Protein AF-0000000079759749 (afdb_homodimer)

pLDDT: mean 92.77, std 8.94, range [32.41, 98.81]

Structure (mmCIF, N/CA/C/O backbone):
data_AF-0000000079759749-model_v1
#
loop_
_entity.id
_entity.type
_entity.pdbx_description
1 polymer 'Ribose import permease protein RbsC'
#
loop_
_atom_site.group_PDB
_atom_site.id
_atom_site.type_symbol
_atom_site.label_atom_id
_atom_site.label_alt_id
_atom_site.label_comp_id
_atom_site.label_asym_id
_atom_site.label_entity_id
_atom_site.label_seq_id
_atom_site.pdbx_PDB_ins_code
_atom_site.Cartn_x
_atom_site.Cartn_y
_atom_site.Cartn_z
_atom_site.occupancy
_atom_site.B_iso_or_equiv
_atom_site.auth_seq_id
_atom_site.auth_comp_id
_atom_site.auth_asym_id
_atom_site.auth_atom_id
_atom_site.pdbx_PDB_model_num
ATOM 1 N N . MET A 1 1 ? 32.656 10.172 19.875 1 32.41 1 MET A N 1
ATOM 2 C CA . MET A 1 1 ? 33 8.805 20.281 1 32.41 1 MET A CA 1
ATOM 3 C C . MET A 1 1 ? 31.75 8.078 20.797 1 32.41 1 MET A C 1
ATOM 5 O O . MET A 1 1 ? 31.656 6.852 20.672 1 32.41 1 MET A O 1
ATOM 9 N N . LYS A 1 2 ? 30.844 8.742 21.578 1 38.88 2 LYS A N 1
ATOM 10 C CA . LYS A 1 2 ? 29.656 8.148 22.188 1 38.88 2 LYS A CA 1
ATOM 11 C C . LYS A 1 2 ? 28.609 7.789 21.141 1 38.88 2 LYS A C 1
ATOM 13 O O . LYS A 1 2 ? 27.906 6.793 21.281 1 38.88 2 LYS A O 1
ATOM 18 N N . LYS A 1 3 ? 28.5 8.656 20.172 1 46.47 3 LYS A N 1
ATOM 19 C CA . LYS A 1 3 ? 27.547 8.406 19.094 1 46.47 3 LYS A CA 1
ATOM 20 C C . LYS A 1 3 ? 27.891 7.125 18.344 1 46.47 3 LYS A C 1
ATOM 22 O O . LYS A 1 3 ? 27 6.371 17.938 1 46.47 3 LYS A O 1
ATOM 27 N N . ASN A 1 4 ? 29.172 6.867 18.156 1 45.31 4 ASN A N 1
ATOM 28 C CA . ASN A 1 4 ? 29.656 5.684 17.453 1 45.31 4 ASN A CA 1
ATOM 29 C C . ASN A 1 4 ? 29.359 4.406 18.25 1 45.31 4 ASN A C 1
ATOM 31 O O . ASN A 1 4 ? 29.141 3.348 17.656 1 45.31 4 ASN A O 1
ATOM 35 N N . LEU A 1 5 ? 29.328 4.598 19.562 1 43.47 5 LEU A N 1
ATOM 36 C CA . LEU A 1 5 ? 29.094 3.436 20.422 1 43.47 5 LEU A CA 1
ATOM 37 C C . LEU A 1 5 ? 27.641 2.988 20.359 1 43.47 5 LEU A C 1
ATOM 39 O O . LEU A 1 5 ? 27.359 1.792 20.422 1 43.47 5 LEU A O 1
ATOM 43 N N . LYS A 1 6 ? 26.828 3.973 20.266 1 51.19 6 LYS A N 1
ATOM 44 C CA . LYS A 1 6 ? 25.406 3.633 20.25 1 51.19 6 LYS A CA 1
ATOM 45 C C . LYS A 1 6 ? 25.016 2.949 18.938 1 51.19 6 LYS A C 1
ATOM 47 O O . LYS A 1 6 ? 24.219 2.012 18.938 1 51.19 6 LYS A O 1
ATOM 52 N N . ASN A 1 7 ? 25.609 3.361 17.812 1 57.69 7 ASN A N 1
ATOM 53 C CA . ASN A 1 7 ? 25.391 2.691 16.547 1 57.69 7 ASN A CA 1
ATOM 54 C C . ASN A 1 7 ? 25.938 1.265 16.562 1 57.69 7 ASN A C 1
ATOM 56 O O . ASN A 1 7 ? 25.328 0.354 16 1 57.69 7 ASN A O 1
ATOM 60 N N . TYR A 1 8 ? 27.016 1.096 17.312 1 60.88 8 TYR A N 1
ATOM 61 C CA . TYR A 1 8 ? 27.625 -0.227 17.453 1 60.88 8 TYR A CA 1
ATOM 62 C C . TYR A 1 8 ? 26.734 -1.152 18.266 1 60.88 8 TYR A C 1
ATOM 64 O O . TYR A 1 8 ? 26.609 -2.34 17.969 1 60.88 8 TYR A O 1
ATOM 72 N N . SER A 1 9 ? 25.984 -0.441 18.984 1 81.31 9 SER A N 1
ATOM 73 C CA . SER A 1 9 ? 25.125 -1.236 19.859 1 81.31 9 SER A CA 1
ATOM 74 C C . SER A 1 9 ? 23.922 -1.799 19.109 1 81.31 9 SER A C 1
ATOM 76 O O . SER A 1 9 ? 23.562 -2.965 19.281 1 81.31 9 SER A O 1
ATOM 78 N N . TYR A 1 10 ? 23.531 -1.11 18.094 1 86.56 10 TYR A N 1
ATOM 79 C CA . TYR A 1 10 ? 22.375 -1.576 17.359 1 86.56 10 TYR A CA 1
ATOM 80 C C . TYR A 1 10 ? 22.734 -2.713 16.406 1 86.56 10 TYR A C 1
ATOM 82 O O . TYR A 1 10 ? 22.016 -3.705 16.312 1 86.56 10 TYR A O 1
ATOM 90 N N . THR A 1 11 ? 23.844 -2.584 15.789 1 90 11 THR A N 1
ATOM 91 C CA . THR A 1 11 ? 24.312 -3.619 14.875 1 90 11 THR A CA 1
ATOM 92 C C . THR A 1 11 ? 24.594 -4.922 15.617 1 90 11 THR A C 1
ATOM 94 O O . THR A 1 11 ? 24.281 -6.004 15.117 1 90 11 THR A O 1
ATOM 97 N N . VAL A 1 12 ? 25.094 -4.77 16.812 1 92.31 12 VAL A N 1
ATOM 98 C CA . VAL A 1 12 ? 25.375 -5.945 17.625 1 92.31 12 VAL A CA 1
ATOM 99 C C . VAL A 1 12 ? 24.062 -6.633 18 1 92.31 12 VAL A C 1
ATOM 101 O O . VAL A 1 12 ? 23.969 -7.863 17.969 1 92.31 12 VAL A O 1
ATOM 104 N N . ILE A 1 13 ? 23.109 -5.832 18.266 1 92.31 13 ILE A N 1
ATOM 105 C CA . ILE A 1 13 ? 21.797 -6.379 18.609 1 92.31 13 ILE A CA 1
ATOM 106 C C . ILE A 1 13 ? 21.219 -7.137 17.422 1 92.31 13 ILE A C 1
ATOM 108 O O . ILE A 1 13 ? 20.688 -8.234 17.578 1 92.31 13 ILE A O 1
ATOM 112 N N . LEU A 1 14 ? 21.328 -6.582 16.25 1 94.5 14 LEU A N 1
ATOM 113 C CA . LEU A 1 14 ? 20.828 -7.234 15.047 1 94.5 14 LEU A CA 1
ATOM 114 C C . LEU A 1 14 ? 21.547 -8.562 14.812 1 94.5 14 LEU A C 1
ATOM 116 O O . LEU A 1 14 ? 20.906 -9.547 14.438 1 94.5 14 LEU A O 1
ATOM 120 N N . VAL A 1 15 ? 22.844 -8.523 15.078 1 95.19 15 VAL A N 1
ATOM 121 C CA . VAL A 1 15 ? 23.625 -9.742 14.883 1 95.19 15 VAL A CA 1
ATOM 122 C C . VAL A 1 15 ? 23.203 -10.805 15.891 1 95.19 15 VAL A C 1
ATOM 124 O O . VAL A 1 15 ? 23.125 -11.984 15.562 1 95.19 15 VAL A O 1
ATOM 127 N N . ILE A 1 16 ? 22.906 -10.406 17.062 1 95.31 16 ILE A N 1
ATOM 128 C CA . ILE A 1 16 ? 22.469 -11.328 18.109 1 95.31 16 ILE A CA 1
ATOM 129 C C . ILE A 1 16 ? 21.094 -11.906 17.734 1 95.31 16 ILE A C 1
ATOM 131 O O . ILE A 1 16 ? 20.875 -13.117 17.859 1 95.31 16 ILE A O 1
ATOM 135 N N . VAL A 1 17 ? 20.203 -11.008 17.266 1 94.25 17 VAL A N 1
ATOM 136 C CA . VAL A 1 17 ? 18.891 -11.461 16.844 1 94.25 17 VAL A CA 1
ATOM 137 C C . VAL A 1 17 ? 19.031 -12.477 15.711 1 94.25 17 VAL A C 1
ATOM 139 O O . VAL A 1 17 ? 18.344 -13.5 15.695 1 94.25 17 VAL A O 1
ATOM 142 N N . LEU A 1 18 ? 19.906 -12.148 14.797 1 95.75 18 LEU A N 1
ATOM 143 C CA . LEU A 1 18 ? 20.172 -13.047 13.68 1 95.75 18 LEU A CA 1
ATOM 144 C C . LEU A 1 18 ? 20.703 -14.383 14.172 1 95.75 18 LEU A C 1
ATOM 146 O O . LEU A 1 18 ? 20.234 -15.445 13.75 1 95.75 18 LEU A O 1
ATOM 150 N N . ALA A 1 19 ? 21.641 -14.336 15.086 1 95.88 19 ALA A N 1
ATOM 151 C CA . ALA A 1 19 ? 22.25 -15.547 15.633 1 95.88 19 ALA A CA 1
ATOM 152 C C . ALA A 1 19 ? 21.234 -16.391 16.375 1 95.88 19 ALA A C 1
ATOM 154 O O . ALA A 1 19 ? 21.219 -17.609 16.25 1 95.88 19 ALA A O 1
ATOM 155 N N . VAL A 1 20 ? 20.438 -15.75 17.156 1 95.75 20 VAL A N 1
ATOM 156 C CA . VAL A 1 20 ? 19.406 -16.453 17.906 1 95.75 20 VAL A CA 1
ATOM 157 C C . VAL A 1 20 ? 18.422 -17.109 16.938 1 95.75 20 VAL A C 1
ATOM 159 O O . VAL A 1 20 ? 18.031 -18.266 17.141 1 95.75 20 VAL A O 1
ATOM 162 N N . LEU A 1 21 ? 18.047 -16.359 15.898 1 94.88 21 LEU A N 1
ATOM 163 C CA . LEU A 1 21 ? 17.125 -16.891 14.906 1 94.88 21 LEU A CA 1
ATOM 164 C C . LEU A 1 21 ? 17.703 -18.125 14.219 1 94.88 21 LEU A C 1
ATOM 166 O O . LEU A 1 21 ? 17.031 -19.141 14.07 1 94.88 21 LEU A O 1
ATOM 170 N N . VAL A 1 22 ? 18.953 -18.016 13.859 1 95 22 VAL A N 1
ATOM 171 C CA . VAL A 1 22 ? 19.656 -19.125 13.219 1 95 22 VAL A CA 1
ATOM 172 C C . VAL A 1 22 ? 19.719 -20.312 14.18 1 95 22 VAL A C 1
ATOM 174 O O . VAL A 1 22 ? 19.469 -21.453 13.789 1 95 22 VAL A O 1
ATOM 177 N N . GLY A 1 23 ? 20.016 -20.047 15.414 1 94.75 23 GLY A N 1
ATOM 178 C CA . GLY A 1 23 ? 20.078 -21.094 16.422 1 94.75 23 GLY A CA 1
ATOM 179 C C . GLY A 1 23 ? 18.75 -21.812 16.625 1 94.75 23 GLY A C 1
ATOM 180 O O . GLY A 1 23 ? 18.703 -23.031 16.656 1 94.75 23 GLY A O 1
ATOM 181 N N . VAL A 1 24 ? 17.734 -21.078 16.719 1 94.38 24 VAL A N 1
ATOM 182 C CA . VAL A 1 24 ? 16.406 -21.625 16.938 1 94.38 24 VAL A CA 1
ATOM 183 C C . VAL A 1 24 ? 16 -22.5 15.75 1 94.38 24 VAL A C 1
ATOM 185 O O . VAL A 1 24 ? 15.492 -23.609 15.93 1 94.38 24 VAL A O 1
ATOM 188 N N . LEU A 1 25 ? 16.25 -22 14.523 1 93.88 25 LEU A N 1
ATOM 189 C CA . LEU A 1 25 ? 15.828 -22.734 13.336 1 93.88 25 LEU A CA 1
ATOM 190 C C . LEU A 1 25 ? 16.719 -23.953 13.102 1 93.88 25 LEU A C 1
ATOM 192 O O . LEU A 1 25 ? 16.266 -24.984 12.609 1 93.88 25 LEU A O 1
ATOM 196 N N . ALA A 1 26 ? 17.953 -23.797 13.469 1 93.44 26 ALA A N 1
ATOM 197 C CA . ALA A 1 26 ? 18.859 -24.938 13.391 1 93.44 26 ALA A CA 1
ATOM 198 C C . ALA A 1 26 ? 18.422 -26.047 14.328 1 93.44 26 ALA A C 1
ATOM 200 O O . ALA A 1 26 ? 18.562 -27.234 14.008 1 93.44 26 ALA A O 1
ATOM 201 N N . ALA A 1 27 ? 17.938 -25.688 15.461 1 94.06 27 ALA A N 1
ATOM 202 C CA . ALA A 1 27 ? 17.453 -26.656 16.438 1 94.06 27 ALA A CA 1
ATOM 203 C C . ALA A 1 27 ? 16.109 -27.25 16.016 1 94.06 27 ALA A C 1
ATOM 205 O O . ALA A 1 27 ? 15.812 -28.406 16.312 1 94.06 27 ALA A O 1
ATOM 206 N N . ALA A 1 28 ? 15.375 -26.531 15.32 1 92.69 28 ALA A N 1
ATOM 207 C CA . ALA A 1 28 ? 14.008 -26.938 14.977 1 92.69 28 ALA A CA 1
ATOM 208 C C . ALA A 1 28 ? 13.992 -27.828 13.742 1 92.69 28 ALA A C 1
ATOM 210 O O . ALA A 1 28 ? 13.07 -28.625 13.555 1 92.69 28 ALA A O 1
ATOM 211 N N . SER A 1 29 ? 15.008 -27.672 12.859 1 90.69 29 SER A N 1
ATOM 212 C CA . SER A 1 29 ? 15.031 -28.453 11.633 1 90.69 29 SER A CA 1
ATOM 213 C C . SER A 1 29 ? 16.438 -28.969 11.336 1 90.69 29 SER A C 1
ATOM 215 O O . SER A 1 29 ? 17.391 -28.203 11.273 1 90.69 29 SER A O 1
ATOM 217 N N . PRO A 1 30 ? 16.547 -30.203 11.047 1 89.12 30 PRO A N 1
ATOM 218 C CA . PRO A 1 30 ? 17.859 -30.766 10.703 1 89.12 30 PRO A CA 1
ATOM 219 C C . PRO A 1 30 ? 18.328 -30.359 9.305 1 89.12 30 PRO A C 1
ATOM 221 O O . PRO A 1 30 ? 19.5 -30.531 8.977 1 89.12 30 PRO A O 1
ATOM 224 N N . TYR A 1 31 ? 17.469 -29.812 8.539 1 89.5 31 TYR A N 1
ATOM 225 C CA . TYR A 1 31 ? 17.812 -29.484 7.16 1 89.5 31 TYR A CA 1
ATOM 226 C C . TYR A 1 31 ? 18.234 -28.031 7.035 1 89.5 31 TYR A C 1
ATOM 228 O O . TYR A 1 31 ? 18.609 -27.578 5.957 1 89.5 31 TYR A O 1
ATOM 236 N N . PHE A 1 32 ? 18.203 -27.344 8.109 1 93.06 32 PHE A N 1
ATOM 237 C CA . PHE A 1 32 ? 18.469 -25.906 8.062 1 93.06 32 PHE A CA 1
ATOM 238 C C . PHE A 1 32 ? 19.891 -25.641 7.578 1 93.06 32 PHE A C 1
ATOM 240 O O . PHE A 1 32 ? 20.109 -24.781 6.719 1 93.06 32 PHE A O 1
ATOM 247 N N . PHE A 1 33 ? 20.922 -26.406 8.016 1 90.25 33 PHE A N 1
ATOM 248 C CA . PHE A 1 33 ? 22.312 -26.125 7.68 1 90.25 33 PHE A CA 1
ATOM 249 C C . PHE A 1 33 ? 22.75 -26.953 6.48 1 90.25 33 PHE A C 1
ATOM 251 O O . PHE A 1 33 ? 23.953 -27.109 6.238 1 90.25 33 PHE A O 1
ATOM 258 N N . SER A 1 34 ? 21.875 -27.391 5.691 1 90.88 34 SER A N 1
ATOM 259 C CA . SER A 1 34 ? 22.25 -28.062 4.453 1 90.88 34 SER A CA 1
ATOM 260 C C . SER A 1 34 ? 22.734 -27.078 3.408 1 90.88 34 SER A C 1
ATOM 262 O O . SER A 1 34 ? 22.328 -25.922 3.402 1 90.88 34 SER A O 1
ATOM 264 N N . TRP A 1 35 ? 23.625 -27.5 2.568 1 89.31 35 TRP A N 1
ATOM 265 C CA . TRP A 1 35 ? 24.172 -26.656 1.514 1 89.31 35 TRP A CA 1
ATOM 266 C C . TRP A 1 35 ? 23.062 -26.141 0.598 1 89.31 35 TRP A C 1
ATOM 268 O O . TRP A 1 35 ? 23.078 -24.984 0.175 1 89.31 35 TRP A O 1
ATOM 278 N N . LYS A 1 36 ? 22.219 -27.016 0.325 1 88.19 36 LYS A N 1
ATOM 279 C CA . LYS A 1 36 ? 21.094 -26.656 -0.523 1 88.19 36 LYS A CA 1
ATOM 280 C C . LYS A 1 36 ? 20.281 -25.516 0.105 1 88.19 36 LYS A C 1
ATOM 282 O O . LYS A 1 36 ? 19.922 -24.547 -0.569 1 88.19 36 LYS A O 1
ATOM 287 N N . ASN A 1 37 ? 20 -25.625 1.414 1 92.44 37 ASN A N 1
ATOM 288 C CA . ASN A 1 37 ? 19.219 -24.609 2.102 1 92.44 37 ASN A CA 1
ATOM 289 C C . ASN A 1 37 ? 19.984 -23.297 2.238 1 92.44 37 ASN A C 1
ATOM 291 O O . ASN A 1 37 ? 19.422 -22.219 2.074 1 92.44 37 ASN A O 1
ATOM 295 N N . CYS A 1 38 ? 21.203 -23.359 2.51 1 91.31 38 CYS A N 1
ATOM 296 C CA . CYS A 1 38 ? 22.031 -22.172 2.615 1 91.31 38 CYS A CA 1
ATOM 297 C C . CYS A 1 38 ? 22.047 -21.406 1.295 1 91.31 38 CYS A C 1
ATOM 299 O O . CYS A 1 38 ? 21.953 -20.172 1.28 1 91.31 38 CYS A O 1
ATOM 301 N N . ARG A 1 39 ? 22.172 -22.172 0.26 1 88.44 39 ARG A N 1
ATOM 302 C CA . ARG A 1 39 ? 22.172 -21.531 -1.058 1 88.44 39 ARG A CA 1
ATOM 303 C C . ARG A 1 39 ? 20.812 -20.891 -1.342 1 88.44 39 ARG A C 1
ATOM 305 O O . ARG A 1 39 ? 20.75 -19.797 -1.915 1 88.44 39 ARG A O 1
ATOM 312 N N . ASN A 1 40 ? 19.828 -21.547 -0.924 1 89.25 40 ASN A N 1
ATOM 313 C CA . ASN A 1 40 ? 18.484 -21 -1.118 1 89.25 40 ASN A CA 1
ATOM 314 C C . ASN A 1 40 ? 18.281 -19.703 -0.347 1 89.25 40 ASN A C 1
ATOM 316 O O . ASN A 1 40 ? 17.719 -18.734 -0.877 1 89.25 40 ASN A O 1
ATOM 320 N N . ILE A 1 41 ? 18.703 -19.703 0.818 1 92.69 41 ILE A N 1
ATOM 321 C CA . ILE A 1 41 ? 18.609 -18.516 1.657 1 92.69 41 ILE A CA 1
ATOM 322 C C . ILE A 1 41 ? 19.375 -17.359 1.018 1 92.69 41 ILE A C 1
ATOM 324 O O . ILE A 1 41 ? 18.859 -16.25 0.895 1 92.69 41 ILE A O 1
ATOM 328 N N . LEU A 1 42 ? 20.516 -17.672 0.547 1 92.31 42 LEU A N 1
ATOM 329 C CA . LEU A 1 42 ? 21.375 -16.625 -0.019 1 92.31 42 LEU A CA 1
ATOM 330 C C . LEU A 1 42 ? 20.797 -16.109 -1.329 1 92.31 42 LEU A C 1
ATOM 332 O O . LEU A 1 42 ? 20.797 -14.898 -1.573 1 92.31 42 LEU A O 1
ATOM 336 N N . ASN A 1 43 ? 20.297 -17.031 -2.121 1 90.88 43 ASN A N 1
ATOM 337 C CA . ASN A 1 43 ? 19.719 -16.625 -3.398 1 90.88 43 ASN A CA 1
ATOM 338 C C . ASN A 1 43 ? 18.484 -15.758 -3.203 1 90.88 43 ASN A C 1
ATOM 340 O O . ASN A 1 43 ? 18.312 -14.75 -3.896 1 90.88 43 ASN A O 1
ATOM 344 N N . GLN A 1 44 ? 17.672 -16.094 -2.271 1 90.75 44 GLN A N 1
ATOM 345 C CA . GLN A 1 44 ? 16.469 -15.328 -2.004 1 90.75 44 GLN A CA 1
ATOM 346 C C . GLN A 1 44 ? 16.797 -13.992 -1.347 1 90.75 44 GLN A C 1
ATOM 348 O O . GLN A 1 44 ? 16.172 -12.977 -1.649 1 90.75 44 GLN A O 1
ATOM 353 N N . SER A 1 45 ? 17.734 -14.047 -0.488 1 94.75 45 SER A N 1
ATOM 354 C CA . SER A 1 45 ? 18.141 -12.82 0.191 1 94.75 45 SER A CA 1
ATOM 355 C C . SER A 1 45 ? 18.719 -11.805 -0.793 1 94.75 45 SER A C 1
ATOM 357 O O . SER A 1 45 ? 18.594 -10.594 -0.584 1 94.75 45 SER A O 1
ATOM 359 N N . ALA A 1 46 ? 19.328 -12.359 -1.85 1 96 46 ALA A N 1
ATOM 360 C CA . ALA A 1 46 ? 19.938 -11.492 -2.85 1 96 46 ALA A CA 1
ATOM 361 C C . ALA A 1 46 ? 18.906 -10.523 -3.438 1 96 46 ALA A C 1
ATOM 363 O O . ALA A 1 46 ? 19.188 -9.336 -3.619 1 96 46 ALA A O 1
ATOM 364 N N . ILE A 1 47 ? 17.734 -11 -3.688 1 95.38 47 ILE A N 1
ATOM 365 C CA . ILE A 1 47 ? 16.656 -10.195 -4.254 1 95.38 47 ILE A CA 1
ATOM 366 C C . ILE A 1 47 ? 16.281 -9.086 -3.279 1 95.38 47 ILE A C 1
ATOM 368 O O . ILE A 1 47 ? 16.234 -7.91 -3.65 1 95.38 47 ILE A O 1
ATOM 372 N N . TYR A 1 48 ? 16.109 -9.383 -2.055 1 96.06 48 TYR A N 1
ATOM 373 C CA . TYR A 1 48 ? 15.688 -8.43 -1.034 1 96.06 48 TYR A CA 1
ATOM 374 C C . TYR A 1 48 ? 16.797 -7.426 -0.734 1 96.06 48 TYR A C 1
ATOM 376 O O . TYR A 1 48 ? 16.531 -6.254 -0.453 1 96.06 48 TYR A O 1
ATOM 384 N N . LEU A 1 49 ? 17.969 -7.992 -0.774 1 97.62 49 LEU A N 1
ATOM 385 C CA . LEU A 1 49 ? 19.109 -7.129 -0.502 1 97.62 49 LEU A CA 1
ATOM 386 C C . LEU A 1 49 ? 19.203 -6.012 -1.538 1 97.62 49 LEU A C 1
ATOM 388 O O . LEU A 1 49 ? 19.375 -4.844 -1.186 1 97.62 49 LEU A O 1
ATOM 392 N N . VAL A 1 50 ? 19.094 -6.379 -2.775 1 98.25 50 VAL A N 1
ATOM 393 C CA . VAL A 1 50 ? 19.172 -5.398 -3.854 1 98.25 50 VAL A CA 1
ATOM 394 C C . VAL A 1 50 ? 18.078 -4.352 -3.688 1 98.25 50 VAL A C 1
ATOM 396 O O . VAL A 1 50 ? 18.344 -3.148 -3.76 1 98.25 50 VAL A O 1
ATOM 399 N N . LEU A 1 51 ? 16.953 -4.812 -3.41 1 98.12 51 LEU A N 1
ATOM 400 C CA . LEU A 1 51 ? 15.797 -3.928 -3.26 1 98.12 51 LEU A CA 1
ATOM 401 C C . LEU A 1 51 ? 15.953 -3.035 -2.033 1 98.12 51 LEU A C 1
ATOM 403 O O . LEU A 1 51 ? 15.648 -1.841 -2.088 1 98.12 51 LEU A O 1
ATOM 407 N N . SER A 1 52 ? 16.406 -3.607 -0.949 1 98.31 52 SER A N 1
ATOM 408 C CA . SER A 1 52 ? 16.5 -2.889 0.317 1 98.31 52 SER A CA 1
ATOM 409 C C . SER A 1 52 ? 17.609 -1.831 0.271 1 98.31 52 SER A C 1
ATOM 411 O O . SER A 1 52 ? 17.516 -0.806 0.95 1 98.31 52 SER A O 1
ATOM 413 N N . VAL A 1 53 ? 18.609 -2.107 -0.516 1 98.25 53 VAL A N 1
ATOM 414 C CA . VAL A 1 53 ? 19.656 -1.101 -0.689 1 98.25 53 VAL A CA 1
ATOM 415 C C . VAL A 1 53 ? 19.062 0.157 -1.317 1 98.25 53 VAL A C 1
ATOM 417 O O . VAL A 1 53 ? 19.297 1.27 -0.842 1 98.25 53 VAL A O 1
ATOM 420 N N . GLY A 1 54 ? 18.312 -0.025 -2.395 1 98.31 54 GLY A N 1
ATOM 421 C CA . GLY A 1 54 ? 17.625 1.109 -2.984 1 98.31 54 GLY A CA 1
ATOM 422 C C . GLY A 1 54 ? 16.672 1.803 -2.018 1 98.31 54 GLY A C 1
ATOM 423 O O . GLY A 1 54 ? 16.672 3.031 -1.929 1 98.31 54 GLY A O 1
ATOM 424 N N . MET A 1 55 ? 15.984 1.051 -1.271 1 98.06 55 MET A N 1
ATOM 425 C CA . MET A 1 55 ? 15.016 1.583 -0.321 1 98.06 55 MET A CA 1
ATOM 426 C C . MET A 1 55 ? 15.711 2.35 0.798 1 98.06 55 MET A C 1
ATOM 428 O O . MET A 1 55 ? 15.18 3.338 1.306 1 98.06 55 MET A O 1
ATOM 432 N N . THR A 1 56 ? 16.875 1.884 1.199 1 98.12 56 THR A N 1
ATOM 433 C CA . THR A 1 56 ? 17.625 2.564 2.244 1 98.12 56 THR A CA 1
ATOM 434 C C . THR A 1 56 ? 17.938 4 1.839 1 98.12 56 THR A C 1
ATOM 436 O O . THR A 1 56 ? 17.766 4.926 2.635 1 98.12 56 THR A O 1
ATOM 439 N N . LEU A 1 57 ? 18.312 4.172 0.637 1 98.06 57 LEU A N 1
ATOM 440 C CA . LEU A 1 57 ? 18.656 5.516 0.173 1 98.06 57 LEU A CA 1
ATOM 441 C C . LEU A 1 57 ? 17.406 6.395 0.124 1 98.06 57 LEU A C 1
ATOM 443 O O . LEU A 1 57 ? 17.453 7.574 0.479 1 98.06 57 LEU A O 1
ATOM 447 N N . VAL A 1 58 ? 16.328 5.82 -0.284 1 98.06 58 VAL A N 1
ATOM 448 C CA . VAL A 1 58 ? 15.086 6.578 -0.384 1 98.06 58 VAL A CA 1
ATOM 449 C C . VAL A 1 58 ? 14.617 6.977 1.012 1 98.06 58 VAL A C 1
ATOM 451 O O . VAL A 1 58 ? 14.234 8.125 1.238 1 98.06 58 VAL A O 1
ATOM 454 N N . ILE A 1 59 ? 14.695 6.047 1.939 1 96.81 59 ILE A N 1
ATOM 455 C CA . ILE A 1 59 ? 14.188 6.305 3.283 1 96.81 59 ILE A CA 1
ATOM 456 C C . ILE A 1 59 ? 15.125 7.266 4.012 1 96.81 59 ILE A C 1
ATOM 458 O O . ILE A 1 59 ? 14.672 8.125 4.77 1 96.81 59 ILE A O 1
ATOM 462 N N . CYS A 1 60 ? 16.391 7.25 3.766 1 95.81 60 CYS A N 1
ATOM 463 C CA . CYS A 1 60 ? 17.328 8.188 4.367 1 95.81 60 CYS A CA 1
ATOM 464 C C . CYS A 1 60 ? 17.016 9.617 3.961 1 95.81 60 CYS A C 1
ATOM 466 O O . CYS A 1 60 ? 17.297 10.555 4.711 1 95.81 60 CYS A O 1
ATOM 468 N N . ALA A 1 61 ? 16.469 9.695 2.799 1 97.12 61 ALA A N 1
ATOM 469 C CA . ALA A 1 61 ? 16.109 11.016 2.285 1 97.12 61 ALA A CA 1
ATOM 470 C C . ALA A 1 61 ? 14.727 11.438 2.777 1 97.12 61 ALA A C 1
ATOM 472 O O . ALA A 1 61 ? 14.195 12.469 2.354 1 97.12 61 ALA A O 1
ATOM 473 N N . GLY A 1 62 ? 14.164 10.648 3.609 1 94.94 62 GLY A N 1
ATOM 474 C CA . GLY A 1 62 ? 12.859 10.977 4.168 1 94.94 62 GLY A CA 1
ATOM 475 C C . GLY A 1 62 ? 11.711 10.633 3.238 1 94.94 62 GLY A C 1
ATOM 476 O O . GLY A 1 62 ? 10.633 11.227 3.338 1 94.94 62 GLY A O 1
ATOM 477 N N . GLN A 1 63 ? 11.961 9.742 2.27 1 96.12 63 GLN A N 1
ATOM 478 C CA . GLN A 1 63 ? 10.961 9.344 1.284 1 96.12 63 GLN A CA 1
ATOM 479 C C . GLN A 1 63 ? 10.703 7.84 1.345 1 96.12 63 GLN A C 1
ATOM 481 O O . GLN A 1 63 ? 11.375 7.117 2.078 1 96.12 63 GLN A O 1
ATOM 486 N N . ILE A 1 64 ? 9.672 7.379 0.708 1 95.5 64 ILE A N 1
ATOM 487 C CA . ILE A 1 64 ? 9.352 5.957 0.603 1 95.5 64 ILE A CA 1
ATOM 488 C C . ILE A 1 64 ? 8.859 5.641 -0.809 1 95.5 64 ILE A C 1
ATOM 490 O O . ILE A 1 64 ? 8.125 6.43 -1.409 1 95.5 64 ILE A O 1
ATOM 494 N N . ASP A 1 65 ? 9.328 4.582 -1.335 1 97.75 65 ASP A N 1
ATOM 495 C CA . ASP A 1 65 ? 8.875 4.148 -2.652 1 97.75 65 ASP A CA 1
ATOM 496 C C . ASP A 1 65 ? 8.094 2.84 -2.561 1 97.75 65 ASP A C 1
ATOM 498 O O . ASP A 1 65 ? 8.68 1.762 -2.492 1 97.75 65 ASP A O 1
ATOM 502 N N . LEU A 1 66 ? 6.828 2.914 -2.68 1 95.88 66 LEU A N 1
ATOM 503 C CA . LEU A 1 66 ? 5.984 1.729 -2.566 1 95.88 66 LEU A CA 1
ATOM 504 C C . LEU A 1 66 ? 5.855 1.021 -3.912 1 95.88 66 LEU A C 1
ATOM 506 O O . LEU A 1 66 ? 5.391 -0.118 -3.977 1 95.88 66 LEU A O 1
ATOM 510 N N . SER A 1 67 ? 6.285 1.647 -4.926 1 97.81 67 SER A N 1
ATOM 511 C CA . SER A 1 67 ? 6.039 1.121 -6.266 1 97.81 67 SER A CA 1
ATOM 512 C C . SER A 1 67 ? 7.043 0.03 -6.625 1 97.81 67 SER A C 1
ATOM 514 O O . SER A 1 67 ? 6.879 -0.666 -7.629 1 97.81 67 SER A O 1
ATOM 516 N N . VAL A 1 68 ? 8.008 -0.17 -5.781 1 97.94 68 VAL A N 1
ATOM 517 C CA . VAL A 1 68 ? 9.141 -1.02 -6.133 1 97.94 68 VAL A CA 1
ATOM 518 C C . VAL A 1 68 ? 8.656 -2.443 -6.395 1 97.94 68 VAL A C 1
ATOM 520 O O . VAL A 1 68 ? 9.219 -3.15 -7.238 1 97.94 68 VAL A O 1
ATOM 523 N N . GLY A 1 69 ? 7.703 -2.883 -5.688 1 96.88 69 GLY A N 1
ATOM 524 C CA . GLY A 1 69 ? 7.168 -4.207 -5.957 1 96.88 69 GLY A CA 1
ATOM 525 C C . GLY A 1 69 ? 6.609 -4.355 -7.359 1 96.88 69 GLY A C 1
ATOM 526 O O . GLY A 1 69 ? 6.883 -5.344 -8.039 1 96.88 69 GLY A O 1
ATOM 527 N N . ALA A 1 70 ? 5.816 -3.406 -7.738 1 97.69 70 ALA A N 1
ATOM 528 C CA . ALA A 1 70 ? 5.25 -3.418 -9.086 1 97.69 70 ALA A CA 1
ATOM 529 C C . ALA A 1 70 ? 6.34 -3.266 -10.141 1 97.69 70 ALA A C 1
ATOM 531 O O . ALA A 1 70 ? 6.242 -3.836 -11.227 1 97.69 70 ALA A O 1
ATOM 532 N N . VAL A 1 71 ? 7.363 -2.527 -9.82 1 98.56 71 VAL A N 1
ATOM 533 C CA . VAL A 1 71 ? 8.461 -2.299 -10.75 1 98.56 71 VAL A CA 1
ATOM 534 C C . VAL A 1 71 ? 9.242 -3.596 -10.961 1 98.56 71 VAL A C 1
ATOM 536 O O . VAL A 1 71 ? 9.703 -3.879 -12.07 1 98.56 71 VAL A O 1
ATOM 539 N N . ILE A 1 72 ? 9.375 -4.375 -9.906 1 98.25 72 ILE A N 1
ATOM 540 C CA . ILE A 1 72 ? 9.984 -5.695 -10.023 1 98.25 72 ILE A CA 1
ATOM 541 C C . ILE A 1 72 ? 9.219 -6.531 -11.047 1 98.25 72 ILE A C 1
ATOM 543 O O . ILE A 1 72 ? 9.805 -7.09 -11.969 1 98.25 72 ILE A O 1
ATOM 547 N N . GLY A 1 73 ? 7.945 -6.539 -10.852 1 97.81 73 GLY A N 1
ATOM 548 C CA . GLY A 1 73 ? 7.117 -7.309 -11.766 1 97.81 73 GLY A CA 1
ATOM 549 C C . GLY A 1 73 ? 7.168 -6.793 -13.188 1 97.81 73 GLY A C 1
ATOM 550 O O . GLY A 1 73 ? 7.309 -7.574 -14.133 1 97.81 73 GLY A O 1
ATOM 551 N N . PHE A 1 74 ? 7.066 -5.512 -13.305 1 98.31 74 PHE A N 1
ATOM 552 C CA . PHE A 1 74 ? 6.984 -4.898 -14.625 1 98.31 74 PHE A CA 1
ATOM 553 C C . PHE A 1 74 ? 8.305 -5.055 -15.375 1 98.31 74 PHE A C 1
ATOM 555 O O . PHE A 1 74 ? 8.312 -5.316 -16.578 1 98.31 74 PHE A O 1
ATOM 562 N N . SER A 1 75 ? 9.352 -4.832 -14.703 1 98.06 75 SER A N 1
ATOM 563 C CA . SER A 1 75 ? 10.656 -4.98 -15.352 1 98.06 75 SER A CA 1
ATOM 564 C C . SER A 1 75 ? 10.891 -6.422 -15.789 1 98.06 75 SER A C 1
ATOM 566 O O . SER A 1 75 ? 11.305 -6.668 -16.922 1 98.06 75 SER A O 1
ATOM 568 N N . GLY A 1 76 ? 10.648 -7.375 -14.914 1 97.12 76 GLY A N 1
ATOM 569 C CA . GLY A 1 76 ? 10.773 -8.773 -15.289 1 97.12 76 GLY A CA 1
ATOM 570 C C . GLY A 1 76 ? 9.898 -9.148 -16.469 1 97.12 76 GLY A C 1
ATOM 571 O O . GLY A 1 76 ? 10.359 -9.828 -17.391 1 97.12 76 GLY A O 1
ATOM 572 N N . MET A 1 77 ? 8.672 -8.703 -16.422 1 97.5 77 MET A N 1
ATOM 573 C CA . MET A 1 77 ? 7.73 -8.984 -17.5 1 97.5 77 MET A CA 1
ATOM 574 C C . MET A 1 77 ? 8.203 -8.367 -18.812 1 97.5 77 MET A C 1
ATOM 576 O O . MET A 1 77 ? 8.133 -9 -19.859 1 97.5 77 MET A O 1
ATOM 580 N N . SER A 1 78 ? 8.633 -7.129 -18.734 1 97.69 78 SER A N 1
ATOM 581 C CA . SER A 1 78 ? 9.133 -6.453 -19.922 1 97.69 78 SER A CA 1
ATOM 582 C C . SER A 1 78 ? 10.32 -7.199 -20.531 1 97.69 78 SER A C 1
ATOM 584 O O . SER A 1 78 ? 10.367 -7.418 -21.734 1 97.69 78 SER A O 1
ATOM 586 N N . MET A 1 79 ? 11.25 -7.629 -19.703 1 97.88 79 MET A N 1
ATOM 587 C CA . MET A 1 79 ? 12.398 -8.391 -20.188 1 97.88 79 MET A CA 1
ATOM 588 C C . MET A 1 79 ? 11.945 -9.695 -20.844 1 97.88 79 MET A C 1
ATOM 590 O O . MET A 1 79 ? 12.406 -10.039 -21.938 1 97.88 79 MET A O 1
ATOM 594 N N . GLY A 1 80 ? 11.078 -10.383 -20.125 1 96.69 80 GLY A N 1
ATOM 595 C CA . GLY A 1 80 ? 10.57 -11.633 -20.656 1 96.69 80 GLY A CA 1
ATOM 596 C C . GLY A 1 80 ? 9.875 -11.469 -22 1 96.69 80 GLY A C 1
ATOM 597 O O . GLY A 1 80 ? 10.141 -12.227 -22.938 1 96.69 80 GLY A O 1
ATOM 598 N N . MET A 1 81 ? 9.055 -10.484 -22.094 1 96.56 81 MET A N 1
ATOM 599 C CA . MET A 1 81 ? 8.297 -10.258 -23.328 1 96.56 81 MET A CA 1
ATOM 600 C C . MET A 1 81 ? 9.227 -9.852 -24.469 1 96.56 81 MET A C 1
ATOM 602 O O . MET A 1 81 ? 9.016 -10.242 -25.609 1 96.56 81 MET A O 1
ATOM 606 N N . LEU A 1 82 ? 10.234 -9.047 -24.172 1 97.12 82 LEU A N 1
ATOM 607 C CA . LEU A 1 82 ? 11.18 -8.609 -25.203 1 97.12 82 LEU A CA 1
ATOM 608 C C . LEU A 1 82 ? 12.008 -9.789 -25.703 1 97.12 82 LEU A C 1
ATOM 610 O O . LEU A 1 82 ? 12.281 -9.883 -26.906 1 97.12 82 LEU A O 1
ATOM 614 N N . ILE A 1 83 ? 12.359 -10.672 -24.844 1 97 83 ILE A N 1
ATOM 615 C CA . ILE A 1 83 ? 13.094 -11.867 -25.25 1 97 83 ILE A CA 1
ATOM 616 C C . ILE A 1 83 ? 12.211 -12.742 -26.141 1 97 83 ILE A C 1
ATOM 618 O O . ILE A 1 83 ? 12.664 -13.219 -27.188 1 97 83 ILE A O 1
ATOM 622 N N . LYS A 1 84 ? 11.008 -12.875 -25.75 1 95.38 84 LYS A N 1
ATOM 623 C CA . LYS A 1 84 ? 10.07 -13.68 -26.531 1 95.38 84 LYS A CA 1
ATOM 624 C C . LYS A 1 84 ? 9.805 -13.039 -27.891 1 95.38 84 LYS A C 1
ATOM 626 O O . LYS A 1 84 ? 9.508 -13.742 -28.859 1 95.38 84 LYS A O 1
ATOM 631 N N . ALA A 1 85 ? 9.906 -11.781 -27.938 1 95.56 85 ALA A N 1
ATOM 632 C CA . ALA A 1 85 ? 9.703 -11.055 -29.188 1 95.56 85 ALA A CA 1
ATOM 633 C C . ALA A 1 85 ? 10.922 -11.156 -30.094 1 95.56 85 ALA A C 1
ATOM 635 O O . ALA A 1 85 ? 10.922 -10.648 -31.219 1 95.56 85 ALA A O 1
ATOM 636 N N . GLY A 1 86 ? 12.062 -11.727 -29.562 1 95.25 86 GLY A N 1
ATOM 637 C CA . GLY A 1 86 ? 13.203 -12.008 -30.422 1 95.25 86 GLY A CA 1
ATOM 638 C C . GLY A 1 86 ? 14.43 -11.188 -30.078 1 95.25 86 GLY A C 1
ATOM 639 O O . GLY A 1 86 ? 15.484 -11.344 -30.688 1 95.25 86 GLY A O 1
ATOM 640 N N . LEU A 1 87 ? 14.32 -10.391 -29.094 1 96.94 87 LEU A N 1
ATOM 641 C CA . LEU A 1 87 ? 15.484 -9.594 -28.703 1 96.94 87 LEU A CA 1
ATOM 642 C C . LEU A 1 87 ? 16.484 -10.445 -27.922 1 96.94 87 LEU A C 1
ATOM 644 O O . LEU A 1 87 ? 16.094 -11.312 -27.141 1 96.94 87 LEU A O 1
ATOM 648 N N . PRO A 1 88 ? 17.75 -10.117 -28.25 1 96.69 88 PRO A N 1
ATOM 649 C CA . PRO A 1 88 ? 18.734 -10.805 -27.422 1 96.69 88 PRO A CA 1
ATOM 650 C C . PRO A 1 88 ? 18.594 -10.469 -25.938 1 96.69 88 PRO A C 1
ATOM 652 O O . PRO A 1 88 ? 18.141 -9.383 -25.578 1 96.69 88 PRO A O 1
ATOM 655 N N . ALA A 1 89 ? 18.969 -11.383 -25.094 1 96.31 89 ALA A N 1
ATOM 656 C CA . ALA A 1 89 ? 18.828 -11.25 -23.641 1 96.31 89 ALA A CA 1
ATOM 657 C C . ALA A 1 89 ? 19.5 -9.977 -23.141 1 96.31 89 ALA A C 1
ATOM 659 O O . ALA A 1 89 ? 18.953 -9.281 -22.281 1 96.31 89 ALA A O 1
ATOM 660 N N . SER A 1 90 ? 20.625 -9.68 -23.656 1 96.5 90 SER A N 1
ATOM 661 C CA . SER A 1 90 ? 21.375 -8.5 -23.203 1 96.5 90 SER A CA 1
ATOM 662 C C . SER A 1 90 ? 20.594 -7.219 -23.484 1 96.5 90 SER A C 1
ATOM 664 O O . SER A 1 90 ? 20.516 -6.34 -22.625 1 96.5 90 SER A O 1
ATOM 666 N N . ALA A 1 91 ? 20 -7.133 -24.609 1 97.62 91 ALA A N 1
ATOM 667 C CA . ALA A 1 91 ? 19.203 -5.961 -24.969 1 97.62 91 ALA A CA 1
ATOM 668 C C . ALA A 1 91 ? 17.938 -5.871 -24.109 1 97.62 91 ALA A C 1
ATOM 670 O O . ALA A 1 91 ? 17.547 -4.781 -23.703 1 97.62 91 ALA A O 1
ATOM 671 N N . ALA A 1 92 ? 17.328 -7.039 -23.922 1 98 92 ALA A N 1
ATOM 672 C CA . ALA A 1 92 ? 16.125 -7.086 -23.094 1 98 92 ALA A CA 1
ATOM 673 C C . ALA A 1 92 ? 16.406 -6.641 -21.672 1 98 92 ALA A C 1
ATOM 675 O O . ALA A 1 92 ? 15.609 -5.914 -21.062 1 98 92 ALA A O 1
ATOM 676 N N . ILE A 1 93 ? 17.516 -7.043 -21.188 1 98.06 93 ILE A N 1
ATOM 677 C CA . ILE A 1 93 ? 17.922 -6.688 -19.844 1 98.06 93 ILE A CA 1
ATOM 678 C C . ILE A 1 93 ? 18.156 -5.18 -19.75 1 98.06 93 ILE A C 1
ATOM 680 O O . ILE A 1 93 ? 17.641 -4.52 -18.844 1 98.06 93 ILE A O 1
ATOM 684 N N . LEU A 1 94 ? 18.844 -4.633 -20.672 1 98.31 94 LEU A N 1
ATOM 685 C CA . LEU A 1 94 ? 19.141 -3.205 -20.672 1 98.31 94 LEU A CA 1
ATOM 686 C C . LEU A 1 94 ? 17.859 -2.381 -20.75 1 98.31 94 LEU A C 1
ATOM 688 O O . LEU A 1 94 ? 17.719 -1.386 -20.031 1 98.31 94 LEU A O 1
ATOM 692 N N . LEU A 1 95 ? 17 -2.822 -21.562 1 98.31 95 LEU A N 1
ATOM 693 C CA . LEU A 1 95 ? 15.75 -2.092 -21.734 1 98.31 95 LEU A CA 1
ATOM 694 C C . LEU A 1 95 ? 14.875 -2.225 -20.5 1 98.31 95 LEU A C 1
ATOM 696 O O . LEU A 1 95 ? 14.227 -1.263 -20.078 1 98.31 95 LEU A O 1
ATOM 700 N N . GLY A 1 96 ? 14.812 -3.473 -19.953 1 98.25 96 GLY A N 1
ATOM 701 C CA . GLY A 1 96 ? 14.062 -3.674 -18.719 1 98.25 96 GLY A CA 1
ATOM 702 C C . GLY A 1 96 ? 14.57 -2.834 -17.562 1 98.25 96 GLY A C 1
ATOM 703 O O . GLY A 1 96 ? 13.781 -2.271 -16.812 1 98.25 96 GLY A O 1
ATOM 704 N N . LEU A 1 97 ? 15.875 -2.75 -17.484 1 98.69 97 LEU A N 1
ATOM 705 C CA . LEU A 1 97 ? 16.484 -1.934 -16.438 1 98.69 97 LEU A CA 1
ATOM 706 C C . LEU A 1 97 ? 16.219 -0.451 -16.688 1 98.69 97 LEU A C 1
ATOM 708 O O . LEU A 1 97 ? 15.984 0.309 -15.742 1 98.69 97 LEU A O 1
ATOM 712 N N . ALA A 1 98 ? 16.25 -0.025 -17.922 1 98.69 98 ALA A N 1
ATOM 713 C CA . ALA A 1 98 ? 15.961 1.361 -18.281 1 98.69 98 ALA A CA 1
ATOM 714 C C . ALA A 1 98 ? 14.523 1.731 -17.922 1 98.69 98 ALA A C 1
ATOM 716 O O . ALA A 1 98 ? 14.258 2.836 -17.453 1 98.69 98 ALA A O 1
ATOM 717 N N . ILE A 1 99 ? 13.648 0.807 -18.172 1 98.38 99 ILE A N 1
ATOM 718 C CA . ILE A 1 99 ? 12.242 1.025 -17.859 1 98.38 99 ILE A CA 1
ATOM 719 C C . ILE A 1 99 ? 12.07 1.195 -16.344 1 98.38 99 ILE A C 1
ATOM 721 O O . ILE A 1 99 ? 11.367 2.107 -15.898 1 98.38 99 ILE A O 1
ATOM 725 N N . ALA A 1 100 ? 12.695 0.31 -15.625 1 98.81 100 ALA A N 1
ATOM 726 C CA . ALA A 1 100 ? 12.609 0.379 -14.172 1 98.81 100 ALA A CA 1
ATOM 727 C C . ALA A 1 100 ? 13.195 1.689 -13.648 1 98.81 100 ALA A C 1
ATOM 729 O O . ALA A 1 100 ? 12.594 2.348 -12.797 1 98.81 100 ALA A O 1
ATOM 730 N N . ALA A 1 101 ? 14.305 2.057 -14.188 1 98.81 101 ALA A N 1
ATOM 731 C CA . ALA A 1 101 ? 14.93 3.322 -13.797 1 98.81 101 ALA A CA 1
ATOM 732 C C . ALA A 1 101 ? 14.047 4.508 -14.18 1 98.81 101 ALA A C 1
ATOM 734 O O . ALA A 1 101 ? 13.961 5.488 -13.438 1 98.81 101 ALA A O 1
ATOM 735 N N . PHE A 1 102 ? 13.414 4.422 -15.273 1 98.81 102 PHE A N 1
ATOM 736 C CA . PHE A 1 102 ? 12.539 5.488 -15.758 1 98.81 102 PHE A CA 1
ATOM 737 C C . PHE A 1 102 ? 11.344 5.668 -14.836 1 98.81 102 PHE A C 1
ATOM 739 O O . PHE A 1 102 ? 10.938 6.797 -14.547 1 98.81 102 PHE A O 1
ATOM 746 N N . ILE A 1 103 ? 10.781 4.613 -14.438 1 98.69 103 ILE A N 1
ATOM 747 C CA . ILE A 1 103 ? 9.656 4.695 -13.516 1 98.69 103 ILE A CA 1
ATOM 748 C C . ILE A 1 103 ? 10.094 5.375 -12.219 1 98.69 103 ILE A C 1
ATOM 750 O O . ILE A 1 103 ? 9.391 6.238 -11.695 1 98.69 103 ILE A O 1
ATOM 754 N N . GLY A 1 104 ? 11.281 4.977 -11.711 1 98.81 104 GLY A N 1
ATOM 755 C CA . GLY A 1 104 ? 11.836 5.66 -10.555 1 98.81 104 GLY A CA 1
ATOM 756 C C . GLY A 1 104 ? 12.055 7.141 -10.789 1 98.81 104 GLY A C 1
ATOM 757 O O . GLY A 1 104 ? 11.766 7.965 -9.914 1 98.81 104 GLY A O 1
ATOM 758 N N . LEU A 1 105 ? 12.508 7.461 -11.945 1 98.81 105 LEU A N 1
ATOM 759 C CA . LEU A 1 105 ? 12.75 8.852 -12.32 1 98.81 105 LEU A CA 1
ATOM 760 C C . LEU A 1 105 ? 11.445 9.648 -12.312 1 98.81 105 LEU A C 1
ATOM 762 O O . LEU A 1 105 ? 11.398 10.766 -11.797 1 98.81 105 LEU A O 1
ATOM 766 N N . VAL A 1 106 ? 10.445 9.102 -12.844 1 98.62 106 VAL A N 1
ATOM 767 C CA . VAL A 1 106 ? 9.156 9.773 -12.922 1 98.62 106 VAL A CA 1
ATOM 768 C C . VAL A 1 106 ? 8.602 9.984 -11.516 1 98.62 106 VAL A C 1
ATOM 770 O O . VAL A 1 106 ? 8.125 11.078 -11.188 1 98.62 106 VAL A O 1
ATOM 773 N N . ASN A 1 107 ? 8.672 8.953 -10.688 1 98.56 107 ASN A N 1
ATOM 774 C CA . ASN A 1 107 ? 8.242 9.086 -9.297 1 98.56 107 ASN A CA 1
ATOM 775 C C . ASN A 1 107 ? 9.008 10.195 -8.578 1 98.56 107 ASN A C 1
ATOM 777 O O . ASN A 1 107 ? 8.406 11.055 -7.934 1 98.56 107 ASN A O 1
ATOM 781 N N . GLY A 1 108 ? 10.328 10.102 -8.758 1 98.62 108 GLY A N 1
ATOM 782 C CA . GLY A 1 108 ? 11.148 11.125 -8.133 1 98.62 108 GLY A CA 1
ATOM 783 C C . GLY A 1 108 ? 10.844 12.523 -8.625 1 98.62 108 GLY A C 1
ATOM 784 O O . GLY A 1 108 ? 10.805 13.477 -7.84 1 98.62 108 GLY A O 1
ATOM 785 N N . TRP A 1 109 ? 10.586 12.602 -9.859 1 98.5 109 TRP A N 1
ATOM 786 C CA . TRP A 1 109 ? 10.281 13.898 -10.461 1 98.5 109 TRP A CA 1
ATOM 787 C C . TRP A 1 109 ? 8.969 14.453 -9.922 1 98.5 109 TRP A C 1
ATOM 789 O O . TRP A 1 109 ? 8.883 15.633 -9.57 1 98.5 109 TRP A O 1
ATOM 799 N N . ILE A 1 110 ? 7.984 13.688 -9.844 1 97.81 110 ILE A N 1
ATOM 800 C CA . ILE A 1 110 ? 6.676 14.125 -9.359 1 97.81 110 ILE A CA 1
ATOM 801 C C . ILE A 1 110 ? 6.773 14.508 -7.887 1 97.81 110 ILE A C 1
ATOM 803 O O . ILE A 1 110 ? 6.246 15.547 -7.469 1 97.81 110 ILE A O 1
ATOM 807 N N . VAL A 1 111 ? 7.48 13.688 -7.129 1 97.19 111 VAL A N 1
ATOM 808 C CA . VAL A 1 111 ? 7.625 13.945 -5.699 1 97.19 111 VAL A CA 1
ATOM 809 C C . VAL A 1 111 ? 8.398 15.25 -5.488 1 97.19 111 VAL A C 1
ATOM 811 O O . VAL A 1 111 ? 7.988 16.094 -4.688 1 97.19 111 VAL A O 1
ATOM 814 N N . ALA A 1 112 ? 9.453 15.414 -6.266 1 96.94 112 ALA A N 1
ATOM 815 C CA . ALA A 1 112 ? 10.359 16.547 -6.059 1 96.94 112 ALA A CA 1
ATOM 816 C C . ALA A 1 112 ? 9.75 17.844 -6.586 1 96.94 112 ALA A C 1
ATOM 818 O O . ALA A 1 112 ? 9.766 18.859 -5.898 1 96.94 112 ALA A O 1
ATOM 819 N N . TYR A 1 113 ? 9.211 17.797 -7.73 1 95.12 113 TYR A N 1
ATOM 820 C CA . TYR A 1 113 ? 8.758 19.031 -8.367 1 95.12 113 TYR A CA 1
ATOM 821 C C . TYR A 1 113 ? 7.281 19.281 -8.078 1 95.12 113 TYR A C 1
ATOM 823 O O . TYR A 1 113 ? 6.832 20.422 -8.062 1 95.12 113 TYR A O 1
ATOM 831 N N . GLY A 1 114 ? 6.578 18.266 -7.801 1 92.75 114 GLY A N 1
ATOM 832 C CA . GLY A 1 114 ? 5.18 18.422 -7.434 1 92.75 114 GLY A CA 1
ATOM 833 C C . GLY A 1 114 ? 4.977 18.656 -5.949 1 92.75 114 GLY A C 1
ATOM 834 O O . GLY A 1 114 ? 3.893 19.062 -5.523 1 92.75 114 GLY A O 1
ATOM 835 N N . ARG A 1 115 ? 6.016 18.406 -5.191 1 92.19 115 ARG A N 1
ATOM 836 C CA . ARG A 1 115 ? 5.961 18.531 -3.738 1 92.19 115 ARG A CA 1
ATOM 837 C C . ARG A 1 115 ? 4.816 17.719 -3.152 1 92.19 115 ARG A C 1
ATOM 839 O O . ARG A 1 115 ? 4.004 18.234 -2.383 1 92.19 115 ARG A O 1
ATOM 846 N N . ILE A 1 116 ? 4.777 16.547 -3.662 1 92.81 116 ILE A N 1
ATOM 847 C CA . ILE A 1 116 ? 3.738 15.609 -3.236 1 92.81 116 ILE A CA 1
ATOM 848 C C . ILE A 1 116 ? 4.352 14.516 -2.367 1 92.81 116 ILE A C 1
ATOM 850 O O . ILE A 1 116 ? 5.5 14.117 -2.572 1 92.81 116 ILE A O 1
ATOM 854 N N . ASN A 1 117 ? 3.574 14.062 -1.406 1 91.19 117 ASN A N 1
ATOM 855 C CA . ASN A 1 117 ? 3.998 12.945 -0.564 1 91.19 117 ASN A CA 1
ATOM 856 C C . ASN A 1 117 ? 4.387 11.727 -1.397 1 91.19 117 ASN A C 1
ATOM 858 O O . ASN A 1 117 ? 3.637 11.312 -2.279 1 91.19 117 ASN A O 1
ATOM 862 N N . SER A 1 118 ? 5.562 11.219 -1.132 1 95.56 118 SER A N 1
ATOM 863 C CA . SER A 1 118 ? 6.098 10.141 -1.946 1 95.56 118 SER A CA 1
ATOM 864 C C . SER A 1 118 ? 5.246 8.883 -1.829 1 95.56 118 SER A C 1
ATOM 866 O O . SER A 1 118 ? 5.121 8.117 -2.789 1 95.56 118 SER A O 1
ATOM 868 N N . PHE A 1 119 ? 4.613 8.672 -0.7 1 92.06 119 PHE A N 1
ATOM 869 C CA . PHE A 1 119 ? 3.803 7.484 -0.478 1 92.06 119 PHE A CA 1
ATOM 870 C C . PHE A 1 119 ? 2.65 7.422 -1.476 1 92.06 119 PHE A C 1
ATOM 872 O O . PHE A 1 119 ? 2.42 6.383 -2.1 1 92.06 119 PHE A O 1
ATOM 879 N N . ILE A 1 120 ? 1.957 8.469 -1.633 1 91.69 120 ILE A N 1
ATOM 880 C CA . ILE A 1 120 ? 0.765 8.5 -2.473 1 91.69 120 ILE A CA 1
ATOM 881 C C . ILE A 1 120 ? 1.166 8.383 -3.941 1 91.69 120 ILE A C 1
ATOM 883 O O . ILE A 1 120 ? 0.502 7.699 -4.723 1 91.69 120 ILE A O 1
ATOM 887 N N . VAL A 1 121 ? 2.27 9.117 -4.285 1 95.88 121 VAL A N 1
ATOM 888 C CA . VAL A 1 121 ? 2.75 9.062 -5.664 1 95.88 121 VAL A CA 1
ATOM 889 C C . VAL A 1 121 ? 3.109 7.629 -6.035 1 95.88 121 VAL A C 1
ATOM 891 O O . VAL A 1 121 ? 2.682 7.125 -7.078 1 95.88 121 VAL A O 1
ATOM 894 N N . THR A 1 122 ? 3.801 7 -5.121 1 96.81 122 THR A N 1
ATOM 895 C CA . THR A 1 122 ? 4.324 5.68 -5.461 1 96.81 122 THR A CA 1
ATOM 896 C C . THR A 1 122 ? 3.246 4.613 -5.289 1 96.81 122 THR A C 1
ATOM 898 O O . THR A 1 122 ? 3.301 3.561 -5.934 1 96.81 122 THR A O 1
ATOM 901 N N . LEU A 1 123 ? 2.312 4.875 -4.453 1 93.19 123 LEU A N 1
ATOM 902 C CA . LEU A 1 123 ? 1.147 4 -4.387 1 93.19 123 LEU A CA 1
ATOM 903 C C . LEU A 1 123 ? 0.361 4.043 -5.691 1 93.19 123 LEU A C 1
ATOM 905 O O . LEU A 1 123 ? -0.089 3.008 -6.184 1 93.19 123 LEU A O 1
ATOM 909 N N . SER A 1 124 ? 0.124 5.234 -6.164 1 95.25 124 SER A N 1
ATOM 910 C CA . SER A 1 124 ? -0.56 5.398 -7.445 1 95.25 124 SER A CA 1
ATOM 911 C C . SER A 1 124 ? 0.2 4.703 -8.57 1 95.25 124 SER A C 1
ATOM 913 O O . SER A 1 124 ? -0.395 3.984 -9.375 1 95.25 124 SER A O 1
ATOM 915 N N . THR A 1 125 ? 1.503 4.914 -8.578 1 97.31 125 THR A N 1
ATOM 916 C CA . THR A 1 125 ? 2.334 4.301 -9.609 1 97.31 125 THR A CA 1
ATOM 917 C C . THR A 1 125 ? 2.281 2.779 -9.516 1 97.31 125 THR A C 1
ATOM 919 O O . THR A 1 125 ? 2.24 2.088 -10.531 1 97.31 125 THR A O 1
ATOM 922 N N . MET A 1 126 ? 2.299 2.303 -8.289 1 96 126 MET A N 1
ATOM 923 C CA . MET A 1 126 ? 2.201 0.862 -8.078 1 96 126 MET A CA 1
ATOM 924 C C . MET A 1 126 ? 0.923 0.304 -8.688 1 96 126 MET A C 1
ATOM 926 O O . MET A 1 126 ? 0.957 -0.709 -9.391 1 96 126 MET A O 1
ATOM 930 N N . THR A 1 127 ? -0.153 1.002 -8.477 1 93.62 127 THR A N 1
ATOM 931 C CA . THR A 1 127 ? -1.454 0.566 -8.977 1 93.62 127 THR A CA 1
ATOM 932 C C . THR A 1 127 ? -1.502 0.636 -10.5 1 93.62 127 THR A C 1
ATOM 934 O O . THR A 1 127 ? -1.998 -0.283 -11.156 1 93.62 127 THR A O 1
ATOM 937 N N . ILE A 1 128 ? -0.988 1.668 -11.023 1 96.56 128 ILE A N 1
ATOM 938 C CA . ILE A 1 128 ? -0.978 1.872 -12.469 1 96.56 128 ILE A CA 1
ATOM 939 C C . ILE A 1 128 ? -0.142 0.783 -13.141 1 96.56 128 ILE A C 1
ATOM 941 O O . ILE A 1 128 ? -0.601 0.129 -14.078 1 96.56 128 ILE A O 1
ATOM 945 N N . ILE A 1 129 ? 1.049 0.575 -12.586 1 97.5 129 ILE A N 1
ATOM 946 C CA . ILE A 1 129 ? 1.989 -0.364 -13.188 1 97.5 129 ILE A CA 1
ATOM 947 C C . ILE A 1 129 ? 1.446 -1.786 -13.062 1 97.5 129 ILE A C 1
ATOM 949 O O . ILE A 1 129 ? 1.542 -2.574 -14.008 1 97.5 129 ILE A O 1
ATOM 953 N N . ARG A 1 130 ? 0.918 -2.119 -11.93 1 95.75 130 ARG A N 1
ATOM 954 C CA . ARG A 1 130 ? 0.305 -3.434 -11.766 1 95.75 130 ARG A CA 1
ATOM 955 C C . ARG A 1 130 ? -0.824 -3.637 -12.773 1 95.75 130 ARG A C 1
ATOM 957 O O . ARG A 1 130 ? -0.95 -4.711 -13.359 1 95.75 130 ARG A O 1
ATOM 964 N N . GLY A 1 131 ? -1.641 -2.613 -12.945 1 94 131 GLY A N 1
ATOM 965 C CA . GLY A 1 131 ? -2.693 -2.684 -13.945 1 94 131 GLY A CA 1
ATOM 966 C C . GLY A 1 131 ? -2.166 -2.889 -15.352 1 94 131 GLY A C 1
ATOM 967 O O . GLY A 1 131 ? -2.707 -3.693 -16.109 1 94 131 GLY A O 1
ATOM 968 N N . ILE A 1 132 ? -1.138 -2.236 -15.664 1 96.31 132 ILE A N 1
ATOM 969 C CA . ILE A 1 132 ? -0.545 -2.342 -17 1 96.31 132 ILE A CA 1
ATOM 970 C C . ILE A 1 132 ? -0.042 -3.766 -17.219 1 96.31 132 ILE A C 1
ATOM 972 O O . ILE A 1 132 ? -0.244 -4.336 -18.297 1 96.31 132 ILE A O 1
ATOM 976 N N . ILE A 1 133 ? 0.635 -4.348 -16.219 1 95.56 133 ILE A N 1
ATOM 977 C CA . ILE A 1 133 ? 1.129 -5.719 -16.328 1 95.56 133 ILE A CA 1
ATOM 978 C C . ILE A 1 133 ? -0.033 -6.664 -16.625 1 95.56 133 ILE A C 1
ATOM 980 O O . ILE A 1 133 ? 0.054 -7.5 -17.516 1 95.56 133 ILE A O 1
ATOM 984 N N . LEU A 1 134 ? -1.062 -6.473 -15.914 1 92.44 134 LEU A N 1
ATOM 985 C CA . LEU A 1 134 ? -2.199 -7.375 -16.031 1 92.44 134 LEU A CA 1
ATOM 986 C C . LEU A 1 134 ? -2.893 -7.215 -17.375 1 92.44 134 LEU A C 1
ATOM 988 O O . LEU A 1 134 ? -3.332 -8.203 -17.969 1 92.44 134 LEU A O 1
ATOM 992 N N . VAL A 1 135 ? -2.971 -6.012 -17.875 1 92.12 135 VAL A N 1
ATOM 993 C CA . VAL A 1 135 ? -3.594 -5.758 -19.172 1 92.12 135 VAL A CA 1
ATOM 994 C C . VAL A 1 135 ? -2.723 -6.332 -20.281 1 92.12 135 VAL A C 1
ATOM 996 O O . VAL A 1 135 ? -3.227 -6.984 -21.203 1 92.12 135 VAL A O 1
ATOM 999 N N . LEU A 1 136 ? -1.44 -6.148 -20.156 1 91.12 136 LEU A N 1
ATOM 1000 C CA . LEU A 1 136 ? -0.51 -6.582 -21.188 1 91.12 136 LEU A CA 1
ATOM 1001 C C . LEU A 1 136 ? -0.446 -8.102 -21.266 1 91.12 136 LEU A C 1
ATOM 1003 O O . LEU A 1 136 ? -0.237 -8.664 -22.344 1 91.12 136 LEU A O 1
ATOM 1007 N N . THR A 1 137 ? -0.667 -8.812 -20.188 1 92.31 137 THR A N 1
ATOM 1008 C CA . THR A 1 137 ? -0.434 -10.258 -20.141 1 92.31 137 THR A CA 1
ATOM 1009 C C . THR A 1 137 ? -1.753 -11.016 -20.016 1 92.31 137 THR A C 1
ATOM 1011 O O . THR A 1 137 ? -1.773 -12.242 -20.062 1 92.31 137 THR A O 1
ATOM 1014 N N . ASN A 1 138 ? -2.832 -10.273 -19.859 1 90.5 138 ASN A N 1
ATOM 1015 C CA . ASN A 1 138 ? -4.109 -10.914 -19.562 1 90.5 138 ASN A CA 1
ATOM 1016 C C . ASN A 1 138 ? -4 -11.859 -18.375 1 90.5 138 ASN A C 1
ATOM 1018 O O . ASN A 1 138 ? -4.516 -12.977 -18.422 1 90.5 138 ASN A O 1
ATOM 1022 N N . SER A 1 139 ? -3.072 -11.422 -17.453 1 87.31 139 SER A N 1
ATOM 1023 C CA . SER A 1 139 ? -2.873 -12.117 -16.188 1 87.31 139 SER A CA 1
ATOM 1024 C C . SER A 1 139 ? -2.195 -13.469 -16.406 1 87.31 139 SER A C 1
ATOM 1026 O O . SER A 1 139 ? -2.387 -14.398 -15.609 1 87.31 139 SER A O 1
ATOM 1028 N N . LYS A 1 140 ? -1.531 -13.609 -17.469 1 92.38 140 LYS A N 1
ATOM 1029 C CA . LYS A 1 140 ? -0.819 -14.852 -17.75 1 92.38 140 LYS A CA 1
ATOM 1030 C C . LYS A 1 140 ? 0.685 -14.68 -17.562 1 92.38 140 LYS A C 1
ATOM 1032 O O . LYS A 1 140 ? 1.217 -13.578 -17.75 1 92.38 140 LYS A O 1
ATOM 1037 N N . SER A 1 141 ? 1.305 -15.734 -17.234 1 94.38 141 SER A N 1
ATOM 1038 C CA . SER A 1 141 ? 2.758 -15.742 -17.094 1 94.38 141 SER A CA 1
ATOM 1039 C C . SER A 1 141 ? 3.443 -15.984 -18.438 1 94.38 141 SER A C 1
ATOM 1041 O O . SER A 1 141 ? 2.84 -16.547 -19.359 1 94.38 141 SER A O 1
ATOM 1043 N N . VAL A 1 142 ? 4.641 -15.5 -18.5 1 93.38 142 VAL A N 1
ATOM 1044 C CA . VAL A 1 142 ? 5.492 -15.719 -19.672 1 93.38 142 VAL A CA 1
ATOM 1045 C C . VAL A 1 142 ? 6.703 -16.562 -19.266 1 93.38 142 VAL A C 1
ATOM 1047 O O . VAL A 1 142 ? 7.312 -16.328 -18.219 1 93.38 142 VAL A O 1
ATOM 1050 N N . PHE A 1 143 ? 6.988 -17.516 -20.109 1 93.44 143 PHE A N 1
ATOM 1051 C CA . PHE A 1 143 ? 8.023 -18.469 -19.703 1 93.44 143 PHE A CA 1
ATOM 1052 C C . PHE A 1 143 ? 9.062 -18.609 -20.812 1 93.44 143 PHE A C 1
ATOM 1054 O O . PHE A 1 143 ? 8.852 -18.172 -21.938 1 93.44 143 PHE A O 1
ATOM 1061 N N . GLY A 1 144 ? 10.25 -19.25 -20.422 1 91.94 144 GLY A N 1
ATOM 1062 C CA . GLY A 1 144 ? 11.242 -19.703 -21.375 1 91.94 144 GLY A CA 1
ATOM 1063 C C . GLY A 1 144 ? 12.07 -18.578 -21.969 1 91.94 144 GLY A C 1
ATOM 1064 O O . GLY A 1 144 ? 11.836 -18.141 -23.094 1 91.94 144 GLY A O 1
ATOM 1065 N N . PHE A 1 145 ? 13.125 -18.188 -21.266 1 93.94 145 PHE A N 1
ATOM 1066 C CA . PHE A 1 145 ? 13.898 -17.016 -21.672 1 93.94 145 PHE A CA 1
ATOM 1067 C C . PHE A 1 145 ? 15.281 -17.422 -22.156 1 93.94 145 PHE A C 1
ATOM 1069 O O . PHE A 1 145 ? 16.094 -16.562 -22.531 1 93.94 145 PHE A O 1
ATOM 1076 N N . GLY A 1 146 ? 15.602 -18.75 -22.172 1 91 146 GLY A N 1
ATOM 1077 C CA . GLY A 1 146 ? 16.875 -19.234 -22.688 1 91 146 GLY A CA 1
ATOM 1078 C C . GLY A 1 146 ? 17.969 -19.266 -21.656 1 91 146 GLY A C 1
ATOM 1079 O O . GLY A 1 146 ? 17.812 -18.734 -20.547 1 91 146 GLY A O 1
ATOM 1080 N N . PRO A 1 147 ? 19.094 -19.781 -22 1 90.75 147 PRO A N 1
ATOM 1081 C CA . PRO A 1 147 ? 20.172 -20 -21.031 1 90.75 147 PRO A CA 1
ATOM 1082 C C . PRO A 1 147 ? 20.906 -18.703 -20.672 1 90.75 147 PRO A C 1
ATOM 1084 O O . PRO A 1 147 ? 21.359 -18.547 -19.531 1 90.75 147 PRO A O 1
ATOM 1087 N N . GLU A 1 148 ? 21 -17.828 -21.578 1 91.62 148 GLU A N 1
ATOM 1088 C CA . GLU A 1 148 ? 21.688 -16.578 -21.297 1 91.62 148 GLU A CA 1
ATOM 1089 C C . GLU A 1 148 ? 20.984 -15.805 -20.188 1 91.62 148 GLU A C 1
ATOM 1091 O O . GLU A 1 148 ? 21.641 -15.312 -19.266 1 91.62 148 GLU A O 1
ATOM 1096 N N . PHE A 1 149 ? 19.734 -15.75 -20.297 1 94.31 149 PHE A N 1
ATOM 1097 C CA . PHE A 1 149 ? 18.969 -15.07 -19.266 1 94.31 149 PHE A CA 1
ATOM 1098 C C . PHE A 1 149 ? 18.922 -15.898 -17.984 1 94.31 149 PHE A C 1
ATOM 1100 O O . PHE A 1 149 ? 19 -15.359 -16.891 1 94.31 149 PHE A O 1
ATOM 1107 N N . GLY A 1 150 ? 18.844 -17.172 -18.188 1 91.81 150 GLY A N 1
ATOM 1108 C CA . GLY A 1 150 ? 18.797 -18.078 -17.047 1 91.81 150 GLY A CA 1
ATOM 1109 C C . GLY A 1 150 ? 20.062 -18.078 -16.219 1 91.81 150 GLY A C 1
ATOM 1110 O O . GLY A 1 150 ? 20.016 -18.328 -15.016 1 91.81 150 GLY A O 1
ATOM 1111 N N . PHE A 1 151 ? 21.109 -17.688 -16.797 1 90.62 151 PHE A N 1
ATOM 1112 C CA . PHE A 1 151 ? 22.406 -17.641 -16.109 1 90.62 151 PHE A CA 1
ATOM 1113 C C . PHE A 1 151 ? 22.391 -16.594 -15 1 90.62 151 PHE A C 1
ATOM 1115 O O . PHE A 1 151 ? 23.016 -16.781 -13.961 1 90.62 151 PHE A O 1
ATOM 1122 N N . ILE A 1 152 ? 21.641 -15.656 -15.156 1 90.62 152 ILE A N 1
ATOM 1123 C CA . ILE A 1 152 ? 21.531 -14.594 -14.164 1 90.62 152 ILE A CA 1
ATOM 1124 C C . ILE A 1 152 ? 20.844 -15.117 -12.906 1 90.62 152 ILE A C 1
ATOM 1126 O O . ILE A 1 152 ? 21.172 -14.711 -11.789 1 90.62 152 ILE A O 1
ATOM 1130 N N . GLY A 1 153 ? 19.938 -15.961 -13.094 1 88.69 153 GLY A N 1
ATOM 1131 C CA . GLY A 1 153 ? 19.141 -16.469 -11.984 1 88.69 153 GLY A CA 1
ATOM 1132 C C . GLY A 1 153 ? 19.75 -17.688 -11.336 1 88.69 153 GLY A C 1
ATOM 1133 O O . GLY A 1 153 ? 19.547 -17.938 -10.141 1 88.69 153 GLY A O 1
ATOM 1134 N N . SER A 1 154 ? 20.422 -18.453 -12.125 1 83.94 154 SER A N 1
ATOM 1135 C CA . SER A 1 154 ? 20.859 -19.734 -11.578 1 83.94 154 SER A CA 1
ATOM 1136 C C . SER A 1 154 ? 22.312 -20 -11.906 1 83.94 154 SER A C 1
ATOM 1138 O O . SER A 1 154 ? 22.906 -20.969 -11.406 1 83.94 154 SER A O 1
ATOM 1140 N N . GLY A 1 155 ? 22.875 -19.188 -12.672 1 85.12 155 GLY A N 1
ATOM 1141 C CA . GLY A 1 155 ? 24.266 -19.391 -13.047 1 85.12 155 GLY A CA 1
ATOM 1142 C C . GLY A 1 155 ? 25.234 -19.266 -11.875 1 85.12 155 GLY A C 1
ATOM 1143 O O . GLY A 1 155 ? 24.891 -18.656 -10.852 1 85.12 155 GLY A O 1
ATOM 1144 N N . LYS A 1 156 ? 26.375 -20.031 -12.039 1 85.75 156 LYS A N 1
ATOM 1145 C CA . LYS A 1 156 ? 27.359 -20.031 -10.961 1 85.75 156 LYS A CA 1
ATOM 1146 C C . LYS A 1 156 ? 28.703 -19.484 -11.453 1 85.75 156 LYS A C 1
ATOM 1148 O O . LYS A 1 156 ? 29.109 -19.75 -12.586 1 85.75 156 LYS A O 1
ATOM 1153 N N . VAL A 1 157 ? 29.25 -18.609 -10.742 1 84.56 157 VAL A N 1
ATOM 1154 C CA . VAL A 1 157 ? 30.641 -18.219 -10.875 1 84.56 157 VAL A CA 1
ATOM 1155 C C . VAL A 1 157 ? 31.438 -18.766 -9.688 1 84.56 157 VAL A C 1
ATOM 1157 O O . VAL A 1 157 ? 31.375 -18.219 -8.586 1 84.56 157 VAL A O 1
ATOM 1160 N N . GLY A 1 158 ? 32.125 -19.922 -9.914 1 81.62 158 GLY A N 1
ATOM 1161 C CA . GLY A 1 158 ? 32.688 -20.641 -8.781 1 81.62 158 GLY A CA 1
ATOM 1162 C C . GLY A 1 158 ? 31.641 -21.281 -7.902 1 81.62 158 GLY A C 1
ATOM 1163 O O . GLY A 1 158 ? 30.719 -21.938 -8.398 1 81.62 158 GLY A O 1
ATOM 1164 N N . PRO A 1 159 ? 31.734 -21.078 -6.594 1 81.62 159 PRO A N 1
ATOM 1165 C CA . PRO A 1 159 ? 30.75 -21.641 -5.668 1 81.62 159 PRO A CA 1
ATOM 1166 C C . PRO A 1 159 ? 29.594 -20.703 -5.395 1 81.62 159 PRO A C 1
ATOM 1168 O O . PRO A 1 159 ? 28.625 -21.078 -4.719 1 81.62 159 PRO A O 1
ATOM 1171 N N . VAL A 1 160 ? 29.656 -19.594 -6.047 1 87.25 160 VAL A N 1
ATOM 1172 C CA . VAL A 1 160 ? 28.672 -18.578 -5.68 1 87.25 160 VAL A CA 1
ATOM 1173 C C . VAL A 1 160 ? 27.734 -18.312 -6.852 1 87.25 160 VAL A C 1
ATOM 1175 O O . VAL A 1 160 ? 28.188 -18.156 -7.992 1 87.25 160 VAL A O 1
ATOM 1178 N N . ASN A 1 161 ? 26.438 -18.344 -6.562 1 91.56 161 ASN A N 1
ATOM 1179 C CA . ASN A 1 161 ? 25.438 -18.062 -7.582 1 91.56 161 ASN A CA 1
ATOM 1180 C C . ASN A 1 161 ? 25.453 -16.594 -8.016 1 91.56 161 ASN A C 1
ATOM 1182 O O . ASN A 1 161 ? 25.797 -15.719 -7.227 1 91.56 161 ASN A O 1
ATOM 1186 N N . MET A 1 162 ? 25.062 -16.312 -9.219 1 93.44 162 MET A N 1
ATOM 1187 C CA . MET A 1 162 ? 25.109 -15 -9.836 1 93.44 162 MET A CA 1
ATOM 1188 C C . MET A 1 162 ? 24.297 -13.984 -9.039 1 93.44 162 MET A C 1
ATOM 1190 O O . MET A 1 162 ? 24.734 -12.852 -8.836 1 93.44 162 MET A O 1
ATOM 1194 N N . PRO A 1 163 ? 23.078 -14.375 -8.562 1 94.81 163 PRO A N 1
ATOM 1195 C CA . PRO A 1 163 ? 22.297 -13.391 -7.805 1 94.81 163 PRO A CA 1
ATOM 1196 C C . PRO A 1 163 ? 23.047 -12.875 -6.574 1 94.81 163 PRO A C 1
ATOM 1198 O O . PRO A 1 163 ? 22.938 -11.695 -6.227 1 94.81 163 PRO A O 1
ATOM 1201 N N . ILE A 1 164 ? 23.781 -13.703 -5.941 1 95.19 164 ILE A N 1
ATOM 1202 C CA . ILE A 1 164 ? 24.531 -13.328 -4.746 1 95.19 164 ILE A CA 1
ATOM 1203 C C . ILE A 1 164 ? 25.609 -12.312 -5.109 1 95.19 164 ILE A C 1
ATOM 1205 O O . ILE A 1 164 ? 25.781 -11.305 -4.418 1 95.19 164 ILE A O 1
ATOM 1209 N N . LEU A 1 165 ? 26.281 -12.578 -6.176 1 95.62 165 LEU A N 1
ATOM 1210 C CA . LEU A 1 165 ? 27.344 -11.68 -6.633 1 95.62 165 LEU A CA 1
ATOM 1211 C C . LEU A 1 165 ? 26.766 -10.305 -6.98 1 95.62 165 LEU A C 1
ATOM 1213 O O . LEU A 1 165 ? 27.344 -9.281 -6.609 1 95.62 165 LEU A O 1
ATOM 1217 N N . ILE A 1 166 ? 25.672 -10.352 -7.66 1 96.75 166 ILE A N 1
ATOM 1218 C CA . ILE A 1 166 ? 25.031 -9.102 -8.039 1 96.75 166 ILE A CA 1
ATOM 1219 C C . ILE A 1 166 ? 24.609 -8.336 -6.789 1 96.75 166 ILE A C 1
ATOM 1221 O O . ILE A 1 166 ? 24.812 -7.121 -6.699 1 96.75 166 ILE A O 1
ATOM 1225 N N . SER A 1 167 ? 24 -9.031 -5.848 1 97.12 167 SER A N 1
ATOM 1226 C CA . SER A 1 167 ? 23.516 -8.383 -4.629 1 97.12 167 SER A CA 1
ATOM 1227 C C . SER A 1 167 ? 24.672 -7.793 -3.826 1 97.12 167 SER A C 1
ATOM 1229 O O . SER A 1 167 ? 24.531 -6.711 -3.246 1 97.12 167 SER A O 1
ATOM 1231 N N . ILE A 1 168 ? 25.812 -8.484 -3.729 1 96.62 168 ILE A N 1
ATOM 1232 C CA . ILE A 1 168 ? 26.984 -7.977 -3.027 1 96.62 168 ILE A CA 1
ATOM 1233 C C . ILE A 1 168 ? 27.484 -6.715 -3.723 1 96.62 168 ILE A C 1
ATOM 1235 O O . ILE A 1 168 ? 27.828 -5.727 -3.064 1 96.62 168 ILE A O 1
ATOM 1239 N N . MET A 1 169 ? 27.516 -6.781 -5.004 1 97.81 169 MET A N 1
ATOM 1240 C CA . MET A 1 169 ? 27.953 -5.621 -5.777 1 97.81 169 MET A CA 1
ATOM 1241 C C . MET A 1 169 ? 27.062 -4.418 -5.496 1 97.81 169 MET A C 1
ATOM 1243 O O . MET A 1 169 ? 27.562 -3.318 -5.242 1 97.81 169 MET A O 1
ATOM 1247 N N . ILE A 1 170 ? 25.781 -4.613 -5.516 1 98.25 170 ILE A N 1
ATOM 1248 C CA . ILE A 1 170 ? 24.828 -3.527 -5.297 1 98.25 170 ILE A CA 1
ATOM 1249 C C . ILE A 1 170 ? 24.938 -3.027 -3.857 1 98.25 170 ILE A C 1
ATOM 1251 O O . ILE A 1 170 ? 24.844 -1.825 -3.602 1 98.25 170 ILE A O 1
ATOM 1255 N N . ALA A 1 171 ? 25.125 -3.998 -2.934 1 98 171 ALA A N 1
ATOM 1256 C CA . ALA A 1 171 ? 25.297 -3.613 -1.536 1 98 171 ALA A CA 1
ATOM 1257 C C . ALA A 1 171 ? 26.531 -2.74 -1.359 1 98 171 ALA A C 1
ATOM 1259 O O . ALA A 1 171 ? 26.5 -1.741 -0.636 1 98 171 ALA A O 1
ATOM 1260 N N . VAL A 1 172 ? 27.609 -3.109 -2.027 1 98 172 VAL A N 1
ATOM 1261 C CA . VAL A 1 172 ? 28.859 -2.35 -1.951 1 98 172 VAL A CA 1
ATOM 1262 C C . VAL A 1 172 ? 28.656 -0.976 -2.588 1 98 172 VAL A C 1
ATOM 1264 O O . VAL A 1 172 ? 29.062 0.042 -2.018 1 98 172 VAL A O 1
ATOM 1267 N N . ILE A 1 173 ? 28.016 -0.94 -3.729 1 97.94 173 ILE A N 1
ATOM 1268 C CA . ILE A 1 173 ? 27.75 0.325 -4.398 1 97.94 173 ILE A CA 1
ATOM 1269 C C . ILE A 1 173 ? 26.875 1.205 -3.504 1 97.94 173 ILE A C 1
ATOM 1271 O O . ILE A 1 173 ? 27.156 2.391 -3.322 1 97.94 173 ILE A O 1
ATOM 1275 N N . GLY A 1 174 ? 25.859 0.585 -2.953 1 97.44 174 GLY A N 1
ATOM 1276 C CA . GLY A 1 174 ? 24.984 1.328 -2.055 1 97.44 174 GLY A CA 1
ATOM 1277 C C . GLY A 1 174 ? 25.703 1.861 -0.833 1 97.44 174 GLY A C 1
ATOM 1278 O O . GLY A 1 174 ? 25.484 2.998 -0.416 1 97.44 174 GLY A O 1
ATOM 1279 N N . ALA A 1 175 ? 26.609 1.016 -0.306 1 97.31 175 ALA A N 1
ATOM 1280 C CA . ALA A 1 175 ? 27.391 1.423 0.864 1 97.31 175 ALA A CA 1
ATOM 1281 C C . ALA A 1 175 ? 28.312 2.592 0.532 1 97.31 175 ALA A C 1
ATOM 1283 O O . ALA A 1 175 ? 28.406 3.549 1.303 1 97.31 175 ALA A O 1
ATOM 1284 N N . ILE A 1 176 ? 28.922 2.527 -0.587 1 97.56 176 ILE A N 1
ATOM 1285 C CA . ILE A 1 176 ? 29.828 3.592 -1.016 1 97.56 176 ILE A CA 1
ATOM 1286 C C . ILE A 1 176 ? 29.031 4.863 -1.293 1 97.56 176 ILE A C 1
ATOM 1288 O O . ILE A 1 176 ? 29.406 5.949 -0.847 1 97.56 176 ILE A O 1
ATOM 1292 N N . LEU A 1 177 ? 27.906 4.723 -1.958 1 97 177 LEU A N 1
ATOM 1293 C CA . LEU A 1 177 ? 27.078 5.871 -2.291 1 97 177 LEU A CA 1
ATOM 1294 C C . LEU A 1 177 ? 26.594 6.574 -1.028 1 97 177 LEU A C 1
ATOM 1296 O O . LEU A 1 177 ? 26.641 7.805 -0.938 1 97 177 LEU A O 1
ATOM 1300 N N . LEU A 1 178 ? 26.188 5.84 -0.034 1 96.56 178 LEU A N 1
ATOM 1301 C CA . LEU A 1 178 ? 25.562 6.41 1.157 1 96.56 178 LEU A CA 1
ATOM 1302 C C . LEU A 1 178 ? 26.625 6.945 2.117 1 96.56 178 LEU A C 1
ATOM 1304 O O . LEU A 1 178 ? 26.438 8.016 2.707 1 96.56 178 LEU A O 1
ATOM 1308 N N . HIS A 1 179 ? 27.75 6.219 2.227 1 95.75 179 HIS A N 1
ATOM 1309 C CA . HIS A 1 179 ? 28.641 6.52 3.348 1 95.75 179 HIS A CA 1
ATOM 1310 C C . HIS A 1 179 ? 29.891 7.242 2.879 1 95.75 179 HIS A C 1
ATOM 1312 O O . HIS A 1 179 ? 30.609 7.84 3.688 1 95.75 179 HIS A O 1
ATOM 1318 N N . LYS A 1 180 ? 30.141 7.281 1.565 1 96.81 180 LYS A N 1
ATOM 1319 C CA . LYS A 1 180 ? 31.438 7.789 1.145 1 96.81 180 LYS A CA 1
ATOM 1320 C C . LYS A 1 180 ? 31.297 8.859 0.063 1 96.81 180 LYS A C 1
ATOM 1322 O O . LYS A 1 180 ? 32.281 9.352 -0.472 1 96.81 180 LYS A O 1
ATOM 1327 N N . THR A 1 181 ? 30.125 9.234 -0.343 1 97.25 181 THR A N 1
ATOM 1328 C CA . THR A 1 181 ? 29.953 10.195 -1.428 1 97.25 181 THR A CA 1
ATOM 1329 C C . THR A 1 181 ? 29.141 11.398 -0.97 1 97.25 181 THR A C 1
ATOM 1331 O O . THR A 1 181 ? 28.484 11.352 0.077 1 97.25 181 THR A O 1
ATOM 1334 N N . ARG A 1 182 ? 29.234 12.5 -1.807 1 96.19 182 ARG A N 1
ATOM 1335 C CA . ARG A 1 182 ? 28.422 13.688 -1.584 1 96.19 182 ARG A CA 1
ATOM 1336 C C . ARG A 1 182 ? 26.938 13.375 -1.763 1 96.19 182 ARG A C 1
ATOM 1338 O O . ARG A 1 182 ? 26.078 13.945 -1.071 1 96.19 182 ARG A O 1
ATOM 1345 N N . PHE A 1 183 ? 26.734 12.453 -2.633 1 96.62 183 PHE A N 1
ATOM 1346 C CA . PHE A 1 183 ? 25.359 12.047 -2.893 1 96.62 183 PHE A CA 1
ATOM 1347 C C . PHE A 1 183 ? 24.703 11.516 -1.625 1 96.62 183 PHE A C 1
ATOM 1349 O O . PHE A 1 183 ? 23.594 11.93 -1.266 1 96.62 183 PHE A O 1
ATOM 1356 N N . GLY A 1 184 ? 25.375 10.609 -0.983 1 96.12 184 GLY A N 1
ATOM 1357 C CA . GLY A 1 184 ? 24.859 10.047 0.255 1 96.12 184 GLY A CA 1
ATOM 1358 C C . GLY A 1 184 ? 24.688 11.086 1.35 1 96.12 184 GLY A C 1
ATOM 1359 O O . GLY A 1 184 ? 23.672 11.062 2.066 1 96.12 184 GLY A O 1
ATOM 1360 N N . ASN A 1 185 ? 25.594 11.992 1.428 1 96.25 185 ASN A N 1
ATOM 1361 C CA . ASN A 1 185 ? 25.516 13.055 2.422 1 96.25 185 ASN A CA 1
ATOM 1362 C C . ASN A 1 185 ? 24.312 13.953 2.18 1 96.25 185 ASN A C 1
ATOM 1364 O O . ASN A 1 185 ? 23.594 14.312 3.121 1 96.25 185 ASN A O 1
ATOM 1368 N N . TYR A 1 186 ? 24.125 14.25 0.986 1 96.38 186 TYR A N 1
ATOM 1369 C CA . TYR A 1 186 ? 22.984 15.094 0.655 1 96.38 186 TYR A CA 1
ATOM 1370 C C . TYR A 1 186 ? 21.672 14.367 0.915 1 96.38 186 TYR A C 1
ATOM 1372 O O . TYR A 1 186 ? 20.703 14.977 1.366 1 96.38 186 TYR A O 1
ATOM 1380 N N . CYS A 1 187 ? 21.656 13.078 0.687 1 95.44 187 CYS A N 1
ATOM 1381 C CA . CYS A 1 187 ? 20.469 12.289 0.969 1 95.44 187 CYS A CA 1
ATOM 1382 C C . CYS A 1 187 ? 20.141 12.312 2.457 1 95.44 187 CYS A C 1
ATOM 1384 O O . CYS A 1 187 ? 18.984 12.531 2.836 1 95.44 187 CYS A O 1
ATOM 1386 N N . LEU A 1 188 ? 21.141 12.148 3.24 1 96.19 188 LEU A N 1
ATOM 1387 C CA . LEU A 1 188 ? 20.953 12.156 4.688 1 96.19 188 LEU A CA 1
ATOM 1388 C C . LEU A 1 188 ? 20.484 13.523 5.164 1 96.19 188 LEU A C 1
ATOM 1390 O O . LEU A 1 188 ? 19.594 13.617 6.016 1 96.19 188 LEU A O 1
ATOM 1394 N N . PHE A 1 189 ? 20.969 14.539 4.551 1 95.75 189 PHE A N 1
ATOM 1395 C CA . PHE A 1 189 ? 20.609 15.891 4.969 1 95.75 189 PHE A CA 1
ATOM 1396 C C . PHE A 1 189 ? 19.219 16.266 4.492 1 95.75 189 PHE A C 1
ATOM 1398 O O . PHE A 1 189 ? 18.5 17.016 5.164 1 95.75 189 PHE A O 1
ATOM 1405 N N . ILE A 1 190 ? 18.859 15.75 3.35 1 96.38 190 ILE A N 1
ATOM 1406 C CA . ILE A 1 190 ? 17.469 15.945 2.906 1 96.38 190 ILE A CA 1
ATOM 1407 C C . ILE A 1 190 ? 16.516 15.391 3.953 1 96.38 190 ILE A C 1
ATOM 1409 O O . ILE A 1 190 ? 15.516 16.031 4.289 1 96.38 190 ILE A O 1
ATOM 1413 N N . GLY A 1 191 ? 16.859 14.258 4.465 1 94.5 191 GLY A N 1
ATOM 1414 C CA . GLY A 1 191 ? 16.016 13.617 5.465 1 94.5 191 GLY A CA 1
ATOM 1415 C C . GLY A 1 191 ? 16.016 14.344 6.797 1 94.5 191 GLY A C 1
ATOM 1416 O O . GLY A 1 191 ? 15.008 14.344 7.508 1 94.5 191 GLY A O 1
ATOM 1417 N N . SER A 1 192 ? 17.078 14.969 7.152 1 93.31 192 SER A N 1
ATOM 1418 C CA . SER A 1 192 ? 17.188 15.641 8.445 1 93.31 192 SER A CA 1
ATOM 1419 C C . SER A 1 192 ? 16.594 17.047 8.391 1 93.31 192 SER A C 1
ATOM 1421 O O . SER A 1 192 ? 15.797 17.422 9.25 1 93.31 192 SER A O 1
ATOM 1423 N N . ASN A 1 193 ? 17.109 17.781 7.387 1 94.5 193 ASN A N 1
ATOM 1424 C CA . ASN A 1 193 ? 16.656 19.156 7.242 1 94.5 193 ASN A CA 1
ATOM 1425 C C . ASN A 1 193 ? 16.719 19.609 5.789 1 94.5 193 ASN A C 1
ATOM 1427 O O . ASN A 1 193 ? 17.672 20.266 5.379 1 94.5 193 ASN A O 1
ATOM 1431 N N . GLU A 1 194 ? 15.648 19.422 5.168 1 94 194 GLU A N 1
ATOM 1432 C CA . GLU A 1 194 ? 15.562 19.719 3.742 1 94 194 GLU A CA 1
ATOM 1433 C C . GLU A 1 194 ? 15.719 21.219 3.484 1 94 194 GLU A C 1
ATOM 1435 O O . GLU A 1 194 ? 16.375 21.625 2.529 1 94 194 GLU A O 1
ATOM 1440 N N . ILE A 1 195 ? 15.141 22.031 4.277 1 92.81 195 ILE A N 1
ATOM 1441 C CA . ILE A 1 195 ? 15.141 23.484 4.109 1 92.81 195 ILE A CA 1
ATOM 1442 C C . ILE A 1 195 ? 16.562 24.016 4.262 1 92.81 195 ILE A C 1
ATOM 1444 O O . ILE A 1 195 ? 17.031 24.812 3.439 1 92.81 195 ILE A O 1
ATOM 1448 N N . ALA A 1 196 ? 17.219 23.531 5.266 1 93.25 196 ALA A N 1
ATOM 1449 C CA . ALA A 1 196 ? 18.594 23.969 5.516 1 93.25 196 ALA A CA 1
ATOM 1450 C C . ALA A 1 196 ? 19.5 23.578 4.355 1 93.25 196 ALA A C 1
ATOM 1452 O O . ALA A 1 196 ? 20.375 24.359 3.959 1 93.25 196 ALA A O 1
ATOM 1453 N N . LEU A 1 197 ? 19.25 22.453 3.775 1 94.75 197 LEU A N 1
ATOM 1454 C CA . LEU A 1 197 ? 20.078 22 2.662 1 94.75 197 LEU A CA 1
ATOM 1455 C C . LEU A 1 197 ? 19.828 22.859 1.422 1 94.75 197 LEU A C 1
ATOM 1457 O O . LEU A 1 197 ? 20.781 23.25 0.736 1 94.75 197 LEU A O 1
ATOM 1461 N N . ASN A 1 198 ? 18.594 23.125 1.162 1 93.19 198 ASN A N 1
ATOM 1462 C CA . ASN A 1 198 ? 18.25 23.969 0.02 1 93.19 198 ASN A CA 1
ATOM 1463 C C . ASN A 1 198 ? 18.844 25.359 0.148 1 93.19 198 ASN A C 1
ATOM 1465 O O . ASN A 1 198 ? 19.297 25.938 -0.84 1 93.19 198 ASN A O 1
ATOM 1469 N N . ARG A 1 199 ? 18.875 25.828 1.303 1 93.94 199 ARG A N 1
ATOM 1470 C CA . ARG A 1 199 ? 19.422 27.156 1.569 1 93.94 199 ARG A CA 1
ATOM 1471 C C . ARG A 1 199 ? 20.938 27.172 1.422 1 93.94 199 ARG A C 1
ATOM 1473 O O . ARG A 1 199 ? 21.531 28.219 1.229 1 93.94 199 ARG A O 1
ATOM 1480 N N . SER A 1 200 ? 21.516 26.047 1.501 1 95.19 200 SER A N 1
ATOM 1481 C CA . SER A 1 200 ? 22.969 25.953 1.354 1 95.19 200 SER A CA 1
ATOM 1482 C C . SER A 1 200 ? 23.375 25.906 -0.115 1 95.19 200 SER A C 1
ATOM 1484 O O . SER A 1 200 ? 24.562 25.781 -0.434 1 95.19 200 SER A O 1
ATOM 1486 N N . GLY A 1 201 ? 22.406 25.953 -1.052 1 94.94 201 GLY A N 1
ATOM 1487 C CA . GLY A 1 201 ? 22.688 26.047 -2.475 1 94.94 201 GLY A CA 1
ATOM 1488 C C . GLY A 1 201 ? 22.578 24.703 -3.189 1 94.94 201 GLY A C 1
ATOM 1489 O O . GLY A 1 201 ? 22.812 24.625 -4.395 1 94.94 201 GLY A O 1
ATOM 1490 N N . VAL A 1 202 ? 22.266 23.734 -2.434 1 95.88 202 VAL A N 1
ATOM 1491 C CA . VAL A 1 202 ? 22.156 22.406 -3.033 1 95.88 202 VAL A CA 1
ATOM 1492 C C . VAL A 1 202 ? 20.75 22.234 -3.625 1 95.88 202 VAL A C 1
ATOM 1494 O O . VAL A 1 202 ? 19.75 22.578 -2.986 1 95.88 202 VAL A O 1
ATOM 1497 N N . ASN A 1 203 ? 20.688 21.734 -4.859 1 97.06 203 ASN A N 1
ATOM 1498 C CA . ASN A 1 203 ? 19.406 21.469 -5.496 1 97.06 203 ASN A CA 1
ATOM 1499 C C . ASN A 1 203 ? 18.781 20.172 -4.977 1 97.06 203 ASN A C 1
ATOM 1501 O O . ASN A 1 203 ? 18.969 19.109 -5.559 1 97.06 203 ASN A O 1
ATOM 1505 N N . VAL A 1 204 ? 17.984 20.281 -4.016 1 97.06 204 VAL A N 1
ATOM 1506 C CA . VAL A 1 204 ? 17.391 19.156 -3.314 1 97.06 204 VAL A CA 1
ATOM 1507 C C . VAL A 1 204 ? 16.531 18.344 -4.281 1 97.06 204 VAL A C 1
ATOM 1509 O O . VAL A 1 204 ? 16.5 17.109 -4.215 1 97.06 204 VAL A O 1
ATOM 1512 N N . ARG A 1 205 ? 15.844 19 -5.215 1 97.38 205 ARG A N 1
ATOM 1513 C CA . ARG A 1 205 ? 14.945 18.344 -6.152 1 97.38 205 ARG A CA 1
ATOM 1514 C C . ARG A 1 205 ? 15.703 17.359 -7.031 1 97.38 205 ARG A C 1
ATOM 1516 O O . ARG A 1 205 ? 15.227 16.25 -7.293 1 97.38 205 ARG A O 1
ATOM 1523 N N . LYS A 1 206 ? 16.812 17.75 -7.41 1 97.81 206 LYS A N 1
ATOM 1524 C CA . LYS A 1 206 ? 17.641 16.891 -8.25 1 97.81 206 LYS A CA 1
ATOM 1525 C C . LYS A 1 206 ? 18.031 15.609 -7.523 1 97.81 206 LYS A C 1
ATOM 1527 O O . LYS A 1 206 ? 17.984 14.523 -8.102 1 97.81 206 LYS A O 1
ATOM 1532 N N . TYR A 1 207 ? 18.359 15.703 -6.336 1 97.81 207 TYR A N 1
ATOM 1533 C CA . TYR A 1 207 ? 18.844 14.555 -5.57 1 97.81 207 TYR A CA 1
ATOM 1534 C C . TYR A 1 207 ? 17.688 13.625 -5.215 1 97.81 207 TYR A C 1
ATOM 1536 O O . TYR A 1 207 ? 17.859 12.406 -5.148 1 97.81 207 TYR A O 1
ATOM 1544 N N . LYS A 1 208 ? 16.5 14.18 -4.98 1 98 208 LYS A N 1
ATOM 1545 C CA . LYS A 1 208 ? 15.32 13.336 -4.789 1 98 208 LYS A CA 1
ATOM 1546 C C . LYS A 1 208 ? 15.055 12.477 -6.023 1 98 208 LYS A C 1
ATOM 1548 O O . LYS A 1 208 ? 14.797 11.281 -5.91 1 98 208 LYS A O 1
ATOM 1553 N N . VAL A 1 209 ? 15.188 13.156 -7.129 1 98.62 209 VAL A N 1
ATOM 1554 C CA . VAL A 1 209 ? 14.961 12.445 -8.375 1 98.62 209 VAL A CA 1
ATOM 1555 C C . VAL A 1 209 ? 15.984 11.328 -8.531 1 98.62 209 VAL A C 1
ATOM 1557 O O . VAL A 1 209 ? 15.641 10.203 -8.898 1 98.62 209 VAL A O 1
ATOM 1560 N N . MET A 1 210 ? 17.188 11.586 -8.188 1 98.44 210 MET A N 1
ATOM 1561 C CA . MET A 1 210 ? 18.266 10.609 -8.32 1 98.44 210 MET A CA 1
ATOM 1562 C C . MET A 1 210 ? 18.047 9.43 -7.387 1 98.44 210 MET A C 1
ATOM 1564 O O . MET A 1 210 ? 18.281 8.281 -7.766 1 98.44 210 MET A O 1
ATOM 1568 N N . VAL A 1 211 ? 17.641 9.727 -6.23 1 98.06 211 VAL A N 1
ATOM 1569 C CA . VAL A 1 211 ? 17.438 8.688 -5.234 1 98.06 211 VAL A CA 1
ATOM 1570 C C . VAL A 1 211 ? 16.328 7.734 -5.695 1 98.06 211 VAL A C 1
ATOM 1572 O O . VAL A 1 211 ? 16.484 6.512 -5.625 1 98.06 211 VAL A O 1
ATOM 1575 N N . PHE A 1 212 ? 15.242 8.25 -6.23 1 98.81 212 PHE A N 1
ATOM 1576 C CA . PHE A 1 212 ? 14.148 7.426 -6.727 1 98.81 212 PHE A CA 1
ATOM 1577 C C . PHE A 1 212 ? 14.57 6.66 -7.977 1 98.81 212 PHE A C 1
ATOM 1579 O O . PHE A 1 212 ? 14.156 5.52 -8.18 1 98.81 212 PHE A O 1
ATOM 1586 N N . THR A 1 213 ? 15.359 7.297 -8.773 1 98.81 213 THR A N 1
ATOM 1587 C CA . THR A 1 213 ? 15.852 6.637 -9.984 1 98.81 213 THR A CA 1
ATOM 1588 C C . THR A 1 213 ? 16.719 5.43 -9.625 1 98.81 213 THR A C 1
ATOM 1590 O O . THR A 1 213 ? 16.547 4.348 -10.195 1 98.81 213 THR A O 1
ATOM 1593 N N . PHE A 1 214 ? 17.578 5.648 -8.672 1 98.69 214 PHE A N 1
ATOM 1594 C CA . PHE A 1 214 ? 18.438 4.559 -8.219 1 98.69 214 PHE A CA 1
ATOM 1595 C C . PHE A 1 214 ? 17.609 3.436 -7.613 1 98.69 214 PHE A C 1
ATOM 1597 O O . PHE A 1 214 ? 17.891 2.256 -7.832 1 98.69 214 PHE A O 1
ATOM 1604 N N . CYS A 1 215 ? 16.625 3.777 -6.832 1 98.75 215 CYS A N 1
ATOM 1605 C CA . CYS A 1 215 ? 15.734 2.785 -6.23 1 98.75 215 CYS A CA 1
ATOM 1606 C C . CYS A 1 215 ? 15 1.99 -7.305 1 98.75 215 CYS A C 1
ATOM 1608 O O . CYS A 1 215 ? 14.859 0.771 -7.191 1 98.75 215 CYS A O 1
ATOM 1610 N N . GLY A 1 216 ? 14.555 2.707 -8.352 1 98.75 216 GLY A N 1
ATOM 1611 C CA . GLY A 1 216 ? 13.93 2.031 -9.484 1 98.75 216 GLY A CA 1
ATOM 1612 C C . GLY A 1 216 ? 14.867 1.059 -10.18 1 98.75 216 GLY A C 1
ATOM 1613 O O . GLY A 1 216 ? 14.453 -0.044 -10.547 1 98.75 216 GLY A O 1
ATOM 1614 N N . LEU A 1 217 ? 16.062 1.464 -10.305 1 98.81 217 LEU A N 1
ATOM 1615 C CA . LEU A 1 217 ? 17.062 0.593 -10.914 1 98.81 217 LEU A CA 1
ATOM 1616 C C . LEU A 1 217 ? 17.281 -0.663 -10.07 1 98.81 217 LEU A C 1
ATOM 1618 O O . LEU A 1 217 ? 17.359 -1.77 -10.609 1 98.81 217 LEU A O 1
ATOM 1622 N N . CYS A 1 218 ? 17.406 -0.492 -8.781 1 98.81 218 CYS A N 1
ATOM 1623 C CA . CYS A 1 218 ? 17.547 -1.633 -7.883 1 98.81 218 CYS A CA 1
ATOM 1624 C C . CYS A 1 218 ? 16.344 -2.566 -8.008 1 98.81 218 CYS A C 1
ATOM 1626 O O . CYS A 1 218 ? 16.5 -3.789 -8.031 1 98.81 218 CYS A O 1
ATOM 1628 N N . ALA A 1 219 ? 15.156 -1.992 -8.086 1 98.81 219 ALA A N 1
ATOM 1629 C CA . ALA A 1 219 ? 13.961 -2.801 -8.273 1 98.81 219 ALA A CA 1
ATOM 1630 C C . ALA A 1 219 ? 14.008 -3.572 -9.586 1 98.81 219 ALA A C 1
ATOM 1632 O O . ALA A 1 219 ? 13.602 -4.734 -9.648 1 98.81 219 ALA A O 1
ATOM 1633 N N . GLY A 1 220 ? 14.508 -2.91 -10.602 1 98.75 220 GLY A N 1
ATOM 1634 C CA . GLY A 1 220 ? 14.672 -3.582 -11.883 1 98.75 220 GLY A CA 1
ATOM 1635 C C . GLY A 1 220 ? 15.633 -4.754 -11.82 1 98.75 220 GLY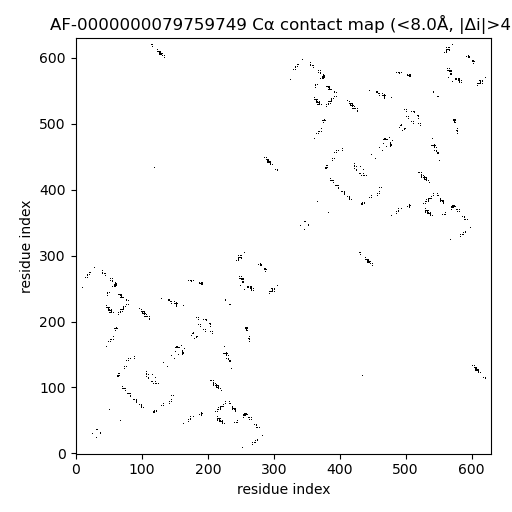 A C 1
ATOM 1636 O O . GLY A 1 220 ? 15.375 -5.809 -12.406 1 98.75 220 GLY A O 1
ATOM 1637 N N . ILE A 1 221 ? 16.719 -4.559 -11.117 1 98.56 221 ILE A N 1
ATOM 1638 C CA . ILE A 1 221 ? 17.703 -5.617 -10.961 1 98.56 221 ILE A CA 1
ATOM 1639 C C . ILE A 1 221 ? 17.094 -6.777 -10.172 1 98.56 221 ILE A C 1
ATOM 1641 O O . ILE A 1 221 ? 17.297 -7.945 -10.523 1 98.56 221 ILE A O 1
ATOM 1645 N N . ALA A 1 222 ? 16.359 -6.453 -9.148 1 98.25 222 ALA A N 1
ATOM 1646 C CA . ALA A 1 222 ? 15.656 -7.492 -8.398 1 98.25 222 ALA A CA 1
ATOM 1647 C C . ALA A 1 222 ? 14.68 -8.242 -9.297 1 98.25 222 ALA A C 1
ATOM 1649 O O . ALA A 1 222 ? 14.562 -9.469 -9.203 1 98.25 222 ALA A O 1
ATOM 1650 N N . GLY A 1 223 ? 13.984 -7.473 -10.156 1 98.06 223 GLY A N 1
ATOM 1651 C CA . GLY A 1 223 ? 13.07 -8.094 -11.102 1 98.06 223 GLY A CA 1
ATOM 1652 C C . GLY A 1 223 ? 13.766 -9.031 -12.07 1 98.06 223 GLY A C 1
ATOM 1653 O O . GLY A 1 223 ? 13.242 -10.094 -12.406 1 98.06 223 GLY A O 1
ATOM 1654 N N . MET A 1 224 ? 14.906 -8.625 -12.484 1 97.69 224 MET A N 1
ATOM 1655 C CA . MET A 1 224 ? 15.719 -9.453 -13.359 1 97.69 224 MET A CA 1
ATOM 1656 C C . MET A 1 224 ? 16.078 -10.766 -12.68 1 97.69 224 MET A C 1
ATOM 1658 O O . MET A 1 224 ? 15.945 -11.836 -13.273 1 97.69 224 MET A O 1
ATOM 1662 N N . ILE A 1 225 ? 16.484 -10.68 -11.469 1 97 225 ILE A N 1
ATOM 1663 C CA . ILE A 1 225 ? 16.906 -11.867 -10.727 1 97 225 ILE A CA 1
ATOM 1664 C C . ILE A 1 225 ? 15.711 -12.797 -10.516 1 97 225 ILE A C 1
ATOM 1666 O O . ILE A 1 225 ? 15.805 -14 -10.758 1 97 225 ILE A O 1
ATOM 1670 N N . VAL A 1 226 ? 14.594 -12.234 -10.133 1 95.81 226 VAL A N 1
ATOM 1671 C CA . VAL A 1 226 ? 13.398 -13.023 -9.852 1 95.81 226 VAL A CA 1
ATOM 1672 C C . VAL A 1 226 ? 12.953 -13.75 -11.117 1 95.81 226 VAL A C 1
ATOM 1674 O O . VAL A 1 226 ? 12.672 -14.953 -11.086 1 95.81 226 VAL A O 1
ATOM 1677 N N . THR A 1 227 ? 12.898 -13.039 -12.164 1 96.69 227 THR A N 1
ATOM 1678 C CA . THR A 1 227 ? 12.414 -13.586 -13.43 1 96.69 227 THR A CA 1
ATOM 1679 C C . THR A 1 227 ? 13.375 -14.641 -13.961 1 96.69 227 THR A C 1
ATOM 1681 O O . THR A 1 227 ? 12.945 -15.695 -14.445 1 96.69 227 THR A O 1
ATOM 1684 N N . ALA A 1 228 ? 14.633 -14.406 -13.867 1 95.88 228 ALA A N 1
ATOM 1685 C CA . ALA A 1 228 ? 15.648 -15.336 -14.352 1 95.88 228 ALA A CA 1
ATOM 1686 C C . ALA A 1 228 ? 15.664 -16.609 -13.516 1 95.88 228 ALA A C 1
ATOM 1688 O O . ALA A 1 228 ? 15.789 -17.719 -14.055 1 95.88 228 ALA A O 1
ATOM 1689 N N . ARG A 1 229 ? 15.562 -16.438 -12.258 1 92.75 229 ARG A N 1
ATOM 1690 C CA . ARG A 1 229 ? 15.594 -17.578 -11.344 1 92.75 229 ARG A CA 1
ATOM 1691 C C . ARG A 1 229 ? 14.406 -18.5 -11.578 1 92.75 229 ARG A C 1
ATOM 1693 O O . ARG A 1 229 ? 14.539 -19.719 -11.539 1 92.75 229 ARG A O 1
ATOM 1700 N N . LEU A 1 230 ? 13.297 -17.922 -11.797 1 91.44 230 LEU A N 1
ATOM 1701 C CA . LEU A 1 230 ? 12.07 -18.703 -11.953 1 91.44 230 LEU A CA 1
ATOM 1702 C C . LEU A 1 230 ? 11.859 -19.109 -13.406 1 91.44 230 LEU A C 1
ATOM 1704 O O . LEU A 1 230 ? 10.977 -19.922 -13.703 1 91.44 230 LEU A O 1
ATOM 1708 N N . ASN A 1 231 ? 12.609 -18.578 -14.25 1 94.75 231 ASN A N 1
ATOM 1709 C CA . ASN A 1 231 ? 12.391 -18.75 -15.688 1 94.75 231 ASN A CA 1
ATOM 1710 C C . ASN A 1 231 ? 10.93 -18.5 -16.062 1 94.75 231 ASN A C 1
ATOM 1712 O O . ASN A 1 231 ? 10.359 -19.234 -16.859 1 94.75 231 ASN A O 1
ATOM 1716 N N . SER A 1 232 ? 10.383 -17.578 -15.344 1 95.25 232 SER A N 1
ATOM 1717 C CA . SER A 1 232 ? 8.992 -17.203 -15.523 1 95.25 232 SER A CA 1
ATOM 1718 C C . SER A 1 232 ? 8.758 -15.758 -15.07 1 95.25 232 SER A C 1
ATOM 1720 O O . SER A 1 232 ? 9.219 -15.352 -14.008 1 95.25 232 SER A O 1
ATOM 1722 N N . ALA A 1 233 ? 8.164 -15.008 -15.93 1 95.81 233 ALA A N 1
ATOM 1723 C CA . ALA A 1 233 ? 7.695 -13.68 -15.562 1 95.81 233 ALA A CA 1
ATOM 1724 C C . ALA A 1 233 ? 6.238 -13.711 -15.117 1 95.81 233 ALA A C 1
ATOM 1726 O O . ALA A 1 233 ? 5.344 -14.008 -15.914 1 95.81 233 ALA A O 1
ATOM 1727 N N . GLU A 1 234 ? 6.055 -13.43 -13.891 1 95.69 234 GLU A N 1
ATOM 1728 C CA . GLU A 1 234 ? 4.723 -13.516 -13.305 1 95.69 234 GLU A CA 1
ATOM 1729 C C . GLU A 1 234 ? 4.109 -12.133 -13.117 1 95.69 234 GLU A C 1
ATOM 1731 O O . GLU A 1 234 ? 4.789 -11.203 -12.68 1 95.69 234 GLU A O 1
ATOM 1736 N N . PRO A 1 235 ? 2.83 -12.031 -13.43 1 93 235 PRO A N 1
ATOM 1737 C CA . PRO A 1 235 ? 2.17 -10.727 -13.305 1 93 235 PRO A CA 1
ATOM 1738 C C . PRO A 1 235 ? 2.193 -10.188 -11.875 1 93 235 PRO A C 1
ATOM 1740 O O . PRO A 1 235 ? 2.26 -8.969 -11.672 1 93 235 PRO A O 1
ATOM 1743 N N . LEU A 1 236 ? 2.188 -11.016 -10.891 1 91.25 236 LEU A N 1
ATOM 1744 C CA . LEU A 1 236 ? 2.129 -10.57 -9.5 1 91.25 236 LEU A CA 1
ATOM 1745 C C . LEU A 1 236 ? 3.502 -10.664 -8.844 1 91.25 236 LEU A C 1
ATOM 1747 O O . LEU A 1 236 ? 3.617 -10.539 -7.621 1 91.25 236 LEU A O 1
ATOM 1751 N N . ALA A 1 237 ? 4.523 -10.852 -9.703 1 95 237 ALA A N 1
ATOM 1752 C CA . ALA A 1 237 ? 5.871 -10.906 -9.148 1 95 237 ALA A CA 1
ATOM 1753 C C . ALA A 1 237 ? 6.199 -9.633 -8.375 1 95 237 ALA A C 1
ATOM 1755 O O . ALA A 1 237 ? 5.871 -8.531 -8.812 1 95 237 ALA A O 1
ATOM 1756 N N . GLY A 1 238 ? 6.789 -9.82 -7.211 1 94.75 238 GLY A N 1
ATOM 1757 C CA . GLY A 1 238 ? 7.246 -8.688 -6.418 1 94.75 238 GLY A CA 1
ATOM 1758 C C . GLY A 1 238 ? 6.188 -8.148 -5.48 1 94.75 238 GLY A C 1
ATOM 1759 O O . GLY A 1 238 ? 6.441 -7.215 -4.719 1 94.75 238 GLY A O 1
ATOM 1760 N N . GLN A 1 239 ? 4.973 -8.703 -5.531 1 91.12 239 GLN A N 1
ATOM 1761 C CA . GLN A 1 239 ? 3.922 -8.25 -4.625 1 91.12 239 GLN A CA 1
ATOM 1762 C C . GLN A 1 239 ? 4.328 -8.453 -3.166 1 91.12 239 GLN A C 1
ATOM 1764 O O . GLN A 1 239 ? 4.688 -9.562 -2.766 1 91.12 239 GLN A O 1
ATOM 1769 N N . GLY A 1 240 ? 4.355 -7.41 -2.418 1 88.88 240 GLY A N 1
ATOM 1770 C CA . GLY A 1 240 ? 4.684 -7.504 -1.005 1 88.88 240 GLY A CA 1
ATOM 1771 C C . GLY A 1 240 ? 6.156 -7.273 -0.717 1 88.88 240 GLY A C 1
ATOM 1772 O O . GLY A 1 240 ? 6.543 -7.055 0.432 1 88.88 240 GLY A O 1
ATOM 1773 N N . TYR A 1 241 ? 6.961 -7.207 -1.796 1 93.94 241 TYR A N 1
ATOM 1774 C CA . TYR A 1 241 ? 8.391 -7.031 -1.597 1 93.94 241 TYR A CA 1
ATOM 1775 C C . TYR A 1 241 ? 8.711 -5.629 -1.088 1 93.94 241 TYR A C 1
ATOM 1777 O O . TYR A 1 241 ? 9.742 -5.41 -0.452 1 93.94 241 TYR A O 1
ATOM 1785 N N . GLU A 1 242 ? 7.852 -4.703 -1.466 1 94.06 242 GLU A N 1
ATOM 1786 C CA . GLU A 1 242 ? 8.047 -3.352 -0.951 1 94.06 242 GLU A CA 1
ATOM 1787 C C . GLU A 1 242 ? 7.969 -3.324 0.572 1 94.06 242 GLU A C 1
ATOM 1789 O O . GLU A 1 242 ? 8.727 -2.605 1.226 1 94.06 242 GLU A O 1
ATOM 1794 N N . MET A 1 243 ? 7.055 -4.145 1.146 1 92.5 243 MET A N 1
ATOM 1795 C CA . MET A 1 243 ? 6.918 -4.203 2.6 1 92.5 243 MET A CA 1
ATOM 1796 C C . MET A 1 243 ? 8.148 -4.848 3.232 1 92.5 243 MET A C 1
ATOM 1798 O O . MET A 1 243 ? 8.617 -4.398 4.277 1 92.5 243 MET A O 1
ATOM 1802 N N . ASP A 1 244 ? 8.648 -5.867 2.578 1 94.31 244 ASP A N 1
ATOM 1803 C CA . ASP A 1 244 ? 9.844 -6.539 3.064 1 94.31 244 ASP A CA 1
ATOM 1804 C C . ASP A 1 244 ? 11.047 -5.594 3.061 1 94.31 244 ASP A C 1
ATOM 1806 O O . ASP A 1 244 ? 11.812 -5.551 4.023 1 94.31 244 ASP A O 1
ATOM 1810 N N . ALA A 1 245 ? 11.117 -4.906 1.976 1 96.69 245 ALA A N 1
ATOM 1811 C CA . ALA A 1 245 ? 12.242 -3.984 1.84 1 96.69 245 ALA A CA 1
ATOM 1812 C C . ALA A 1 245 ? 12.172 -2.871 2.879 1 96.69 245 ALA A C 1
ATOM 1814 O O . ALA A 1 245 ? 13.188 -2.494 3.471 1 96.69 245 ALA A O 1
ATOM 1815 N N . ILE A 1 246 ? 11.031 -2.342 3.092 1 95.75 246 ILE A N 1
ATOM 1816 C CA . ILE A 1 246 ? 10.852 -1.283 4.078 1 95.75 246 ILE A CA 1
ATOM 1817 C C . ILE A 1 246 ? 11.148 -1.823 5.477 1 95.75 246 ILE A C 1
ATOM 1819 O O . ILE A 1 246 ? 11.883 -1.202 6.246 1 95.75 246 ILE A O 1
ATOM 1823 N N . ALA A 1 247 ? 10.594 -3.021 5.742 1 95.25 247 ALA A N 1
ATOM 1824 C CA . ALA A 1 247 ? 10.797 -3.639 7.051 1 95.25 247 ALA A CA 1
ATOM 1825 C C . ALA A 1 247 ? 12.281 -3.877 7.316 1 95.25 247 ALA A C 1
ATOM 1827 O O . ALA A 1 247 ? 12.781 -3.559 8.398 1 95.25 247 ALA A O 1
ATOM 1828 N N . ALA A 1 248 ? 12.945 -4.379 6.32 1 96.5 248 ALA A N 1
ATOM 1829 C CA . ALA A 1 248 ? 14.367 -4.664 6.473 1 96.5 248 ALA A CA 1
ATOM 1830 C C . ALA A 1 248 ? 15.164 -3.379 6.68 1 96.5 248 ALA A C 1
ATOM 1832 O O . ALA A 1 248 ? 16.062 -3.328 7.52 1 96.5 248 ALA A O 1
ATOM 1833 N N . THR A 1 249 ? 14.852 -2.373 5.91 1 97.12 249 THR A N 1
ATOM 1834 C CA . THR A 1 249 ? 15.586 -1.111 5.957 1 97.12 249 THR A CA 1
ATOM 1835 C C . THR A 1 249 ? 15.422 -0.442 7.32 1 97.12 249 THR A C 1
ATOM 1837 O O . THR A 1 249 ? 16.406 0.01 7.914 1 97.12 249 THR A O 1
ATOM 1840 N N . ILE A 1 250 ? 14.219 -0.435 7.816 1 95.12 250 ILE A N 1
ATOM 1841 C CA . ILE A 1 250 ? 13.953 0.236 9.086 1 95.12 250 ILE A CA 1
ATOM 1842 C C . ILE A 1 250 ? 14.492 -0.611 10.234 1 95.12 250 ILE A C 1
ATOM 1844 O O . ILE A 1 250 ? 15.117 -0.087 11.164 1 95.12 250 ILE A O 1
ATOM 1848 N N . LEU A 1 251 ? 14.273 -1.889 10.125 1 95.06 251 LEU A N 1
ATOM 1849 C CA . LEU A 1 251 ? 14.844 -2.789 11.117 1 95.06 251 LEU A CA 1
ATOM 1850 C C . LEU A 1 251 ? 16.359 -2.664 11.156 1 95.06 251 LEU A C 1
ATOM 1852 O O . LEU A 1 251 ? 16.969 -2.787 12.219 1 95.06 251 LEU A O 1
ATOM 1856 N N . GLY A 1 252 ? 16.906 -2.418 10.023 1 96 252 GLY A N 1
ATOM 1857 C CA . GLY A 1 252 ? 18.344 -2.316 9.891 1 96 252 GLY A CA 1
ATOM 1858 C C . GLY A 1 252 ? 18.922 -1.054 10.516 1 96 252 GLY A C 1
ATOM 1859 O O . GLY A 1 252 ? 20.125 -0.869 10.555 1 96 252 GLY A O 1
ATOM 1860 N N . GLY A 1 253 ? 18.062 -0.137 10.922 1 93.75 253 GLY A N 1
ATOM 1861 C CA . GLY A 1 253 ? 18.562 1.021 11.648 1 93.75 253 GLY A CA 1
ATOM 1862 C C . GLY A 1 253 ? 18.344 2.328 10.906 1 93.75 253 GLY A C 1
ATOM 1863 O O . GLY A 1 253 ? 18.781 3.387 11.367 1 93.75 253 GLY A O 1
ATOM 1864 N N . THR A 1 254 ? 17.766 2.223 9.781 1 94.25 254 THR A N 1
ATOM 1865 C CA . THR A 1 254 ? 17.438 3.439 9.047 1 94.25 254 THR A CA 1
ATOM 1866 C C . THR A 1 254 ? 16.203 4.113 9.633 1 94.25 254 THR A C 1
ATOM 1868 O O . THR A 1 254 ? 15.219 3.443 9.961 1 94.25 254 THR A O 1
ATOM 1871 N N . SER A 1 255 ? 16.297 5.422 9.781 1 92.38 255 SER A N 1
ATOM 1872 C CA . SER A 1 255 ? 15.195 6.164 10.391 1 92.38 255 SER A CA 1
ATOM 1873 C C . SER A 1 255 ? 14.094 6.453 9.375 1 92.38 255 SER A C 1
ATOM 1875 O O . SER A 1 255 ? 14.367 6.941 8.281 1 92.38 255 SER A O 1
ATOM 1877 N N . MET A 1 256 ? 12.953 6.215 9.828 1 88.62 256 MET A N 1
ATOM 1878 C CA . MET A 1 256 ? 11.805 6.457 8.961 1 88.62 256 MET A CA 1
ATOM 1879 C C . MET A 1 256 ? 11.648 7.945 8.664 1 88.62 256 MET A C 1
ATOM 1881 O O . MET A 1 256 ? 11.141 8.32 7.605 1 88.62 256 MET A O 1
ATOM 1885 N N . GLN A 1 257 ? 12.055 8.812 9.516 1 89.38 257 GLN A N 1
ATOM 1886 C CA . GLN A 1 257 ? 11.945 10.258 9.359 1 89.38 257 GLN A CA 1
ATOM 1887 C C . GLN A 1 257 ? 13.055 10.797 8.461 1 89.38 257 GLN A C 1
ATOM 1889 O O . GLN A 1 257 ? 13.016 11.961 8.062 1 89.38 257 GLN A O 1
ATOM 1894 N N . GLY A 1 258 ? 13.969 9.922 8.141 1 92.5 258 GLY A N 1
ATOM 1895 C CA . GLY A 1 258 ? 15.094 10.352 7.328 1 92.5 258 GLY A CA 1
ATOM 1896 C C . GLY A 1 258 ? 16.281 10.828 8.156 1 92.5 258 GLY A C 1
ATOM 1897 O O . GLY A 1 258 ? 16.188 10.922 9.383 1 92.5 258 GLY A O 1
ATOM 1898 N N . GLY A 1 259 ? 17.406 10.977 7.527 1 94.38 259 GLY A N 1
ATOM 1899 C CA . GLY A 1 259 ? 18.578 11.586 8.148 1 94.38 259 GLY A CA 1
ATOM 1900 C C . GLY A 1 259 ? 19.562 10.57 8.711 1 94.38 259 GLY A C 1
ATOM 1901 O O . GLY A 1 259 ? 20.672 10.922 9.078 1 94.38 259 GLY A O 1
ATOM 1902 N N . LYS A 1 260 ? 19.125 9.367 8.828 1 94.56 260 LYS A N 1
ATOM 1903 C CA . LYS A 1 260 ? 20 8.297 9.297 1 94.56 260 LYS A CA 1
ATOM 1904 C C . LYS A 1 260 ? 19.797 7.023 8.484 1 94.56 260 LYS A C 1
ATOM 1906 O O . LYS A 1 260 ? 18.656 6.645 8.195 1 94.56 260 LYS A O 1
ATOM 1911 N N . GLY A 1 261 ? 20.859 6.398 8.125 1 93.94 261 GLY A N 1
ATOM 1912 C CA . GLY A 1 261 ? 20.781 5.156 7.375 1 93.94 261 GLY A CA 1
ATOM 1913 C C . GLY A 1 261 ? 22 4.281 7.516 1 93.94 261 GLY A C 1
ATOM 1914 O O . GLY A 1 261 ? 23.094 4.777 7.844 1 93.94 261 GLY A O 1
ATOM 1915 N N . SER A 1 262 ? 21.797 3.016 7.316 1 95.38 262 SER A N 1
ATOM 1916 C CA . SER A 1 262 ? 22.891 2.055 7.395 1 95.38 262 SER A CA 1
ATOM 1917 C C . SER A 1 262 ? 22.688 0.904 6.414 1 95.38 262 SER A C 1
ATOM 1919 O O . SER A 1 262 ? 21.734 0.131 6.539 1 95.38 262 SER A O 1
ATOM 1921 N N . ILE A 1 263 ? 23.656 0.798 5.543 1 97.06 263 ILE A N 1
ATOM 1922 C CA . ILE A 1 263 ? 23.578 -0.291 4.578 1 97.06 263 ILE A CA 1
ATOM 1923 C C . ILE A 1 263 ? 23.906 -1.615 5.262 1 97.06 263 ILE A C 1
ATOM 1925 O O . ILE A 1 263 ? 23.266 -2.635 5 1 97.06 263 ILE A O 1
ATOM 1929 N N . ILE A 1 264 ? 24.812 -1.609 6.141 1 95.69 264 ILE A N 1
ATOM 1930 C CA . ILE A 1 264 ? 25.219 -2.826 6.84 1 95.69 264 ILE A CA 1
ATOM 1931 C C . ILE A 1 264 ? 24.047 -3.34 7.68 1 95.69 264 ILE A C 1
ATOM 1933 O O . ILE A 1 264 ? 23.766 -4.539 7.691 1 95.69 264 ILE A O 1
ATOM 1937 N N . GLY A 1 265 ? 23.406 -2.432 8.406 1 96.25 265 GLY A N 1
ATOM 1938 C CA . GLY A 1 265 ? 22.219 -2.82 9.148 1 96.25 265 GLY A CA 1
ATOM 1939 C C . GLY A 1 265 ? 21.141 -3.41 8.266 1 96.25 265 GLY A C 1
ATOM 1940 O O . GLY A 1 265 ? 20.516 -4.41 8.633 1 96.25 265 GLY A O 1
ATOM 1941 N N . THR A 1 266 ? 20.953 -2.783 7.145 1 97.25 266 THR A N 1
ATOM 1942 C CA . THR A 1 266 ? 19.938 -3.246 6.199 1 97.25 266 THR A CA 1
ATOM 1943 C C . THR A 1 266 ? 20.266 -4.652 5.707 1 97.25 266 THR A C 1
ATOM 1945 O O . THR A 1 266 ? 19.375 -5.5 5.602 1 97.25 266 THR A O 1
ATOM 1948 N N . VAL A 1 267 ? 21.5 -4.883 5.434 1 97.06 267 VAL A N 1
ATOM 1949 C CA . VAL A 1 267 ? 21.938 -6.191 4.949 1 97.06 267 VAL A CA 1
ATOM 1950 C C . VAL A 1 267 ? 21.641 -7.254 6.008 1 97.06 267 VAL A C 1
ATOM 1952 O O . VAL A 1 267 ? 21.062 -8.297 5.707 1 97.06 267 VAL A O 1
ATOM 1955 N N . ILE A 1 268 ? 21.953 -7.02 7.219 1 96.81 268 ILE A N 1
ATOM 1956 C CA . ILE A 1 268 ? 21.719 -7.965 8.305 1 96.81 268 ILE A CA 1
ATOM 1957 C C . ILE A 1 268 ? 20.219 -8.195 8.484 1 96.81 268 ILE A C 1
ATOM 1959 O O . ILE A 1 268 ? 19.781 -9.344 8.609 1 96.81 268 ILE A O 1
ATOM 1963 N N . ALA A 1 269 ? 19.5 -7.117 8.445 1 96.94 269 ALA A N 1
ATOM 1964 C CA . ALA A 1 269 ? 18.047 -7.203 8.602 1 96.94 269 ALA A CA 1
ATOM 1965 C C . ALA A 1 269 ? 17.422 -8.008 7.469 1 96.94 269 ALA A C 1
ATOM 1967 O O . ALA A 1 269 ? 16.438 -8.727 7.676 1 96.94 269 ALA A O 1
ATOM 1968 N N . CYS A 1 270 ? 17.938 -7.84 6.305 1 96.5 270 CYS A N 1
ATOM 1969 C CA . CYS A 1 270 ? 17.453 -8.625 5.172 1 96.5 270 CYS A CA 1
ATOM 1970 C C . CYS A 1 270 ? 17.625 -10.117 5.43 1 96.5 270 CYS A C 1
ATOM 1972 O O . CYS A 1 270 ? 16.734 -10.906 5.145 1 96.5 270 CYS A O 1
ATOM 1974 N N . PHE A 1 271 ? 18.734 -10.438 5.949 1 96.75 271 PHE A N 1
ATOM 1975 C CA . PHE A 1 271 ? 18.969 -11.844 6.262 1 96.75 271 PHE A CA 1
ATOM 1976 C C . PHE A 1 271 ? 18.031 -12.328 7.359 1 96.75 271 PHE A C 1
ATOM 1978 O O . PHE A 1 271 ? 17.531 -13.453 7.312 1 96.75 271 PHE A O 1
ATOM 1985 N N . ILE A 1 272 ? 17.797 -11.484 8.32 1 95.69 272 ILE A N 1
ATOM 1986 C CA . ILE A 1 272 ? 16.875 -11.844 9.406 1 95.69 272 ILE A CA 1
ATOM 1987 C C . ILE A 1 272 ? 15.508 -12.164 8.828 1 95.69 272 ILE A C 1
ATOM 1989 O O . ILE A 1 272 ? 14.938 -13.227 9.109 1 95.69 272 ILE A O 1
ATOM 1993 N N . LEU A 1 273 ? 15.031 -11.312 7.988 1 94.81 273 LEU A N 1
ATOM 1994 C CA . LEU A 1 273 ? 13.688 -11.492 7.438 1 94.81 273 LEU A CA 1
ATOM 1995 C C . LEU A 1 273 ? 13.633 -12.711 6.523 1 94.81 273 LEU A C 1
ATOM 1997 O O . LEU A 1 273 ? 12.68 -13.492 6.578 1 94.81 273 LEU A O 1
ATOM 2001 N N . ASN A 1 274 ? 14.641 -12.844 5.789 1 94.25 274 ASN A N 1
ATOM 2002 C CA . ASN A 1 274 ? 14.625 -13.945 4.832 1 94.25 274 ASN A CA 1
ATOM 2003 C C . ASN A 1 274 ? 14.828 -15.289 5.516 1 94.25 274 ASN A C 1
ATOM 2005 O O . ASN A 1 274 ? 14.25 -16.297 5.102 1 94.25 274 ASN A O 1
ATOM 2009 N N . ILE A 1 275 ? 15.688 -15.344 6.473 1 95.06 275 ILE A N 1
ATOM 2010 C CA . ILE A 1 275 ? 15.891 -16.578 7.227 1 95.06 275 ILE A CA 1
ATOM 2011 C C . ILE A 1 275 ? 14.609 -16.938 7.973 1 95.06 275 ILE A C 1
ATOM 2013 O O . ILE A 1 275 ? 14.25 -18.125 8.062 1 95.06 275 ILE A O 1
ATOM 2017 N N . MET A 1 276 ? 13.938 -15.93 8.445 1 93.81 276 MET A N 1
ATOM 2018 C CA . MET A 1 276 ? 12.641 -16.156 9.086 1 93.81 276 MET A CA 1
ATOM 2019 C C . MET A 1 276 ? 11.656 -16.781 8.102 1 93.81 276 MET A C 1
ATOM 2021 O O . MET A 1 276 ? 11 -17.781 8.422 1 93.81 276 MET A O 1
ATOM 2025 N N . LYS A 1 277 ? 11.578 -16.219 6.953 1 93.38 277 LYS A N 1
ATOM 2026 C CA . LYS A 1 277 ? 10.664 -16.719 5.934 1 93.38 277 LYS A CA 1
ATOM 2027 C C . LYS A 1 277 ? 11.039 -18.125 5.496 1 93.38 277 LYS A C 1
ATOM 2029 O O . LYS A 1 277 ? 10.172 -19 5.355 1 93.38 277 LYS A O 1
ATOM 2034 N N . ASN A 1 278 ? 12.32 -18.344 5.285 1 92.88 278 ASN A N 1
ATOM 2035 C CA . ASN A 1 278 ? 12.805 -19.672 4.926 1 92.88 278 ASN A CA 1
ATOM 2036 C C . ASN A 1 278 ? 12.523 -20.688 6.023 1 92.88 278 ASN A C 1
ATOM 2038 O O . ASN A 1 278 ? 12.156 -21.828 5.742 1 92.88 278 ASN A O 1
ATOM 2042 N N . GLY A 1 279 ? 12.758 -20.312 7.219 1 92 279 GLY A N 1
ATOM 2043 C CA . GLY A 1 279 ? 12.5 -21.203 8.344 1 92 279 GLY A CA 1
ATOM 2044 C C . GLY A 1 279 ? 11.055 -21.656 8.422 1 92 279 GLY A C 1
ATOM 2045 O O . GLY A 1 279 ? 10.789 -22.828 8.664 1 92 279 GLY A O 1
ATOM 2046 N N . LEU A 1 280 ? 10.172 -20.766 8.18 1 90.19 280 LEU A N 1
ATOM 2047 C CA . LEU A 1 280 ? 8.758 -21.141 8.188 1 90.19 280 LEU A CA 1
ATOM 2048 C C . LEU A 1 280 ? 8.453 -22.141 7.074 1 90.19 280 LEU A C 1
ATOM 2050 O O . LEU A 1 280 ? 7.68 -23.078 7.273 1 90.19 280 LEU A O 1
ATOM 2054 N N . THR A 1 281 ? 9.062 -21.844 5.988 1 89.06 281 THR A N 1
ATOM 2055 C CA . THR A 1 281 ? 8.875 -22.766 4.863 1 89.06 281 THR A CA 1
ATOM 2056 C C . THR A 1 281 ? 9.438 -24.141 5.188 1 89.06 281 THR A C 1
ATOM 2058 O O . THR A 1 281 ? 8.805 -25.156 4.902 1 89.06 281 THR A O 1
ATOM 2061 N N . LEU A 1 282 ? 10.555 -24.203 5.785 1 89.12 282 LEU A N 1
ATOM 2062 C CA . LEU A 1 282 ? 11.203 -25.453 6.145 1 89.12 282 LEU A CA 1
ATOM 2063 C C . LEU A 1 282 ? 10.359 -26.234 7.145 1 89.12 282 LEU A C 1
ATOM 2065 O O . LEU A 1 282 ? 10.328 -27.469 7.113 1 89.12 282 LEU A O 1
ATOM 2069 N N . LEU A 1 283 ? 9.711 -25.516 8.016 1 90.81 283 LEU A N 1
ATOM 2070 C CA . LEU A 1 283 ? 8.906 -26.156 9.062 1 90.81 283 LEU A CA 1
ATOM 2071 C C . LEU A 1 283 ? 7.492 -26.453 8.555 1 90.81 283 LEU A C 1
ATOM 2073 O O . LEU A 1 283 ? 6.617 -26.828 9.344 1 90.81 283 LEU A O 1
ATOM 2077 N N . SER A 1 284 ? 7.215 -26.141 7.191 1 88.12 284 SER A N 1
ATOM 2078 C CA . SER A 1 284 ? 5.949 -26.406 6.512 1 88.12 284 SER A CA 1
ATOM 2079 C C . SER A 1 284 ? 4.82 -25.578 7.105 1 88.12 284 SER A C 1
ATOM 2081 O O . SER A 1 284 ? 3.686 -26.047 7.215 1 88.12 284 SER A O 1
ATOM 2083 N N . ILE A 1 285 ? 5.297 -24.516 7.609 1 86.62 285 ILE A N 1
ATOM 2084 C CA . ILE A 1 285 ? 4.309 -23.547 8.062 1 86.62 285 ILE A CA 1
ATOM 2085 C C . ILE A 1 285 ? 3.828 -22.719 6.883 1 86.62 285 ILE A C 1
ATOM 2087 O O . ILE A 1 285 ? 4.621 -22.344 6.008 1 86.62 285 ILE A O 1
ATOM 2091 N N . SER A 1 286 ? 2.529 -22.453 6.82 1 84.88 286 SER A N 1
ATOM 2092 C CA . SER A 1 286 ? 1.935 -21.719 5.711 1 84.88 286 SER A CA 1
ATOM 2093 C C . SER A 1 286 ? 2.637 -20.391 5.496 1 84.88 286 SER A C 1
ATOM 2095 O O . SER A 1 286 ? 3.023 -19.719 6.457 1 84.88 286 SER A O 1
ATOM 2097 N N . THR A 1 287 ? 2.779 -19.984 4.242 1 81.62 287 THR A N 1
ATOM 2098 C CA . THR A 1 287 ? 3.449 -18.75 3.861 1 81.62 287 THR A CA 1
ATOM 2099 C C . THR A 1 287 ? 2.639 -17.531 4.312 1 81.62 287 THR A C 1
ATOM 2101 O O . THR A 1 287 ? 3.164 -16.422 4.383 1 81.62 287 THR A O 1
ATOM 2104 N N . HIS A 1 288 ? 1.399 -17.812 4.684 1 84.81 288 HIS A N 1
ATOM 2105 C CA . HIS A 1 288 ? 0.556 -16.703 5.109 1 84.81 288 HIS A CA 1
ATOM 2106 C C . HIS A 1 288 ? 1.021 -16.141 6.449 1 84.81 288 HIS A C 1
ATOM 2108 O O . HIS A 1 288 ? 0.809 -14.953 6.738 1 84.81 288 HIS A O 1
ATOM 2114 N N . TYR A 1 289 ? 1.75 -16.953 7.191 1 88.62 289 TYR A N 1
ATOM 2115 C CA . TYR A 1 289 ? 2.303 -16.5 8.461 1 88.62 289 TYR A CA 1
ATOM 2116 C C . TYR A 1 289 ? 3.43 -15.492 8.242 1 88.62 289 TYR A C 1
ATOM 2118 O O . TYR A 1 289 ? 3.713 -14.664 9.109 1 88.62 289 TYR A O 1
ATOM 2126 N N . GLN A 1 290 ? 4.055 -15.609 7.086 1 89.88 290 GLN A N 1
ATOM 2127 C CA . GLN A 1 290 ? 5.156 -14.703 6.766 1 89.88 290 GLN A CA 1
ATOM 2128 C C . GLN A 1 290 ? 4.676 -13.266 6.66 1 89.88 290 GLN A C 1
ATOM 2130 O O . GLN A 1 290 ? 5.371 -12.336 7.082 1 89.88 290 GLN A O 1
ATOM 2135 N N . GLU A 1 291 ? 3.461 -13.094 6.156 1 89.69 291 GLU A N 1
ATOM 2136 C CA . GLU A 1 291 ? 2.893 -11.758 6.031 1 89.69 291 GLU A CA 1
ATOM 2137 C C . GLU A 1 291 ? 2.633 -11.141 7.402 1 89.69 291 GLU A C 1
ATOM 2139 O O . GLU A 1 291 ? 2.912 -9.953 7.617 1 89.69 291 GLU A O 1
ATOM 2144 N N . ILE A 1 292 ? 2.148 -11.961 8.258 1 93.38 292 ILE A N 1
ATOM 2145 C CA . ILE A 1 292 ? 1.868 -11.492 9.609 1 93.38 292 ILE A CA 1
ATOM 2146 C C . ILE A 1 292 ? 3.168 -11.062 10.289 1 93.38 292 ILE A C 1
ATOM 2148 O O . ILE A 1 292 ? 3.254 -9.969 10.844 1 93.38 292 ILE A O 1
ATOM 2152 N N . LEU A 1 293 ? 4.16 -11.875 10.164 1 92.56 293 LEU A N 1
ATOM 2153 C CA . LEU A 1 293 ? 5.43 -11.602 10.828 1 92.56 293 LEU A CA 1
ATOM 2154 C C . LEU A 1 293 ? 6.109 -10.383 10.219 1 92.56 293 LEU A C 1
ATOM 2156 O O . LEU A 1 293 ? 6.66 -9.547 10.945 1 92.56 293 LEU A O 1
ATOM 2160 N N . THR A 1 294 ? 6.086 -10.305 8.914 1 91.56 294 THR A N 1
ATOM 2161 C CA . THR A 1 294 ? 6.664 -9.141 8.258 1 91.56 294 THR A CA 1
ATOM 2162 C C . THR A 1 294 ? 5.969 -7.863 8.719 1 91.56 294 THR A C 1
ATOM 2164 O O . THR A 1 294 ? 6.625 -6.859 9.008 1 91.56 294 THR A O 1
ATOM 2167 N N . GLY A 1 295 ? 4.633 -7.914 8.742 1 93.69 295 GLY A N 1
ATOM 2168 C CA . GLY A 1 295 ? 3.883 -6.77 9.234 1 93.69 295 GLY A CA 1
ATOM 2169 C C . GLY A 1 295 ? 4.223 -6.402 10.664 1 93.69 295 GLY A C 1
ATOM 2170 O O . GLY A 1 295 ? 4.383 -5.223 10.992 1 93.69 295 GLY A O 1
ATOM 2171 N N . LEU A 1 296 ? 4.367 -7.402 11.492 1 95.5 296 LEU A N 1
ATOM 2172 C CA . LEU A 1 296 ? 4.699 -7.18 12.891 1 95.5 296 LEU A CA 1
ATOM 2173 C C . LEU A 1 296 ? 6.105 -6.602 13.031 1 95.5 296 LEU A C 1
ATOM 2175 O O . LEU A 1 296 ? 6.328 -5.68 13.82 1 95.5 296 LEU A O 1
ATOM 2179 N N . ILE A 1 297 ? 7 -7.141 12.281 1 93.38 297 ILE A N 1
ATOM 2180 C CA . ILE A 1 297 ? 8.375 -6.66 12.328 1 93.38 297 ILE A CA 1
ATOM 2181 C C . ILE A 1 297 ? 8.43 -5.207 11.859 1 93.38 297 ILE A C 1
ATOM 2183 O O . ILE A 1 297 ? 9.117 -4.379 12.469 1 93.38 297 ILE A O 1
ATOM 2187 N N . LEU A 1 298 ? 7.719 -4.93 10.797 1 92.69 298 LEU A N 1
ATOM 2188 C CA . LEU A 1 298 ? 7.66 -3.555 10.312 1 92.69 298 LEU A CA 1
ATOM 2189 C C . LEU A 1 298 ? 7.113 -2.623 11.391 1 92.69 298 LEU A C 1
ATOM 2191 O O . LEU A 1 298 ? 7.719 -1.595 11.695 1 92.69 298 LEU A O 1
ATOM 2195 N N . LEU A 1 299 ? 6.062 -2.988 11.992 1 94.38 299 LEU A N 1
ATOM 2196 C CA . LEU A 1 299 ? 5.41 -2.16 13 1 94.38 299 LEU A CA 1
ATOM 2197 C C . LEU A 1 299 ? 6.32 -1.95 14.211 1 94.38 299 LEU A C 1
ATOM 2199 O O . LEU A 1 299 ? 6.496 -0.82 14.672 1 94.38 299 LEU A O 1
ATOM 2203 N N . ILE A 1 300 ? 6.918 -3.01 14.664 1 94.06 300 ILE A N 1
ATOM 2204 C CA . ILE A 1 300 ? 7.781 -2.941 15.828 1 94.06 300 ILE A CA 1
ATOM 2205 C C . ILE A 1 300 ? 9.031 -2.123 15.5 1 94.06 300 ILE A C 1
ATOM 2207 O O . ILE A 1 300 ? 9.477 -1.303 16.312 1 94.06 300 ILE A O 1
ATOM 2211 N N . SER A 1 301 ? 9.562 -2.359 14.328 1 92.38 301 SER A N 1
ATOM 2212 C CA . SER A 1 301 ? 10.758 -1.637 13.914 1 92.38 301 SER A CA 1
ATOM 2213 C C . SER A 1 301 ? 10.508 -0.134 13.844 1 92.38 301 SER A C 1
ATOM 2215 O O . SER A 1 301 ? 11.344 0.663 14.266 1 92.38 301 SER A O 1
ATOM 2217 N N . VAL A 1 302 ? 9.398 0.229 13.328 1 91.94 302 VAL A N 1
ATOM 2218 C CA . VAL A 1 302 ? 9.07 1.646 13.211 1 91.94 302 VAL A CA 1
ATOM 2219 C C . VAL A 1 302 ? 8.844 2.24 14.602 1 91.94 302 VAL A C 1
ATOM 2221 O O . VAL A 1 302 ? 9.234 3.379 14.867 1 91.94 302 VAL A O 1
ATOM 2224 N N . LEU A 1 303 ? 8.227 1.529 15.492 1 92.44 303 LEU A N 1
ATOM 2225 C CA . LEU A 1 303 ? 7.992 1.979 16.859 1 92.44 303 LEU A CA 1
ATOM 2226 C C . LEU A 1 303 ? 9.312 2.223 17.594 1 92.44 303 LEU A C 1
ATOM 2228 O O . LEU A 1 303 ? 9.469 3.24 18.266 1 92.44 303 LEU A O 1
ATOM 2232 N N . ILE A 1 304 ? 10.203 1.342 17.359 1 89.25 304 ILE A N 1
ATOM 2233 C CA . ILE A 1 304 ? 11.508 1.464 18 1 89.25 304 ILE A CA 1
ATOM 2234 C C . ILE A 1 304 ? 12.266 2.641 17.391 1 89.25 304 ILE A C 1
ATOM 2236 O O . ILE A 1 304 ? 12.867 3.438 18.125 1 89.25 304 ILE A O 1
ATOM 2240 N N . SER A 1 305 ? 12.227 2.717 16.094 1 87.75 305 SER A N 1
ATOM 2241 C CA . SER A 1 305 ? 12.93 3.785 15.391 1 87.75 305 SER A CA 1
ATOM 2242 C C . SER A 1 305 ? 12.445 5.16 15.844 1 87.75 305 SER A C 1
ATOM 2244 O O . SER A 1 305 ? 13.258 6.051 16.125 1 87.75 305 SER A O 1
ATOM 2246 N N . GLU A 1 306 ? 11.133 5.289 15.961 1 87.5 306 GLU A N 1
ATOM 2247 C CA . GLU A 1 306 ? 10.555 6.578 16.328 1 87.5 306 GLU A CA 1
ATOM 2248 C C . GLU A 1 306 ?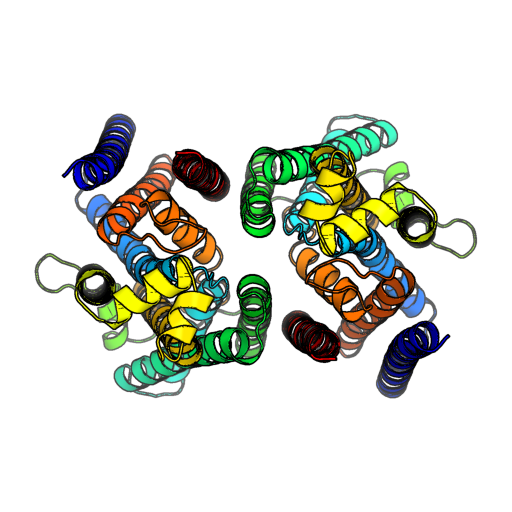 10.797 6.898 17.797 1 87.5 306 GLU A C 1
ATOM 2250 O O . GLU A 1 306 ? 10.984 8.062 18.156 1 87.5 306 GLU A O 1
ATOM 2255 N N . SER A 1 307 ? 10.766 5.93 18.609 1 87 307 SER A N 1
ATOM 2256 C CA . SER A 1 307 ? 11.008 6.145 20.031 1 87 307 SER A CA 1
ATOM 2257 C C . SER A 1 307 ? 12.438 6.617 20.281 1 87 307 SER A C 1
ATOM 2259 O O . SER A 1 307 ? 12.672 7.488 21.125 1 87 307 SER A O 1
ATOM 2261 N N . ASN A 1 308 ? 13.328 6.094 19.547 1 82.62 308 ASN A N 1
ATOM 2262 C CA . ASN A 1 308 ? 14.727 6.496 19.672 1 82.62 308 ASN A CA 1
ATOM 2263 C C . ASN A 1 308 ? 14.938 7.926 19.188 1 82.62 308 ASN A C 1
ATOM 2265 O O . ASN A 1 308 ? 15.734 8.672 19.766 1 82.62 308 ASN A O 1
ATOM 2269 N N . GLN A 1 309 ? 14.25 8.328 18.203 1 80.75 309 GLN A N 1
ATOM 2270 C CA . GLN A 1 309 ? 14.367 9.68 17.688 1 80.75 309 GLN A CA 1
ATOM 2271 C C . GLN A 1 309 ? 13.773 10.703 18.641 1 80.75 309 GLN A C 1
ATOM 2273 O O . GLN A 1 309 ? 14.289 11.82 18.766 1 80.75 309 GLN A O 1
ATOM 2278 N N . ARG A 1 310 ? 12.711 10.352 19.297 1 78.88 310 ARG A N 1
ATOM 2279 C CA . ARG A 1 310 ? 12.078 11.234 20.266 1 78.88 310 ARG A CA 1
ATOM 2280 C C . ARG A 1 310 ? 12.969 11.461 21.484 1 78.88 310 ARG A C 1
ATOM 2282 O O . ARG A 1 310 ? 13.047 12.57 22.016 1 78.88 310 ARG A O 1
ATOM 2289 N N . ARG A 1 311 ? 13.633 10.523 21.859 1 76.56 311 ARG A N 1
ATOM 2290 C CA . ARG A 1 311 ? 14.508 10.633 23.016 1 76.56 311 ARG A CA 1
ATOM 2291 C C . ARG A 1 311 ? 15.703 11.539 22.719 1 76.56 311 ARG A C 1
ATOM 2293 O O . ARG A 1 311 ? 16.125 12.312 23.562 1 76.56 311 ARG A O 1
ATOM 2300 N N . LYS A 1 312 ? 16.094 11.602 21.484 1 73.12 312 LYS A N 1
ATOM 2301 C CA . LYS A 1 312 ? 17.234 12.414 21.094 1 73.12 312 LYS A CA 1
ATOM 2302 C C . LYS A 1 312 ? 16.859 13.891 20.969 1 73.12 312 LYS A C 1
ATOM 2304 O O . LYS A 1 312 ? 17.672 14.766 21.25 1 73.12 312 LYS A O 1
ATOM 2309 N N . SER A 1 313 ? 15.633 14.062 20.562 1 68.12 313 SER A N 1
ATOM 2310 C CA . SER A 1 313 ? 15.18 15.445 20.406 1 68.12 313 SER A CA 1
ATOM 2311 C C . SER A 1 313 ? 14.906 16.094 21.766 1 68.12 313 SER A C 1
ATOM 2313 O O . SER A 1 313 ? 14.875 17.312 21.875 1 68.12 313 SER A O 1
ATOM 2315 N N . GLU A 1 314 ? 14.562 15.375 22.719 1 61.31 314 GLU A N 1
ATOM 2316 C CA . GLU A 1 314 ? 14.297 15.898 24.047 1 61.31 314 GLU A CA 1
ATOM 2317 C C . GLU A 1 314 ? 15.586 16.188 24.812 1 61.31 314 GLU A C 1
ATOM 2319 O O . GLU A 1 314 ? 15.586 16.938 25.781 1 61.31 314 GLU A O 1
ATOM 2324 N N . VAL A 1 315 ? 16.734 15.742 24.391 1 56.97 315 VAL A N 1
ATOM 2325 C CA . VAL A 1 315 ? 17.984 16.078 25.062 1 56.97 315 VAL A CA 1
ATOM 2326 C C . VAL A 1 315 ? 18.688 17.219 24.312 1 56.97 315 VAL A C 1
ATOM 2328 O O . VAL A 1 315 ? 18.688 17.25 23.078 1 56.97 315 VAL A O 1
ATOM 2331 N N . MET B 1 1 ? -17.062 35.469 1.396 1 36.09 1 MET B N 1
ATOM 2332 C CA . MET B 1 1 ? -17.938 35.25 0.249 1 36.09 1 MET B CA 1
ATOM 2333 C C . MET B 1 1 ? -17.172 34.625 -0.908 1 36.09 1 MET B C 1
ATOM 2335 O O . MET B 1 1 ? -17.75 33.875 -1.7 1 36.09 1 MET B O 1
ATOM 2339 N N . LYS B 1 2 ? -15.906 35.094 -1.157 1 42.47 2 LYS B N 1
ATOM 2340 C CA . LYS B 1 2 ? -15.078 34.625 -2.268 1 42.47 2 LYS B CA 1
ATOM 2341 C C . LYS B 1 2 ? -14.648 33.188 -2.07 1 42.47 2 LYS B C 1
ATOM 2343 O O . LYS B 1 2 ? -14.445 32.438 -3.041 1 42.47 2 LYS B O 1
ATOM 2348 N N . LYS B 1 3 ? -14.336 32.812 -0.841 1 47.94 3 LYS B N 1
ATOM 2349 C CA . LYS B 1 3 ? -13.93 31.469 -0.505 1 47.94 3 LYS B CA 1
ATOM 2350 C C . LYS B 1 3 ? -15.031 30.453 -0.827 1 47.94 3 LYS B C 1
ATOM 2352 O O . LYS B 1 3 ? -14.758 29.359 -1.307 1 47.94 3 LYS B O 1
ATOM 2357 N N . ASN B 1 4 ? -16.266 30.812 -0.657 1 47.44 4 ASN B N 1
ATOM 2358 C CA . ASN B 1 4 ? -17.422 29.969 -0.923 1 47.44 4 ASN B CA 1
ATOM 2359 C C . ASN B 1 4 ? -17.625 29.75 -2.42 1 47.44 4 ASN B C 1
ATOM 2361 O O . ASN B 1 4 ? -18.125 28.703 -2.834 1 47.44 4 ASN B O 1
ATOM 2365 N N . LEU B 1 5 ? -17.188 30.766 -3.152 1 44.72 5 LEU B N 1
ATOM 2366 C CA . LEU B 1 5 ? -17.359 30.672 -4.598 1 44.72 5 LEU B CA 1
ATOM 2367 C C . LEU B 1 5 ? -16.391 29.656 -5.195 1 44.72 5 LEU B C 1
ATOM 2369 O O . LEU B 1 5 ? -16.75 28.938 -6.137 1 44.72 5 LEU B O 1
ATOM 2373 N N . LYS B 1 6 ? -15.25 29.656 -4.609 1 53.5 6 LYS B N 1
ATOM 2374 C CA . LYS B 1 6 ? -14.25 28.75 -5.172 1 53.5 6 LYS B CA 1
ATOM 2375 C C . LYS B 1 6 ? -14.586 27.297 -4.863 1 53.5 6 LYS B C 1
ATOM 2377 O O . LYS B 1 6 ? -14.398 26.422 -5.711 1 53.5 6 LYS B O 1
ATOM 2382 N N . ASN B 1 7 ? -15.117 26.984 -3.668 1 57.84 7 ASN B N 1
ATOM 2383 C CA . ASN B 1 7 ? -15.594 25.641 -3.33 1 57.84 7 ASN B CA 1
ATOM 2384 C C . ASN B 1 7 ? -16.75 25.219 -4.219 1 57.84 7 ASN B C 1
ATOM 2386 O O . ASN B 1 7 ? -16.844 24.062 -4.617 1 57.84 7 ASN B O 1
ATOM 2390 N N . TYR B 1 8 ? -17.562 26.25 -4.586 1 61.44 8 TYR B N 1
ATOM 2391 C CA . TYR B 1 8 ? -18.688 25.984 -5.469 1 61.44 8 TYR B CA 1
ATOM 2392 C C . TYR B 1 8 ? -18.219 25.641 -6.879 1 61.44 8 TYR B C 1
ATOM 2394 O O . TYR B 1 8 ? -18.797 24.781 -7.539 1 61.44 8 TYR B O 1
ATOM 2402 N N . SER B 1 9 ? -17.062 26.141 -7.035 1 81.19 9 SER B N 1
ATOM 2403 C CA . SER B 1 9 ? -16.547 25.922 -8.383 1 81.19 9 SER B CA 1
ATOM 2404 C C . SER B 1 9 ? -16.016 24.5 -8.547 1 81.19 9 SER B C 1
ATOM 2406 O O . SER B 1 9 ? -16.266 23.844 -9.562 1 81.19 9 SER B O 1
ATOM 2408 N N . TYR B 1 10 ? -15.578 23.938 -7.449 1 86.56 10 TYR B N 1
ATOM 2409 C CA . TYR B 1 10 ? -15.016 22.594 -7.551 1 86.56 10 TYR B CA 1
ATOM 2410 C C . TYR B 1 10 ? -16.125 21.547 -7.625 1 86.56 10 TYR B C 1
ATOM 2412 O O . TYR B 1 10 ? -16.047 20.609 -8.422 1 86.56 10 TYR B O 1
ATOM 2420 N N . THR B 1 11 ? -17.125 21.734 -6.852 1 90 11 THR B N 1
ATOM 2421 C CA . THR B 1 11 ? -18.25 20.812 -6.852 1 90 11 THR B CA 1
ATOM 2422 C C . THR B 1 11 ? -18.969 20.828 -8.203 1 90 11 THR B C 1
ATOM 2424 O O . THR B 1 11 ? -19.375 19.781 -8.703 1 90 11 THR B O 1
ATOM 2427 N N . VAL B 1 12 ? -19.016 21.984 -8.781 1 92.25 12 VAL B N 1
ATOM 2428 C CA . VAL B 1 12 ? -19.641 22.109 -10.094 1 92.25 12 VAL B CA 1
ATOM 2429 C C . VAL B 1 12 ? -18.812 21.375 -11.133 1 92.25 12 VAL B C 1
ATOM 2431 O O . VAL B 1 12 ? -19.375 20.672 -12 1 92.25 12 VAL B O 1
ATOM 2434 N N . ILE B 1 13 ? -17.562 21.469 -10.969 1 92.25 13 ILE B N 1
ATOM 2435 C CA . ILE B 1 13 ? -16.672 20.766 -11.891 1 92.25 13 ILE B CA 1
ATOM 2436 C C . ILE B 1 13 ? -16.859 19.266 -11.75 1 92.25 13 ILE B C 1
ATOM 2438 O O . ILE B 1 13 ? -16.938 18.547 -12.75 1 92.25 13 ILE B O 1
ATOM 2442 N N . LEU B 1 14 ? -16.953 18.797 -10.555 1 94.5 14 LEU B N 1
ATOM 2443 C CA . LEU B 1 14 ? -17.141 17.359 -10.32 1 94.5 14 LEU B CA 1
ATOM 2444 C C . LEU B 1 14 ? -18.469 16.891 -10.922 1 94.5 14 LEU B C 1
ATOM 2446 O O . LEU B 1 14 ? -18.531 15.812 -11.508 1 94.5 14 LEU B O 1
ATOM 2450 N N . VAL B 1 15 ? -19.469 17.75 -10.781 1 95.19 15 VAL B N 1
ATOM 2451 C CA . VAL B 1 15 ? -20.781 17.406 -11.305 1 95.19 15 VAL B CA 1
ATOM 2452 C C . VAL B 1 15 ? -20.734 17.359 -12.836 1 95.19 15 VAL B C 1
ATOM 2454 O O . VAL B 1 15 ? -21.328 16.5 -13.461 1 95.19 15 VAL B O 1
ATOM 2457 N N . ILE B 1 16 ? -20 18.234 -13.422 1 95.25 16 ILE B N 1
ATOM 2458 C CA . ILE B 1 16 ? -19.859 18.266 -14.875 1 95.25 16 ILE B CA 1
ATOM 2459 C C . ILE B 1 16 ? -19.109 17.016 -15.344 1 95.25 16 ILE B C 1
ATOM 2461 O O . ILE B 1 16 ? -19.5 16.391 -16.328 1 95.25 16 ILE B O 1
ATOM 2465 N N . VAL B 1 17 ? -18.031 16.703 -14.602 1 94.12 17 VAL B N 1
ATOM 2466 C CA . VAL B 1 17 ? -17.266 15.5 -14.945 1 94.12 17 VAL B CA 1
ATOM 2467 C C . VAL B 1 17 ? -18.156 14.273 -14.859 1 94.12 17 VAL B C 1
ATOM 2469 O O . VAL B 1 17 ? -18.109 13.406 -15.734 1 94.12 17 VAL B O 1
ATOM 2472 N N . LEU B 1 18 ? -18.938 14.25 -13.805 1 95.69 18 LEU B N 1
ATOM 2473 C CA . LEU B 1 18 ? -19.875 13.148 -13.625 1 95.69 18 LEU B CA 1
ATOM 2474 C C . LEU B 1 18 ? -20.875 13.094 -14.773 1 95.69 18 LEU B C 1
ATOM 2476 O O . LEU B 1 18 ? -21.125 12.031 -15.336 1 95.69 18 LEU B O 1
ATOM 2480 N N . ALA B 1 19 ? -21.406 14.227 -15.141 1 95.75 19 ALA B N 1
ATOM 2481 C CA . ALA B 1 19 ? -22.391 14.312 -16.219 1 95.75 19 ALA B CA 1
ATOM 2482 C C . ALA B 1 19 ? -21.797 13.883 -17.547 1 95.75 19 ALA B C 1
ATOM 2484 O O . ALA B 1 19 ? -22.438 13.164 -18.328 1 95.75 19 ALA B O 1
ATOM 2485 N N . VAL B 1 20 ? -20.641 14.336 -17.812 1 95.56 20 VAL B N 1
ATOM 2486 C CA . VAL B 1 20 ? -19.953 13.984 -19.047 1 95.56 20 VAL B CA 1
ATOM 2487 C C . VAL B 1 20 ? -19.703 12.477 -19.094 1 95.56 20 VAL B C 1
ATOM 2489 O O . VAL B 1 20 ? -19.922 11.836 -20.125 1 95.56 20 VAL B O 1
ATOM 2492 N N . LEU B 1 21 ? -19.266 11.945 -17.953 1 94.75 21 LEU B N 1
ATOM 2493 C CA . LEU B 1 21 ? -19.016 10.508 -17.875 1 94.75 21 LEU B CA 1
ATOM 2494 C C . LEU B 1 21 ? -20.281 9.719 -18.125 1 94.75 21 LEU B C 1
ATOM 2496 O O . LEU B 1 21 ? -20.266 8.75 -18.906 1 94.75 21 LEU B O 1
ATOM 2500 N N . VAL B 1 22 ? -21.344 10.148 -17.516 1 94.94 22 VAL B N 1
ATOM 2501 C CA . VAL B 1 22 ? -22.641 9.492 -17.703 1 94.94 22 VAL B CA 1
ATOM 2502 C C . VAL B 1 22 ? -23.062 9.609 -19.156 1 94.94 22 VAL B C 1
ATOM 2504 O O . VAL B 1 22 ? -23.531 8.633 -19.75 1 94.94 22 VAL B O 1
ATOM 2507 N N . GLY B 1 23 ? -22.875 10.75 -19.75 1 94.56 23 GLY B N 1
ATOM 2508 C CA . GLY B 1 23 ? -23.219 10.961 -21.141 1 94.56 23 GLY B CA 1
ATOM 2509 C C . GLY B 1 23 ? -22.438 10.07 -22.094 1 94.56 23 GLY B C 1
ATOM 2510 O O . GLY B 1 23 ? -23 9.445 -22.984 1 94.56 23 GLY B O 1
ATOM 2511 N N . VAL B 1 24 ? -21.203 9.977 -21.875 1 94.25 24 VAL B N 1
ATOM 2512 C CA . VAL B 1 24 ? -20.328 9.18 -22.719 1 94.25 24 VAL B CA 1
ATOM 2513 C C . VAL B 1 24 ? -20.703 7.703 -22.625 1 94.25 24 VAL B C 1
ATOM 2515 O O . VAL B 1 24 ? -20.797 7.012 -23.641 1 94.25 24 VAL B O 1
ATOM 2518 N N . LEU B 1 25 ? -20.953 7.23 -21.391 1 93.81 25 LEU B N 1
ATOM 2519 C CA . LEU B 1 25 ? -21.25 5.816 -21.203 1 93.81 25 LEU B CA 1
ATOM 2520 C C . LEU B 1 25 ? -22.672 5.496 -21.688 1 93.81 25 LEU B C 1
ATOM 2522 O O . LEU B 1 25 ? -22.922 4.398 -22.188 1 93.81 25 LEU B O 1
ATOM 2526 N N . ALA B 1 26 ? -23.516 6.449 -21.547 1 93.25 26 ALA B N 1
ATOM 2527 C CA . ALA B 1 26 ? -24.859 6.285 -22.078 1 93.25 26 ALA B CA 1
ATOM 2528 C C . ALA B 1 26 ? -24.844 6.16 -23.609 1 93.25 26 ALA B C 1
ATOM 2530 O O . ALA B 1 26 ? -25.625 5.414 -24.188 1 93.25 26 ALA B O 1
ATOM 2531 N N . ALA B 1 27 ? -23.969 6.883 -24.219 1 93.88 27 ALA B N 1
ATOM 2532 C CA . ALA B 1 27 ? -23.828 6.836 -25.672 1 93.88 27 ALA B CA 1
ATOM 2533 C C . ALA B 1 27 ? -23.109 5.566 -26.109 1 93.88 27 ALA B C 1
ATOM 2535 O O . ALA B 1 27 ? -23.375 5.039 -27.203 1 93.88 27 ALA B O 1
ATOM 2536 N N . ALA B 1 28 ? -22.312 5.059 -25.312 1 92.44 28 ALA B N 1
ATOM 2537 C CA . ALA B 1 28 ? -21.469 3.924 -25.688 1 92.44 28 ALA B CA 1
ATOM 2538 C C . ALA B 1 28 ? -22.203 2.604 -25.484 1 92.44 28 ALA B C 1
ATOM 2540 O O . ALA B 1 28 ? -21.891 1.603 -26.125 1 92.44 28 ALA B O 1
ATOM 2541 N N . SER B 1 29 ? -23.172 2.586 -24.531 1 90.56 29 SER B N 1
ATOM 2542 C CA . SER B 1 29 ? -23.875 1.344 -24.25 1 90.56 29 SER B CA 1
ATOM 2543 C C . SER B 1 29 ? -25.375 1.588 -24.094 1 90.56 29 SER B C 1
ATOM 2545 O O . SER B 1 29 ? -25.797 2.43 -23.297 1 90.56 29 SER B O 1
ATOM 2547 N N . PRO B 1 30 ? -26.156 0.827 -24.719 1 89 30 PRO B N 1
ATOM 2548 C CA . PRO B 1 30 ? -27.609 0.963 -24.578 1 89 30 PRO B CA 1
ATOM 2549 C C . PRO B 1 30 ? -28.125 0.423 -23.25 1 89 30 PRO B C 1
ATOM 2551 O O . PRO B 1 30 ? -29.266 0.712 -22.859 1 89 30 PRO B O 1
ATOM 2554 N N . TYR B 1 31 ? -27.328 -0.265 -22.562 1 89.31 31 TYR B N 1
ATOM 2555 C CA . TYR B 1 31 ? -27.766 -0.897 -21.328 1 89.31 31 TYR B CA 1
ATOM 2556 C C . TYR B 1 31 ? -27.406 -0.035 -20.109 1 89.31 31 TYR B C 1
ATOM 2558 O O . TYR B 1 31 ? -27.75 -0.372 -18.984 1 89.31 31 TYR B O 1
A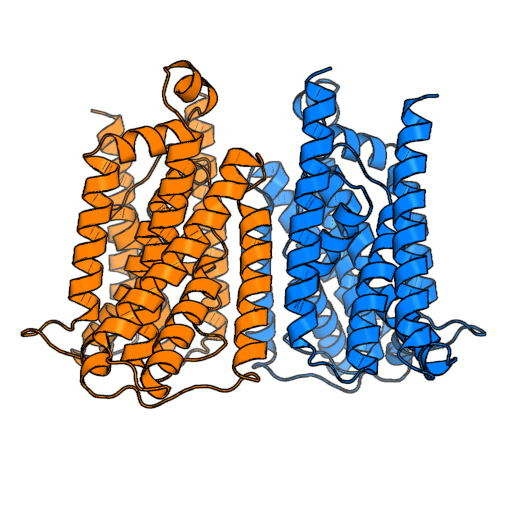TOM 2566 N N . PHE B 1 32 ? -26.797 1.05 -20.375 1 92.88 32 PHE B N 1
ATOM 2567 C CA . PHE B 1 32 ? -26.297 1.875 -19.266 1 92.88 32 PHE B CA 1
ATOM 2568 C C . PHE B 1 32 ? -27.453 2.398 -18.422 1 92.88 32 PHE B C 1
ATOM 2570 O O . PHE B 1 32 ? -27.422 2.336 -17.203 1 92.88 32 PHE B O 1
ATOM 2577 N N . PHE B 1 33 ? -28.578 2.832 -19.031 1 90 33 PHE B N 1
ATOM 2578 C CA . PHE B 1 33 ? -29.672 3.445 -18.281 1 90 33 PHE B CA 1
ATOM 2579 C C . PHE B 1 33 ? -30.75 2.416 -17.953 1 90 33 PHE B C 1
ATOM 2581 O O . PHE B 1 33 ? -31.875 2.773 -17.625 1 90 33 PHE B O 1
ATOM 2588 N N . SER B 1 34 ? -30.438 1.219 -17.891 1 90.62 34 SER B N 1
ATOM 2589 C CA . SER B 1 34 ? -31.375 0.202 -17.438 1 90.62 34 SER B CA 1
ATOM 2590 C C . SER B 1 34 ? -31.531 0.22 -15.93 1 90.62 34 SER B C 1
ATOM 2592 O O . SER B 1 34 ? -30.594 0.593 -15.211 1 90.62 34 SER B O 1
ATOM 2594 N N . TRP B 1 35 ? -32.688 -0.128 -15.453 1 89.25 35 TRP B N 1
ATOM 2595 C CA . TRP B 1 35 ? -32.938 -0.164 -14.016 1 89.25 35 TRP B CA 1
ATOM 2596 C C . TRP B 1 35 ? -31.984 -1.115 -13.312 1 89.25 35 TRP B C 1
ATOM 2598 O O . TRP B 1 35 ? -31.516 -0.824 -12.211 1 89.25 35 TRP B O 1
ATOM 2608 N N . LYS B 1 36 ? -31.812 -2.174 -13.938 1 88.19 36 LYS B N 1
ATOM 2609 C CA . LYS B 1 36 ? -30.891 -3.158 -13.383 1 88.19 36 LYS B CA 1
ATOM 2610 C C . LYS B 1 36 ? -29.484 -2.568 -13.203 1 88.19 36 LYS B C 1
ATOM 2612 O O . LYS B 1 36 ? -28.875 -2.73 -12.148 1 88.19 36 LYS B O 1
ATOM 2617 N N . ASN B 1 37 ? -29 -1.839 -14.219 1 92.5 37 ASN B N 1
ATOM 2618 C CA . ASN B 1 37 ? -27.672 -1.247 -14.156 1 92.5 37 ASN B CA 1
ATOM 2619 C C . ASN B 1 37 ? -27.609 -0.104 -13.148 1 92.5 37 ASN B C 1
ATOM 2621 O O . ASN B 1 37 ? -26.641 0.034 -12.414 1 92.5 37 ASN B O 1
ATOM 2625 N N . CYS B 1 38 ? -28.594 0.667 -13.094 1 91.31 38 CYS B N 1
ATOM 2626 C CA . CYS B 1 38 ? -28.656 1.76 -12.133 1 91.31 38 CYS B CA 1
ATOM 2627 C C . CYS B 1 38 ? -28.594 1.231 -10.703 1 91.31 38 CYS B C 1
ATOM 2629 O O . CYS B 1 38 ? -27.891 1.783 -9.859 1 91.31 38 CYS B O 1
ATOM 2631 N N . ARG B 1 39 ? -29.328 0.197 -10.516 1 88.5 39 ARG B N 1
ATOM 2632 C CA . ARG B 1 39 ? -29.312 -0.414 -9.188 1 88.5 39 ARG B CA 1
ATOM 2633 C C . ARG B 1 39 ? -27.938 -0.976 -8.859 1 88.5 39 ARG B C 1
ATOM 2635 O O . ARG B 1 39 ? -27.453 -0.862 -7.727 1 88.5 39 ARG B O 1
ATOM 2642 N N . ASN B 1 40 ? -27.328 -1.526 -9.828 1 89.44 40 ASN B N 1
ATOM 2643 C CA . ASN B 1 40 ? -26 -2.072 -9.633 1 89.44 40 ASN B CA 1
ATOM 2644 C C . ASN B 1 40 ? -24.984 -0.978 -9.289 1 89.44 40 ASN B C 1
ATOM 2646 O O . ASN B 1 40 ? -24.172 -1.15 -8.383 1 89.44 40 ASN B O 1
ATOM 2650 N N . ILE B 1 41 ? -25.062 0.056 -9.961 1 92.75 41 ILE B N 1
ATOM 2651 C CA . ILE B 1 41 ? -24.188 1.188 -9.719 1 92.75 41 ILE B CA 1
ATOM 2652 C C . ILE B 1 41 ? -24.391 1.711 -8.297 1 92.75 41 ILE B C 1
ATOM 2654 O O . ILE B 1 41 ? -23.422 1.92 -7.559 1 92.75 41 ILE B O 1
ATOM 2658 N N . LEU B 1 42 ? -25.609 1.807 -7.934 1 92.38 42 LEU B N 1
ATOM 2659 C CA . LEU B 1 42 ? -25.922 2.365 -6.621 1 92.38 42 LEU B CA 1
ATOM 2660 C C . LEU B 1 42 ? -25.484 1.416 -5.512 1 92.38 42 LEU B C 1
ATOM 2662 O O . LEU B 1 42 ? -24.938 1.851 -4.496 1 92.38 42 LEU B O 1
ATOM 2666 N N . ASN B 1 43 ? -25.719 0.152 -5.75 1 91.06 43 ASN B N 1
ATOM 2667 C CA . ASN B 1 43 ? -25.344 -0.834 -4.742 1 91.06 43 ASN B CA 1
ATOM 2668 C C . ASN B 1 43 ? -23.828 -0.894 -4.559 1 91.06 43 ASN B C 1
ATOM 2670 O O . ASN B 1 43 ? -23.344 -0.966 -3.434 1 91.06 43 ASN B O 1
ATOM 2674 N N . GLN B 1 44 ? -23.125 -0.825 -5.621 1 90.94 44 GLN B N 1
ATOM 2675 C CA . GLN B 1 44 ? -21.672 -0.865 -5.547 1 90.94 44 GLN B CA 1
ATOM 2676 C C . GLN B 1 44 ? -21.109 0.435 -4.977 1 90.94 44 GLN B C 1
ATOM 2678 O O . GLN B 1 44 ? -20.141 0.417 -4.203 1 90.94 44 GLN B O 1
ATOM 2683 N N . SER B 1 45 ? -21.703 1.484 -5.367 1 94.88 45 SER B N 1
ATOM 2684 C CA . SER B 1 45 ? -21.266 2.783 -4.867 1 94.88 45 SER B CA 1
ATOM 2685 C C . SER B 1 45 ? -21.453 2.891 -3.359 1 94.88 45 SER B C 1
ATOM 2687 O O . SER B 1 45 ? -20.703 3.59 -2.68 1 94.88 45 SER B O 1
ATOM 2689 N N . ALA B 1 46 ? -22.484 2.182 -2.9 1 96.06 46 ALA B N 1
ATOM 2690 C CA . ALA B 1 46 ? -22.781 2.229 -1.472 1 96.06 46 ALA B CA 1
ATOM 2691 C C . ALA B 1 46 ? -21.578 1.781 -0.644 1 96.06 46 ALA B C 1
ATOM 2693 O O . ALA B 1 46 ? -21.266 2.396 0.375 1 96.06 46 ALA B O 1
ATOM 2694 N N . ILE B 1 47 ? -20.906 0.781 -1.082 1 95.44 47 ILE B N 1
ATOM 2695 C CA . ILE B 1 47 ? -19.75 0.246 -0.388 1 95.44 47 ILE B CA 1
ATOM 2696 C C . ILE B 1 47 ?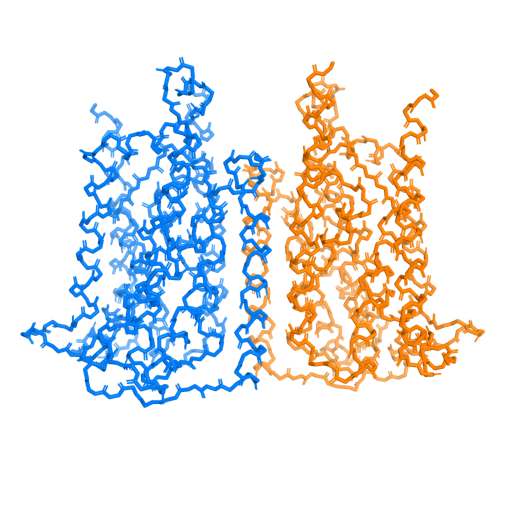 -18.641 1.296 -0.357 1 95.44 47 ILE B C 1
ATOM 2698 O O . ILE B 1 47 ? -18.094 1.604 0.708 1 95.44 47 ILE B O 1
ATOM 2702 N N . TYR B 1 48 ? -18.359 1.92 -1.43 1 96.06 48 TYR B N 1
ATOM 2703 C CA . TYR B 1 48 ? -17.281 2.902 -1.549 1 96.06 48 TYR B CA 1
ATOM 2704 C C . TYR B 1 48 ? -17.625 4.176 -0.786 1 96.06 48 TYR B C 1
ATOM 2706 O O . TYR B 1 48 ? -16.75 4.824 -0.217 1 96.06 48 TYR B O 1
ATOM 2714 N N . LEU B 1 49 ? -18.906 4.449 -0.876 1 97.62 49 LEU B N 1
ATOM 2715 C CA . LEU B 1 49 ? -19.344 5.652 -0.183 1 97.62 49 LEU B CA 1
ATOM 2716 C C . LEU B 1 49 ? -19.109 5.531 1.319 1 97.62 49 LEU B C 1
ATOM 2718 O O . LEU B 1 49 ? -18.562 6.453 1.94 1 97.62 49 LEU B O 1
ATOM 2722 N N . VAL B 1 50 ? -19.484 4.43 1.861 1 98.25 50 VAL B N 1
ATOM 2723 C CA . VAL B 1 50 ? -19.312 4.207 3.293 1 98.25 50 VAL B CA 1
ATOM 2724 C C . VAL B 1 50 ? -17.828 4.297 3.658 1 98.25 50 VAL B C 1
ATOM 2726 O O . VAL B 1 50 ? -17.453 4.98 4.613 1 98.25 50 VAL B O 1
ATOM 2729 N N . LEU B 1 51 ? -17.062 3.688 2.885 1 98.12 51 LEU B N 1
ATOM 2730 C CA . LEU B 1 51 ? -15.625 3.654 3.133 1 98.12 51 LEU B CA 1
ATOM 2731 C C . LEU B 1 51 ? -15.008 5.043 2.973 1 98.12 51 LEU B C 1
ATOM 2733 O O . LEU B 1 51 ? -14.172 5.453 3.777 1 98.12 51 LEU B O 1
ATOM 2737 N N . SER B 1 52 ? -15.422 5.758 1.95 1 98.31 52 SER B N 1
ATOM 2738 C CA . SER B 1 52 ? -14.836 7.055 1.625 1 98.31 52 SER B CA 1
ATOM 2739 C C . SER B 1 52 ? -15.227 8.109 2.656 1 98.31 52 SER B C 1
ATOM 2741 O O . SER B 1 52 ? -14.477 9.055 2.896 1 98.31 52 SER B O 1
ATOM 2743 N N . VAL B 1 53 ? -16.406 7.926 3.227 1 98.25 53 VAL B N 1
ATOM 2744 C CA . VAL B 1 53 ? -16.797 8.836 4.297 1 98.25 53 VAL B CA 1
ATOM 2745 C C . VAL B 1 53 ? -15.812 8.727 5.457 1 98.25 53 VAL B C 1
ATOM 2747 O O . VAL B 1 53 ? -15.336 9.742 5.977 1 98.25 53 VAL B O 1
ATOM 2750 N N . GLY B 1 54 ? -15.523 7.504 5.871 1 98.25 54 GLY B N 1
ATOM 2751 C CA . GLY B 1 54 ? -14.516 7.309 6.902 1 98.25 54 GLY B CA 1
ATOM 2752 C C . GLY B 1 54 ? -13.156 7.859 6.516 1 98.25 54 GLY B C 1
ATOM 2753 O O . GLY B 1 54 ? -12.5 8.531 7.316 1 98.25 54 GLY B O 1
ATOM 2754 N N . MET B 1 55 ? -12.789 7.652 5.324 1 98.06 55 MET B N 1
ATOM 2755 C CA . MET B 1 55 ? -11.492 8.094 4.828 1 98.06 55 MET B CA 1
ATOM 2756 C C . MET B 1 55 ? -11.414 9.617 4.777 1 98.06 55 MET B C 1
ATOM 2758 O O . MET B 1 55 ? -10.352 10.195 5.008 1 98.06 55 MET B O 1
ATOM 2762 N N . THR B 1 56 ? -12.516 10.25 4.457 1 98.19 56 THR B N 1
ATOM 2763 C CA . THR B 1 56 ? -12.555 11.711 4.41 1 98.19 56 THR B CA 1
ATOM 2764 C C . THR B 1 56 ? -12.18 12.305 5.77 1 98.19 56 THR B C 1
ATOM 2766 O O . THR B 1 56 ? -11.391 13.242 5.848 1 98.19 56 THR B O 1
ATOM 2769 N N . LEU B 1 57 ? -12.695 11.742 6.781 1 98.06 57 LEU B N 1
ATOM 2770 C CA . LEU B 1 57 ? -12.398 12.258 8.117 1 98.06 57 LEU B CA 1
ATOM 2771 C C . LEU B 1 57 ? -10.938 12.031 8.477 1 98.06 57 LEU B C 1
ATOM 2773 O O . LEU B 1 57 ? -10.305 12.898 9.086 1 98.06 57 LEU B O 1
ATOM 2777 N N . VAL B 1 58 ? -10.43 10.914 8.094 1 98.06 58 VAL B N 1
ATOM 2778 C CA . VAL B 1 58 ? -9.039 10.602 8.398 1 98.06 58 VAL B CA 1
ATOM 2779 C C . VAL B 1 58 ? -8.117 11.539 7.629 1 98.06 58 VAL B C 1
ATOM 2781 O O . VAL B 1 58 ? -7.168 12.086 8.195 1 98.06 58 VAL B O 1
ATOM 2784 N N . ILE B 1 59 ? -8.438 11.766 6.371 1 96.81 59 ILE B N 1
ATOM 2785 C CA . ILE B 1 59 ? -7.566 12.578 5.527 1 96.81 59 ILE B CA 1
ATOM 2786 C C . ILE B 1 59 ? -7.684 14.047 5.93 1 96.81 59 ILE B C 1
ATOM 2788 O O . ILE B 1 59 ? -6.695 14.781 5.914 1 96.81 59 ILE B O 1
ATOM 2792 N N . CYS B 1 60 ? -8.812 14.508 6.379 1 95.62 60 CYS B N 1
ATOM 2793 C CA . CYS B 1 60 ? -8.969 15.875 6.848 1 95.62 60 CYS B CA 1
ATOM 2794 C C . CYS B 1 60 ? -8.078 16.156 8.055 1 95.62 60 CYS B C 1
ATOM 2796 O O . CYS B 1 60 ? -7.664 17.281 8.273 1 95.62 60 CYS B O 1
ATOM 2798 N N . ALA B 1 61 ? -7.863 15.102 8.766 1 97.06 61 ALA B N 1
ATOM 2799 C CA . ALA B 1 61 ? -7.02 15.219 9.953 1 97.06 61 ALA B CA 1
ATOM 2800 C C . ALA B 1 61 ? -5.543 15.078 9.594 1 97.06 61 ALA B C 1
ATOM 2802 O O . ALA B 1 61 ? -4.684 15.031 10.477 1 97.06 61 ALA B O 1
ATOM 2803 N N . GLY B 1 62 ? -5.285 14.977 8.344 1 94.94 62 GLY B N 1
ATOM 2804 C CA . GLY B 1 62 ? -3.908 14.875 7.891 1 94.94 62 GLY B CA 1
ATOM 2805 C C . GLY B 1 62 ? -3.346 13.469 8.008 1 94.94 62 GLY B C 1
ATOM 2806 O O . GLY B 1 62 ? -2.129 13.289 8.094 1 94.94 62 GLY B O 1
ATOM 2807 N N . GLN B 1 63 ? -4.223 12.477 8.109 1 96.12 63 GLN B N 1
ATOM 2808 C CA . GLN B 1 63 ? -3.83 11.078 8.25 1 96.12 63 GLN B CA 1
ATOM 2809 C C . GLN B 1 63 ? -4.359 10.234 7.094 1 96.12 63 GLN B C 1
ATOM 2811 O O . GLN B 1 63 ? -5.105 10.734 6.25 1 96.12 63 GLN B O 1
ATOM 2816 N N . ILE B 1 64 ? -3.893 9.031 6.961 1 95.5 64 ILE B N 1
ATOM 2817 C CA . ILE B 1 64 ? -4.371 8.086 5.961 1 95.5 64 ILE B CA 1
ATOM 2818 C C . ILE B 1 64 ? -4.457 6.688 6.566 1 95.5 64 ILE B C 1
ATOM 2820 O O . ILE B 1 64 ? -3.59 6.289 7.348 1 95.5 64 ILE B O 1
ATOM 2824 N N . ASP B 1 65 ? -5.5 6.023 6.293 1 97.75 65 ASP B N 1
ATOM 2825 C CA . ASP B 1 65 ? -5.652 4.652 6.77 1 97.75 65 ASP B CA 1
ATOM 2826 C C . ASP B 1 65 ? -5.641 3.664 5.605 1 97.75 65 ASP B C 1
ATOM 2828 O O . ASP B 1 65 ? -6.664 3.465 4.945 1 97.75 65 ASP B O 1
ATOM 2832 N N . LEU B 1 66 ? -4.586 2.98 5.43 1 95.81 66 LEU B N 1
ATOM 2833 C CA . LEU B 1 66 ? -4.457 2.039 4.324 1 95.81 66 LEU B CA 1
ATOM 2834 C C . LEU B 1 66 ? -5.027 0.675 4.703 1 95.81 66 LEU B C 1
ATOM 2836 O O . LEU B 1 66 ? -5.23 -0.179 3.836 1 95.81 66 LEU B O 1
ATOM 2840 N N . SER B 1 67 ? -5.301 0.49 5.926 1 97.81 67 SER B N 1
ATOM 2841 C CA . SER B 1 67 ? -5.68 -0.839 6.395 1 97.81 67 SER B CA 1
ATOM 2842 C C . SER B 1 67 ? -7.148 -1.129 6.109 1 97.81 67 SER B C 1
ATOM 2844 O O . SER B 1 67 ? -7.602 -2.266 6.258 1 97.81 67 SER B O 1
ATOM 2846 N N . VAL B 1 68 ? -7.852 -0.153 5.633 1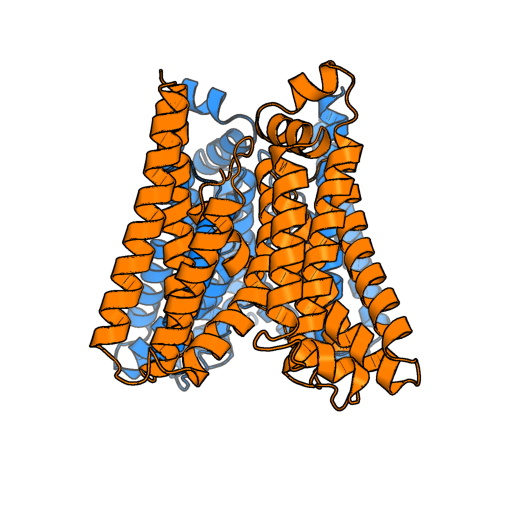 98 68 VAL B N 1
ATOM 2847 C CA . VAL B 1 68 ? -9.305 -0.256 5.547 1 98 68 VAL B CA 1
ATOM 2848 C C . VAL B 1 68 ? -9.688 -1.399 4.609 1 98 68 VAL B C 1
ATOM 2850 O O . VAL B 1 68 ? -10.703 -2.066 4.816 1 98 68 VAL B O 1
ATOM 2853 N N . GLY B 1 69 ? -8.953 -1.609 3.596 1 96.88 69 GLY B N 1
ATOM 2854 C CA . GLY B 1 69 ? -9.242 -2.734 2.721 1 96.88 69 GLY B CA 1
ATOM 2855 C C . GLY B 1 69 ? -9.18 -4.074 3.43 1 96.88 69 GLY B C 1
ATOM 2856 O O . GLY B 1 69 ? -10.07 -4.91 3.262 1 96.88 69 GLY B O 1
ATOM 2857 N N . ALA B 1 70 ? -8.125 -4.262 4.156 1 97.69 70 ALA B N 1
ATOM 2858 C CA . ALA B 1 70 ? -7.98 -5.5 4.922 1 97.69 70 ALA B CA 1
ATOM 2859 C C . ALA B 1 70 ? -9.055 -5.613 5.996 1 97.69 70 ALA B C 1
ATOM 2861 O O . ALA B 1 70 ? -9.523 -6.715 6.305 1 97.69 70 ALA B O 1
ATOM 2862 N N . VAL B 1 71 ? -9.453 -4.496 6.543 1 98.56 71 VAL B N 1
ATOM 2863 C CA . VAL B 1 71 ? -10.469 -4.48 7.59 1 98.56 71 VAL B CA 1
ATOM 2864 C C . VAL B 1 71 ? -11.82 -4.887 7.004 1 98.56 71 VAL B C 1
ATOM 2866 O O . VAL B 1 71 ? -12.609 -5.574 7.66 1 98.56 71 VAL B O 1
ATOM 2869 N N . ILE B 1 72 ? -12.094 -4.48 5.789 1 98.25 72 ILE B N 1
ATOM 2870 C CA . ILE B 1 72 ? -13.297 -4.914 5.082 1 98.25 72 ILE B CA 1
ATOM 2871 C C . ILE B 1 72 ? -13.32 -6.441 5.004 1 98.25 72 ILE B C 1
ATOM 2873 O O . ILE B 1 72 ? -14.312 -7.07 5.375 1 98.25 72 ILE B O 1
ATOM 2877 N N . GLY B 1 73 ? -12.219 -6.949 4.551 1 97.81 73 GLY B N 1
ATOM 2878 C CA . GLY B 1 73 ? -12.141 -8.398 4.434 1 97.81 73 GLY B CA 1
ATOM 2879 C C . GLY B 1 73 ? -12.258 -9.109 5.766 1 97.81 73 GLY B C 1
ATOM 2880 O O . GLY B 1 73 ? -12.992 -10.094 5.887 1 97.81 73 GLY B O 1
ATOM 2881 N N . PHE B 1 74 ? -11.555 -8.602 6.719 1 98.25 74 PHE B N 1
ATOM 2882 C CA . PHE B 1 74 ? -11.492 -9.258 8.016 1 98.25 74 PHE B CA 1
ATOM 2883 C C . PHE B 1 74 ? -12.836 -9.195 8.727 1 98.25 74 PHE B C 1
ATOM 2885 O O . PHE B 1 74 ? -13.266 -10.164 9.352 1 98.25 74 PHE B O 1
ATOM 2892 N N . SER B 1 75 ? -13.438 -8.078 8.68 1 98.06 75 SER B N 1
ATOM 2893 C CA . SER B 1 75 ? -14.742 -7.945 9.312 1 98.06 75 SER B CA 1
ATOM 2894 C C . SER B 1 75 ? -15.773 -8.859 8.648 1 98.06 75 SER B C 1
ATOM 2896 O O . SER B 1 75 ? -16.516 -9.57 9.336 1 98.06 75 SER B O 1
ATOM 2898 N N . GLY B 1 76 ? -15.844 -8.852 7.332 1 97.12 76 GLY B N 1
ATOM 2899 C CA . GLY B 1 76 ? -16.734 -9.758 6.633 1 97.12 76 GLY B CA 1
ATOM 2900 C C . GLY B 1 76 ? -16.484 -11.219 6.961 1 97.12 76 GLY B C 1
ATOM 2901 O O . GLY B 1 76 ? -17.438 -11.977 7.211 1 97.12 76 GLY B O 1
ATOM 2902 N N . MET B 1 77 ? -15.227 -11.57 6.953 1 97.5 77 MET B N 1
ATOM 2903 C CA . MET B 1 77 ? -14.844 -12.945 7.262 1 97.5 77 MET B CA 1
ATOM 2904 C C . MET B 1 77 ? -15.234 -13.312 8.688 1 97.5 77 MET B C 1
ATOM 2906 O O . MET B 1 77 ? -15.75 -14.406 8.938 1 97.5 77 MET B O 1
ATOM 2910 N N . SER B 1 78 ? -14.953 -12.414 9.602 1 97.62 78 SER B N 1
ATOM 2911 C CA . SER B 1 78 ? -15.312 -12.656 11 1 97.62 78 SER B CA 1
ATOM 2912 C C . SER B 1 78 ? -16.812 -12.859 11.156 1 97.62 78 SER B C 1
ATOM 2914 O O . SER B 1 78 ? -17.25 -13.789 11.836 1 97.62 78 SER B O 1
ATOM 2916 N N . MET B 1 79 ? -17.609 -12.031 10.531 1 97.88 79 MET B N 1
ATOM 2917 C CA . MET B 1 79 ? -19.062 -12.18 10.594 1 97.88 79 MET B CA 1
ATOM 2918 C C . MET B 1 79 ? -19.5 -13.516 10.008 1 97.88 79 MET B C 1
ATOM 2920 O O . MET B 1 79 ? -20.312 -14.227 10.609 1 97.88 79 MET B O 1
ATOM 2924 N N . GLY B 1 80 ? -18.969 -13.805 8.836 1 96.69 80 GLY B N 1
ATOM 2925 C CA . GLY B 1 80 ? -19.297 -15.062 8.195 1 96.69 80 GLY B CA 1
ATOM 2926 C C . GLY B 1 80 ? -18.953 -16.281 9.047 1 96.69 80 GLY B C 1
ATOM 2927 O O . GLY B 1 80 ? -19.781 -17.172 9.203 1 96.69 80 GLY B O 1
ATOM 2928 N N . MET B 1 81 ? -17.797 -16.266 9.609 1 96.5 81 MET B N 1
ATOM 2929 C CA . MET B 1 81 ? -17.344 -17.391 10.422 1 96.5 81 MET B CA 1
ATOM 2930 C C . MET B 1 81 ? -18.172 -17.516 11.695 1 96.5 81 MET B C 1
ATOM 2932 O O . MET B 1 81 ? -18.469 -18.625 12.141 1 96.5 81 MET B O 1
ATOM 2936 N N . LEU B 1 82 ? -18.531 -16.391 12.297 1 97.12 82 LEU B N 1
ATOM 2937 C CA . LEU B 1 82 ? -19.344 -16.406 13.508 1 97.12 82 LEU B CA 1
ATOM 2938 C C . LEU B 1 82 ? -20.734 -16.938 13.227 1 97.12 82 LEU B C 1
ATOM 2940 O O . LEU B 1 82 ? -21.297 -17.688 14.023 1 97.12 82 LEU B O 1
ATOM 2944 N N . ILE B 1 83 ? -21.281 -16.609 12.109 1 97 83 ILE B N 1
ATOM 2945 C CA . ILE B 1 83 ? -22.594 -17.125 11.719 1 97 83 ILE B CA 1
ATOM 2946 C C . ILE B 1 83 ? -22.516 -18.625 11.5 1 97 83 ILE B C 1
ATOM 2948 O O . ILE B 1 83 ? -23.375 -19.375 11.969 1 97 83 ILE B O 1
ATOM 2952 N N . LYS B 1 84 ? -21.469 -19.031 10.836 1 95.31 84 LYS B N 1
ATOM 2953 C CA . LYS B 1 84 ? -21.297 -20.453 10.578 1 95.31 84 LYS B CA 1
ATOM 2954 C C . LYS B 1 84 ? -21.062 -21.219 11.875 1 95.31 84 LYS B C 1
ATOM 2956 O O . LYS B 1 84 ? -21.391 -22.406 11.969 1 95.31 84 LYS B O 1
ATOM 2961 N N . ALA B 1 85 ? -20.516 -20.562 12.828 1 95.5 85 ALA B N 1
ATOM 2962 C CA . ALA B 1 85 ? -20.281 -21.188 14.125 1 95.5 85 ALA B CA 1
ATOM 2963 C C . ALA B 1 85 ? -21.562 -21.25 14.953 1 95.5 85 ALA B C 1
ATOM 2965 O O . ALA B 1 85 ? -21.562 -21.797 16.062 1 95.5 85 ALA B O 1
ATOM 2966 N N . GLY B 1 86 ? -22.672 -20.578 14.461 1 95.19 86 GLY B N 1
ATOM 2967 C CA . GLY B 1 86 ? -23.953 -20.75 15.102 1 95.19 86 GLY B CA 1
ATOM 2968 C C . GLY B 1 86 ? -24.484 -19.484 15.742 1 95.19 86 GLY B C 1
ATOM 2969 O O . GLY B 1 86 ? -25.578 -19.469 16.297 1 95.19 86 GLY B O 1
ATOM 2970 N N . LEU B 1 87 ? -23.781 -18.453 15.625 1 96.94 87 LEU B N 1
ATOM 2971 C CA . LEU B 1 87 ? -24.25 -17.203 16.188 1 96.94 87 LEU B CA 1
ATOM 2972 C C . LEU B 1 87 ? -25.328 -16.578 15.312 1 96.94 87 LEU B C 1
ATOM 2974 O O . LEU B 1 87 ? -25.25 -16.656 14.086 1 96.94 87 LEU B O 1
ATOM 2978 N N . PRO B 1 88 ? -26.281 -16 16.062 1 96.69 88 PRO B N 1
ATOM 2979 C CA . PRO B 1 88 ? -27.25 -15.258 15.25 1 96.69 88 PRO B CA 1
ATOM 2980 C C . PRO B 1 88 ? -26.609 -14.125 14.453 1 96.69 88 PRO B C 1
ATOM 2982 O O . PRO B 1 88 ? -25.609 -13.555 14.875 1 96.69 88 PRO B O 1
ATOM 2985 N N . ALA B 1 89 ? -27.188 -13.805 13.336 1 96.31 89 ALA B N 1
ATOM 2986 C CA . ALA B 1 89 ? -26.672 -12.797 12.422 1 96.31 89 ALA B CA 1
ATOM 2987 C C . ALA B 1 89 ? -26.469 -11.461 13.133 1 96.31 89 ALA B C 1
ATOM 2989 O O . ALA B 1 89 ? -25.453 -10.773 12.906 1 96.31 89 ALA B O 1
ATOM 2990 N N . SER B 1 90 ? -27.375 -11.102 13.953 1 96.44 90 SER B N 1
ATOM 2991 C CA . SER B 1 90 ? -27.297 -9.82 14.656 1 96.44 90 SER B CA 1
ATOM 2992 C C . SER B 1 90 ? -26.062 -9.758 15.555 1 96.44 90 SER B C 1
ATOM 2994 O O . SER B 1 90 ? -25.344 -8.75 15.57 1 96.44 90 SER B O 1
ATOM 2996 N N . ALA B 1 91 ? -25.797 -10.812 16.234 1 97.62 91 ALA B N 1
ATOM 2997 C CA . ALA B 1 91 ? -24.625 -10.875 17.109 1 97.62 91 ALA B CA 1
ATOM 2998 C C . ALA B 1 91 ? -23.328 -10.867 16.297 1 97.62 91 ALA B C 1
ATOM 3000 O O . ALA B 1 91 ? -22.344 -10.234 16.688 1 97.62 91 ALA B O 1
ATOM 3001 N N . ALA B 1 92 ? -23.359 -11.617 15.203 1 98 92 ALA B N 1
ATOM 3002 C CA . ALA B 1 92 ? -22.188 -11.68 14.336 1 98 92 ALA B CA 1
ATOM 3003 C C . ALA B 1 92 ? -21.859 -10.305 13.758 1 98 92 ALA B C 1
ATOM 3005 O O . ALA B 1 92 ? -20.688 -9.922 13.672 1 98 92 ALA B O 1
ATOM 3006 N N . ILE B 1 93 ? -22.875 -9.609 13.414 1 98.06 93 ILE B N 1
ATOM 3007 C CA . ILE B 1 93 ? -22.719 -8.273 12.852 1 98.06 93 ILE B CA 1
ATOM 3008 C C . ILE B 1 93 ? -22.125 -7.336 13.906 1 98.06 93 ILE B C 1
ATOM 3010 O O . ILE B 1 93 ? -21.141 -6.633 13.641 1 98.06 93 ILE B O 1
ATOM 3014 N N . LEU B 1 94 ? -22.625 -7.355 15.062 1 98.31 94 LEU B N 1
ATOM 3015 C CA . LEU B 1 94 ? -22.156 -6.484 16.141 1 98.31 94 LEU B CA 1
ATOM 3016 C C . LEU B 1 94 ? -20.703 -6.777 16.469 1 98.31 94 LEU B C 1
ATOM 3018 O O . LEU B 1 94 ? -19.906 -5.855 16.656 1 98.31 94 LEU B O 1
ATOM 3022 N N . LEU B 1 95 ? -20.391 -8.016 16.516 1 98.25 95 LEU B N 1
ATOM 3023 C CA . LEU B 1 95 ? -19.031 -8.398 16.844 1 98.25 95 LEU B CA 1
ATOM 3024 C C . LEU B 1 95 ? -18.078 -8.039 15.703 1 98.25 95 LEU B C 1
ATOM 3026 O O . LEU B 1 95 ? -16.953 -7.594 15.953 1 98.25 95 LEU B O 1
ATOM 3030 N N . GLY B 1 96 ? -18.531 -8.312 14.453 1 98.25 96 GLY B N 1
ATOM 3031 C CA . GLY B 1 96 ? -17.719 -7.934 13.305 1 98.25 96 GLY B CA 1
ATOM 3032 C C . GLY B 1 96 ? -17.453 -6.441 13.234 1 98.25 96 GLY B C 1
ATOM 3033 O O . GLY B 1 96 ? -16.328 -6.027 12.93 1 98.25 96 GLY B O 1
ATOM 3034 N N . LEU B 1 97 ? -18.453 -5.676 13.547 1 98.69 97 LEU B N 1
ATOM 3035 C CA . LEU B 1 97 ? -18.297 -4.223 13.555 1 98.69 97 LEU B CA 1
ATOM 3036 C C . LEU B 1 97 ? -17.406 -3.783 14.703 1 98.69 97 LEU B C 1
ATOM 3038 O O . LEU B 1 97 ? -16.594 -2.863 14.547 1 98.69 97 LEU B O 1
ATOM 3042 N N . ALA B 1 98 ? -17.5 -4.426 15.836 1 98.69 98 ALA B N 1
ATOM 3043 C CA . ALA B 1 98 ? -16.641 -4.125 16.984 1 98.69 98 ALA B CA 1
ATOM 3044 C C . ALA B 1 98 ? -15.18 -4.422 16.672 1 98.69 98 ALA B C 1
ATOM 3046 O O . ALA B 1 98 ? -14.289 -3.668 17.062 1 98.69 98 ALA B O 1
ATOM 3047 N N . ILE B 1 99 ? -14.977 -5.496 15.977 1 98.38 99 ILE B N 1
ATOM 3048 C CA . ILE B 1 99 ? -13.625 -5.883 15.586 1 98.38 99 ILE B CA 1
ATOM 3049 C C . ILE B 1 99 ? -13.039 -4.828 14.656 1 98.38 99 ILE B C 1
ATOM 3051 O O . ILE B 1 99 ? -11.891 -4.41 14.82 1 98.38 99 ILE B O 1
ATOM 3055 N N . ALA B 1 100 ? -13.836 -4.449 13.688 1 98.81 100 ALA B N 1
ATOM 3056 C CA . ALA B 1 100 ? -13.391 -3.438 12.734 1 98.81 100 ALA B CA 1
ATOM 3057 C C . ALA B 1 100 ? -13.086 -2.119 13.445 1 98.81 100 ALA B C 1
ATOM 3059 O O . ALA B 1 100 ? -12.047 -1.497 13.195 1 98.81 100 ALA B O 1
ATOM 3060 N N . ALA B 1 101 ? -13.945 -1.737 14.32 1 98.81 101 ALA B N 1
ATOM 3061 C CA . ALA B 1 101 ? -13.734 -0.518 15.094 1 98.81 101 ALA B CA 1
ATOM 3062 C C . ALA B 1 101 ? -12.492 -0.636 15.977 1 98.81 101 ALA B C 1
ATOM 3064 O O . ALA B 1 101 ? -11.75 0.335 16.156 1 98.81 101 ALA B O 1
ATOM 3065 N N . PHE B 1 102 ? -12.266 -1.769 16.5 1 98.81 102 PHE B N 1
ATOM 3066 C CA . PHE B 1 102 ? -11.117 -2.016 17.375 1 98.81 102 PHE B CA 1
ATOM 3067 C C . PHE B 1 102 ? -9.812 -1.887 16.609 1 98.81 102 PHE B C 1
ATOM 3069 O O . PHE B 1 102 ? -8.844 -1.318 17.109 1 98.81 102 PHE B O 1
ATOM 3076 N N . ILE B 1 103 ? -9.781 -2.422 15.461 1 98.69 103 ILE B N 1
ATOM 3077 C CA . ILE B 1 103 ? -8.586 -2.303 14.633 1 98.69 103 ILE B CA 1
ATOM 3078 C C . ILE B 1 103 ? -8.305 -0.83 14.344 1 98.69 103 ILE B C 1
ATOM 3080 O O . ILE B 1 103 ? -7.156 -0.384 14.43 1 98.69 103 ILE B O 1
ATOM 3084 N N . GLY B 1 104 ? -9.375 -0.072 13.992 1 98.81 104 GLY B N 1
ATOM 3085 C CA . GLY B 1 104 ? -9.211 1.362 13.828 1 98.81 104 GLY B CA 1
ATOM 3086 C C . GLY B 1 104 ? -8.703 2.057 15.078 1 98.81 104 GLY B C 1
ATOM 3087 O O . GLY B 1 104 ? -7.844 2.934 15 1 98.81 104 GLY B O 1
ATOM 3088 N N . LEU B 1 105 ? -9.188 1.638 16.188 1 98.81 105 LEU B N 1
ATOM 3089 C CA . LEU B 1 105 ? -8.773 2.191 17.469 1 98.81 105 LEU B CA 1
ATOM 3090 C C . LEU B 1 105 ? -7.293 1.938 17.719 1 98.81 105 LEU B C 1
ATOM 3092 O O . LEU B 1 105 ? -6.566 2.838 18.156 1 98.81 105 LEU B O 1
ATOM 3096 N N . VAL B 1 106 ? -6.863 0.783 17.453 1 98.56 106 VAL B N 1
ATOM 3097 C CA . VAL B 1 106 ? -5.469 0.416 17.672 1 98.56 106 VAL B CA 1
ATOM 3098 C C . VAL B 1 106 ? -4.57 1.233 16.75 1 98.56 106 VAL B C 1
ATOM 3100 O O . VAL B 1 106 ? -3.545 1.766 17.188 1 98.56 106 VAL B O 1
ATOM 3103 N N . ASN B 1 107 ? -4.961 1.331 15.484 1 98.56 107 ASN B N 1
ATOM 3104 C CA . ASN B 1 107 ? -4.203 2.152 14.547 1 98.56 107 ASN B CA 1
ATOM 3105 C C . ASN B 1 107 ? -4.109 3.6 15.016 1 98.56 107 ASN B C 1
ATOM 3107 O O . ASN B 1 107 ? -3.021 4.18 15.039 1 98.56 107 ASN B O 1
ATOM 3111 N N . GLY B 1 108 ? -5.289 4.098 15.383 1 98.62 108 GLY B N 1
ATOM 3112 C CA . GLY B 1 108 ? -5.305 5.469 15.867 1 98.62 108 GLY B CA 1
ATOM 3113 C C . GLY B 1 108 ? -4.457 5.668 17.109 1 98.62 108 GLY B C 1
ATOM 3114 O O . GLY B 1 108 ? -3.764 6.68 17.234 1 98.62 108 GLY B O 1
ATOM 3115 N N . TRP B 1 109 ? -4.5 4.711 17.938 1 98.5 109 TRP B N 1
ATOM 3116 C CA . TRP B 1 109 ? -3.738 4.785 19.188 1 98.5 109 TRP B CA 1
ATOM 3117 C C . TRP B 1 109 ? -2.238 4.773 18.906 1 98.5 109 TRP B C 1
ATOM 3119 O O . TRP B 1 109 ? -1.488 5.57 19.469 1 98.5 109 TRP B O 1
ATOM 3129 N N . ILE B 1 110 ? -1.787 3.949 18.078 1 97.69 110 ILE B N 1
ATOM 3130 C CA . ILE B 1 110 ? -0.37 3.844 17.75 1 97.69 110 ILE B CA 1
ATOM 3131 C C . ILE B 1 110 ? 0.094 5.121 17.047 1 97.69 110 ILE B C 1
ATOM 3133 O O . ILE B 1 110 ? 1.153 5.66 17.375 1 97.69 110 ILE B O 1
ATOM 3137 N N . VAL B 1 111 ? -0.735 5.602 16.125 1 97.12 111 VAL B N 1
ATOM 3138 C CA . VAL B 1 111 ? -0.385 6.809 15.383 1 97.12 111 VAL B CA 1
ATOM 3139 C C . VAL B 1 111 ? -0.31 8 16.344 1 97.12 111 VAL B C 1
ATOM 3141 O O . VAL B 1 111 ? 0.645 8.781 16.297 1 97.12 111 VAL B O 1
ATOM 3144 N N . ALA B 1 112 ? -1.291 8.078 17.219 1 96.88 112 ALA B N 1
ATOM 3145 C CA . ALA B 1 112 ? -1.419 9.25 18.094 1 96.88 112 ALA B CA 1
ATOM 3146 C C . ALA B 1 112 ? -0.381 9.219 19.203 1 96.88 112 ALA B C 1
ATOM 3148 O O . ALA B 1 112 ? 0.293 10.219 19.469 1 96.88 112 ALA B O 1
ATOM 3149 N N . TYR B 1 113 ? -0.226 8.117 19.828 1 95.06 113 TYR B N 1
ATOM 3150 C CA . TYR B 1 113 ? 0.627 8.055 21 1 95.06 113 TYR B CA 1
ATOM 3151 C C . TYR B 1 113 ? 2.047 7.648 20.641 1 95.06 113 TYR B C 1
ATOM 3153 O O . TYR B 1 113 ? 3.004 8.008 21.328 1 95.06 113 TYR B O 1
ATOM 3161 N N . GLY B 1 114 ? 2.18 6.969 19.578 1 92.62 114 GLY B N 1
ATOM 3162 C CA . GLY B 1 114 ? 3.504 6.598 19.109 1 92.62 114 GLY B CA 1
ATOM 3163 C C . GLY B 1 114 ? 4.145 7.656 18.234 1 92.62 114 GLY B C 1
ATOM 3164 O O . GLY B 1 114 ? 5.348 7.605 17.953 1 92.62 114 GLY B O 1
ATOM 3165 N N . ARG B 1 115 ? 3.318 8.578 17.766 1 92.19 115 ARG B N 1
ATOM 3166 C CA . ARG B 1 115 ? 3.773 9.641 16.875 1 92.19 115 ARG B CA 1
ATOM 3167 C C . ARG B 1 115 ? 4.445 9.062 15.633 1 92.19 115 ARG B C 1
ATOM 3169 O O . ARG B 1 115 ? 5.566 9.445 15.289 1 92.19 115 ARG B O 1
ATOM 3176 N N . ILE B 1 116 ? 3.77 8.094 15.164 1 92.62 116 ILE B N 1
ATOM 3177 C CA . ILE B 1 116 ? 4.266 7.395 13.977 1 92.62 116 ILE B CA 1
ATOM 3178 C C . ILE B 1 116 ? 3.41 7.762 12.766 1 92.62 116 ILE B C 1
ATOM 3180 O O . ILE B 1 116 ? 2.205 7.996 12.898 1 92.62 116 ILE B O 1
ATOM 3184 N N . ASN B 1 117 ? 4.055 7.828 11.617 1 91.12 117 ASN B N 1
ATOM 3185 C CA . ASN B 1 117 ? 3.342 8.07 10.367 1 91.12 117 ASN B CA 1
ATOM 3186 C C . ASN B 1 117 ? 2.205 7.074 10.172 1 91.12 117 ASN B C 1
ATOM 3188 O O . ASN B 1 117 ? 2.404 5.863 10.297 1 91.12 117 ASN B O 1
ATOM 3192 N N . SER B 1 118 ? 1.04 7.598 9.914 1 95.56 118 SER B N 1
ATOM 3193 C CA . SER B 1 118 ? -0.148 6.758 9.828 1 95.56 118 SER B CA 1
ATOM 3194 C C . SER B 1 118 ? -0.048 5.773 8.672 1 95.56 118 SER B C 1
ATOM 3196 O O . SER B 1 118 ? -0.562 4.656 8.75 1 95.56 118 SER B O 1
ATOM 3198 N N . PHE B 1 119 ? 0.634 6.148 7.613 1 91.94 119 PHE B N 1
ATOM 3199 C CA . PHE B 1 119 ? 0.759 5.297 6.438 1 91.94 119 PHE B CA 1
ATOM 3200 C C . PHE B 1 119 ? 1.449 3.984 6.793 1 91.94 119 PHE B C 1
ATOM 3202 O O . PHE B 1 119 ? 0.969 2.908 6.43 1 91.94 119 PHE B O 1
ATOM 3209 N N . ILE B 1 120 ? 2.52 4.043 7.465 1 91.5 120 ILE B N 1
ATOM 3210 C CA . ILE B 1 120 ? 3.328 2.867 7.773 1 91.5 120 ILE B CA 1
ATOM 3211 C C . ILE B 1 120 ? 2.59 1.982 8.773 1 91.5 120 ILE B C 1
ATOM 3213 O O . ILE B 1 120 ? 2.605 0.754 8.656 1 91.5 120 ILE B O 1
ATOM 3217 N N . VAL B 1 121 ? 1.957 2.672 9.781 1 95.81 121 VAL B N 1
ATOM 3218 C CA . VAL B 1 121 ? 1.208 1.925 10.781 1 95.81 121 VAL B CA 1
ATOM 3219 C C . VAL B 1 121 ? 0.097 1.124 10.109 1 95.81 121 VAL B C 1
ATOM 3221 O O . VAL B 1 121 ? -0.046 -0.077 10.352 1 95.81 121 VAL B O 1
ATOM 3224 N N . THR B 1 122 ? -0.579 1.79 9.219 1 96.75 122 THR B N 1
ATOM 3225 C CA . THR B 1 122 ? -1.761 1.156 8.648 1 96.75 122 THR B CA 1
ATOM 3226 C C . THR B 1 122 ? -1.368 0.193 7.531 1 96.75 122 THR B C 1
ATOM 3228 O O . THR B 1 122 ? -2.1 -0.754 7.234 1 96.75 122 THR B O 1
ATOM 3231 N N . LEU B 1 123 ? -0.26 0.437 6.93 1 93.06 123 LEU B N 1
ATOM 3232 C CA . LEU B 1 123 ? 0.278 -0.548 5.996 1 93.06 123 LEU B CA 1
ATOM 3233 C C . LEU B 1 123 ? 0.643 -1.839 6.723 1 93.06 123 LEU B C 1
ATOM 3235 O O . LEU B 1 123 ? 0.375 -2.934 6.223 1 93.06 123 LEU B O 1
ATOM 3239 N N . SER B 1 124 ? 1.342 -1.69 7.82 1 95.06 124 SER B N 1
ATOM 3240 C CA . SER B 1 124 ? 1.689 -2.852 8.633 1 95.06 124 SER B CA 1
ATOM 3241 C C . SER B 1 124 ? 0.441 -3.604 9.086 1 95.06 124 SER B C 1
ATOM 3243 O O . SER B 1 124 ? 0.381 -4.832 8.984 1 95.06 124 SER B O 1
ATOM 3245 N N . THR B 1 125 ? -0.538 -2.846 9.539 1 97.25 125 THR B N 1
ATOM 3246 C CA . THR B 1 125 ? -1.782 -3.455 10 1 97.25 125 THR B CA 1
ATOM 3247 C C . THR B 1 125 ? -2.482 -4.18 8.852 1 97.25 125 THR B C 1
ATOM 3249 O O . THR B 1 125 ? -3.041 -5.262 9.047 1 97.25 125 THR B O 1
ATOM 3252 N N . MET B 1 126 ? -2.449 -3.562 7.703 1 96 126 MET B N 1
ATOM 3253 C CA . MET B 1 126 ? -3.045 -4.184 6.523 1 96 126 MET B CA 1
ATOM 3254 C C . MET B 1 126 ? -2.412 -5.543 6.25 1 96 126 MET B C 1
ATOM 3256 O O . MET B 1 126 ? -3.117 -6.527 6.016 1 96 126 MET B O 1
ATOM 3260 N N . THR B 1 127 ? -1.113 -5.59 6.348 1 93.44 127 THR B N 1
ATOM 3261 C CA . THR B 1 127 ? -0.375 -6.816 6.074 1 93.44 127 THR B CA 1
ATOM 3262 C C . THR B 1 127 ? -0.664 -7.871 7.137 1 93.44 127 THR B C 1
ATOM 3264 O O . THR B 1 127 ? -0.873 -9.039 6.816 1 93.44 127 THR B O 1
ATOM 3267 N N . ILE B 1 128 ? -0.694 -7.453 8.328 1 96.5 128 ILE B N 1
ATOM 3268 C CA . ILE B 1 128 ? -0.946 -8.359 9.445 1 96.5 128 ILE B CA 1
ATOM 3269 C C . ILE B 1 128 ? -2.348 -8.953 9.328 1 96.5 128 ILE B C 1
ATOM 3271 O O . ILE B 1 128 ? -2.521 -10.172 9.391 1 96.5 128 ILE B O 1
ATOM 3275 N N . ILE B 1 129 ? -3.307 -8.07 9.078 1 97.44 129 ILE B N 1
ATOM 3276 C CA . ILE B 1 129 ? -4.703 -8.484 9.047 1 97.44 129 ILE B CA 1
ATOM 3277 C C . ILE B 1 129 ? -4.941 -9.391 7.84 1 97.44 129 ILE B C 1
ATOM 3279 O O . ILE B 1 129 ? -5.641 -10.406 7.941 1 97.44 129 ILE B O 1
ATOM 3283 N N . ARG B 1 130 ? -4.406 -9.031 6.715 1 95.69 130 ARG B N 1
ATOM 3284 C CA . ARG B 1 130 ? -4.52 -9.891 5.543 1 95.69 130 ARG B CA 1
ATOM 3285 C C . ARG B 1 130 ? -3.926 -11.273 5.812 1 95.69 130 ARG B C 1
ATOM 3287 O O . ARG B 1 130 ? -4.504 -12.289 5.43 1 95.69 130 ARG B O 1
ATOM 3294 N N . GLY B 1 131 ? -2.766 -11.297 6.461 1 94 131 GLY B N 1
ATOM 3295 C CA . GLY B 1 131 ? -2.168 -12.562 6.844 1 94 131 GLY B CA 1
ATOM 3296 C C . GLY B 1 131 ? -3.045 -13.383 7.77 1 94 131 GLY B C 1
ATOM 3297 O O . GLY B 1 131 ? -3.184 -14.594 7.59 1 94 131 GLY B O 1
ATOM 3298 N N . ILE B 1 132 ? -3.646 -12.75 8.672 1 96.25 132 ILE B N 1
ATOM 3299 C CA . ILE B 1 132 ? -4.512 -13.43 9.625 1 96.25 132 ILE B CA 1
ATOM 3300 C C . ILE B 1 132 ? -5.699 -14.047 8.898 1 96.25 132 ILE B C 1
ATOM 3302 O O . ILE B 1 132 ? -6.078 -15.188 9.172 1 96.25 132 ILE B O 1
ATOM 3306 N N . ILE B 1 133 ? -6.316 -13.297 7.977 1 95.56 133 ILE B N 1
ATOM 3307 C CA . ILE B 1 133 ? -7.441 -13.805 7.203 1 95.56 133 ILE B CA 1
ATOM 3308 C C . ILE B 1 133 ? -7.031 -15.078 6.465 1 95.56 133 ILE B C 1
ATOM 3310 O O . ILE B 1 133 ? -7.742 -16.078 6.504 1 95.56 133 ILE B O 1
ATOM 3314 N N . LEU B 1 134 ? -5.906 -15.016 5.883 1 92.38 134 LEU B N 1
ATOM 3315 C CA . LEU B 1 134 ? -5.449 -16.125 5.062 1 92.38 134 LEU B CA 1
ATOM 3316 C C . LEU B 1 134 ? -5.117 -17.344 5.922 1 92.38 134 LEU B C 1
ATOM 3318 O O . LEU B 1 134 ? -5.391 -18.484 5.531 1 92.38 134 LEU B O 1
ATOM 3322 N N . VAL B 1 135 ? -4.559 -17.109 7.086 1 91.94 135 VAL B N 1
ATOM 3323 C CA . VAL B 1 135 ? -4.223 -18.203 7.988 1 91.94 135 VAL B CA 1
ATOM 3324 C C . VAL B 1 135 ? -5.5 -18.828 8.539 1 91.94 135 VAL B C 1
ATOM 3326 O O . VAL B 1 135 ? -5.633 -20.062 8.586 1 91.94 135 VAL B O 1
ATOM 3329 N N . LEU B 1 136 ? -6.441 -18 8.875 1 91.06 136 LEU B N 1
ATOM 3330 C CA . LEU B 1 136 ? -7.68 -18.469 9.492 1 91.06 136 LEU B CA 1
ATOM 3331 C C . LEU B 1 136 ? -8.523 -19.266 8.492 1 91.06 136 LEU B C 1
ATOM 3333 O O . LEU B 1 136 ? -9.234 -20.188 8.867 1 91.06 136 LEU B O 1
ATOM 3337 N N . THR B 1 137 ? -8.438 -18.984 7.207 1 92.19 137 THR B N 1
ATOM 3338 C CA . THR B 1 137 ? -9.344 -19.547 6.219 1 92.19 137 THR B CA 1
ATOM 3339 C C . THR B 1 137 ? -8.609 -20.516 5.297 1 92.19 137 THR B C 1
ATOM 3341 O O . THR B 1 137 ? -9.219 -21.172 4.453 1 92.19 137 THR B O 1
ATOM 3344 N N . ASN B 1 138 ? -7.301 -20.578 5.449 1 90.38 138 ASN B N 1
ATOM 3345 C CA . ASN B 1 138 ? -6.488 -21.344 4.5 1 90.38 138 ASN B CA 1
ATOM 3346 C C . ASN B 1 138 ? -6.773 -20.922 3.061 1 90.38 138 ASN B C 1
ATOM 3348 O O . ASN B 1 138 ? -6.926 -21.781 2.184 1 90.38 138 ASN B O 1
ATOM 3352 N N . SER B 1 139 ? -7.105 -19.594 2.977 1 87.25 139 SER B N 1
ATOM 3353 C CA . SER B 1 139 ? -7.316 -18.953 1.682 1 87.25 139 SER B CA 1
ATOM 3354 C C . SER B 1 139 ? -8.609 -19.438 1.032 1 87.25 139 SER B C 1
ATOM 3356 O O . SER B 1 139 ? -8.727 -19.438 -0.194 1 87.25 139 SER B O 1
ATOM 3358 N N . LYS B 1 140 ? -9.477 -19.922 1.82 1 92.25 140 LYS B N 1
ATOM 3359 C CA . LYS B 1 140 ? -10.758 -20.375 1.298 1 92.25 140 LYS B CA 1
ATOM 3360 C C . LYS B 1 140 ? -11.875 -19.406 1.652 1 92.25 140 LYS B C 1
ATOM 3362 O O . LYS B 1 140 ? -11.812 -18.719 2.678 1 92.25 140 LYS B O 1
ATOM 3367 N N . SER B 1 141 ? -12.852 -19.391 0.829 1 94.31 141 SER B N 1
ATOM 3368 C CA . SER B 1 141 ? -14.031 -18.562 1.071 1 94.31 141 SER B CA 1
ATOM 3369 C C . SER B 1 141 ? -15.039 -19.281 1.966 1 94.31 141 SER B C 1
ATOM 3371 O O . SER B 1 141 ? -15.039 -20.5 2.051 1 94.31 141 SER B O 1
ATOM 3373 N N . VAL B 1 142 ? -15.805 -18.469 2.635 1 93.31 142 VAL B N 1
ATOM 3374 C CA . VAL B 1 142 ? -16.906 -18.969 3.465 1 93.31 142 VAL B CA 1
ATOM 3375 C C . VAL B 1 142 ? -18.234 -18.5 2.893 1 93.31 142 VAL B C 1
ATOM 3377 O O . VAL B 1 142 ? -18.375 -17.344 2.484 1 93.31 142 VAL B O 1
ATOM 3380 N N . PHE B 1 143 ? -19.156 -19.438 2.85 1 93.31 143 PHE B N 1
ATOM 3381 C CA . PHE B 1 143 ? -20.391 -19.125 2.164 1 93.31 143 PHE B CA 1
ATOM 3382 C C . PHE B 1 143 ? -21.594 -19.422 3.053 1 93.31 143 PHE B C 1
ATOM 3384 O O . PHE B 1 143 ? -21.453 -20.078 4.086 1 93.31 143 PHE B O 1
ATOM 3391 N N . GLY B 1 144 ? -22.812 -18.875 2.617 1 91.81 144 GLY B N 1
ATOM 3392 C CA . GLY B 1 144 ? -24.094 -19.266 3.18 1 91.81 144 GLY B CA 1
ATOM 3393 C C . GLY B 1 144 ? -24.344 -18.688 4.559 1 91.81 144 GLY B C 1
ATOM 3394 O O . GLY B 1 144 ? -24.188 -19.375 5.566 1 91.81 144 GLY B O 1
ATOM 3395 N N . PHE B 1 145 ? -24.859 -17.484 4.621 1 93.81 145 PHE B N 1
ATOM 3396 C CA . PHE B 1 145 ? -25 -16.781 5.891 1 93.81 145 PHE B CA 1
ATOM 3397 C C . PHE B 1 145 ? -26.469 -16.641 6.266 1 93.81 145 PHE B C 1
ATOM 3399 O O . PHE B 1 145 ? -26.797 -16.062 7.309 1 93.81 145 PHE B O 1
ATOM 3406 N N . GLY B 1 146 ? -27.406 -17.141 5.383 1 91.06 146 GLY B N 1
ATOM 3407 C CA . GLY B 1 146 ? -28.828 -17.109 5.703 1 91.06 146 GLY B CA 1
ATOM 3408 C C . GLY B 1 146 ? -29.516 -15.828 5.254 1 91.06 146 GLY B C 1
ATOM 3409 O O . GLY B 1 146 ? -28.844 -14.875 4.852 1 91.06 146 GLY B O 1
ATOM 3410 N N . PRO B 1 147 ? -30.797 -15.789 5.395 1 90.69 147 PRO B N 1
ATOM 3411 C CA . PRO B 1 147 ? -31.578 -14.672 4.855 1 90.69 147 PRO B CA 1
ATOM 3412 C C . PRO B 1 147 ? -31.438 -13.398 5.688 1 90.69 147 PRO B C 1
ATOM 3414 O O . PRO B 1 147 ? -31.484 -12.289 5.141 1 90.69 147 PRO B O 1
ATOM 3417 N N . GLU B 1 148 ? -31.297 -13.555 6.934 1 91.56 148 GLU B N 1
ATOM 3418 C CA . GLU B 1 148 ? -31.156 -12.375 7.785 1 91.56 148 GLU B CA 1
ATOM 3419 C C . GLU B 1 148 ? -29.938 -11.555 7.414 1 91.56 148 GLU B C 1
ATOM 3421 O O . GLU B 1 148 ? -30.016 -10.336 7.289 1 91.56 148 GLU B O 1
ATOM 3426 N N . PHE B 1 149 ? -28.891 -12.25 7.23 1 94.19 149 PHE B N 1
ATOM 3427 C CA . PHE B 1 149 ? -27.656 -11.57 6.828 1 94.19 149 PHE B CA 1
ATOM 3428 C C . PHE B 1 149 ? -27.75 -11.117 5.375 1 94.19 149 PHE B C 1
ATOM 3430 O O . PHE B 1 149 ? -27.281 -10.031 5.031 1 94.19 149 PHE B O 1
ATOM 3437 N N . GLY B 1 150 ? -28.375 -11.922 4.602 1 91.69 150 GLY B N 1
ATOM 3438 C CA . GLY B 1 150 ? -28.516 -11.617 3.189 1 91.69 150 GLY B CA 1
ATOM 3439 C C . GLY B 1 150 ? -29.375 -10.398 2.93 1 91.69 150 GLY B C 1
ATOM 3440 O O . GLY B 1 150 ? -29.188 -9.703 1.927 1 91.69 150 GLY B O 1
ATOM 3441 N N . PHE B 1 151 ? -30.203 -10.062 3.844 1 90.56 151 PHE B N 1
ATOM 3442 C CA . PHE B 1 151 ? -31.078 -8.914 3.707 1 90.56 151 PHE B CA 1
ATOM 3443 C C . PHE B 1 151 ? -30.281 -7.617 3.699 1 90.56 151 PHE B C 1
ATOM 3445 O O . PHE B 1 151 ? -30.656 -6.656 3.025 1 90.56 151 PHE B O 1
ATOM 3452 N N . ILE B 1 152 ? -29.219 -7.637 4.281 1 90.5 152 ILE B N 1
ATOM 3453 C CA . ILE B 1 152 ? -28.375 -6.457 4.344 1 90.5 152 ILE B CA 1
ATOM 3454 C C . ILE B 1 152 ? -27.75 -6.191 2.969 1 90.5 152 ILE B C 1
ATOM 3456 O O . ILE B 1 152 ? -27.562 -5.035 2.582 1 90.5 152 ILE B O 1
ATOM 3460 N N . GLY B 1 153 ? -27.469 -7.211 2.293 1 88.44 153 GLY B N 1
ATOM 3461 C CA . GLY B 1 153 ? -26.797 -7.086 1.009 1 88.44 153 GLY B CA 1
ATOM 3462 C C . GLY B 1 153 ? -27.766 -6.938 -0.154 1 88.44 153 GLY B C 1
ATOM 3463 O O . GLY B 1 153 ? -27.438 -6.312 -1.164 1 88.44 153 GLY B O 1
ATOM 3464 N N . SER B 1 154 ? -28.891 -7.539 -0.007 1 83.81 154 SER B N 1
ATOM 3465 C CA . SER B 1 154 ? -29.766 -7.578 -1.171 1 83.81 154 SER B CA 1
ATOM 3466 C C . SER B 1 154 ? -31.203 -7.199 -0.797 1 83.81 154 SER B C 1
ATOM 3468 O O . SER B 1 154 ? -32.062 -7.031 -1.671 1 83.81 154 SER B O 1
ATOM 3470 N N . GLY B 1 155 ? -31.438 -7.035 0.427 1 84.88 155 GLY B N 1
ATOM 3471 C CA . GLY B 1 155 ? -32.781 -6.699 0.852 1 84.88 155 GLY B CA 1
ATOM 3472 C C . GLY B 1 155 ? -33.219 -5.332 0.379 1 84.88 155 GLY B C 1
ATOM 3473 O O . GLY B 1 155 ? -32.406 -4.484 0.033 1 84.88 155 GLY B O 1
ATOM 3474 N N . LYS B 1 156 ? -34.625 -5.266 0.226 1 85.38 156 LYS B N 1
ATOM 3475 C CA . LYS B 1 156 ? -35.188 -4.016 -0.268 1 85.38 156 LYS B CA 1
ATOM 3476 C C . LYS B 1 156 ? -36.156 -3.408 0.75 1 85.38 156 LYS B C 1
ATOM 3478 O O . LYS B 1 156 ? -36.875 -4.129 1.435 1 85.38 156 LYS B O 1
ATOM 3483 N N . VAL B 1 157 ? -35.969 -2.189 1.011 1 84.31 157 VAL B N 1
ATOM 3484 C CA . VAL B 1 157 ? -36.969 -1.375 1.698 1 84.31 157 VAL B CA 1
ATOM 3485 C C . VAL B 1 157 ? -37.625 -0.416 0.708 1 84.31 157 VAL B C 1
ATOM 3487 O O . VAL B 1 157 ? -37.031 0.597 0.329 1 84.31 157 VAL B O 1
ATOM 3490 N N . GLY B 1 158 ? -38.844 -0.811 0.213 1 81.44 158 GLY B N 1
ATOM 3491 C CA . GLY B 1 158 ? -39.406 -0.098 -0.922 1 81.44 158 GLY B CA 1
ATOM 3492 C C . GLY B 1 158 ? -38.656 -0.329 -2.211 1 81.44 158 GLY B C 1
ATOM 3493 O O . GLY B 1 158 ? -38.344 -1.47 -2.557 1 81.44 158 GLY B O 1
ATOM 3494 N N . PRO B 1 159 ? -38.312 0.747 -2.914 1 81.44 159 PRO B N 1
ATOM 3495 C CA . PRO B 1 159 ? -37.562 0.619 -4.164 1 81.44 159 PRO B CA 1
ATOM 3496 C C . PRO B 1 159 ? -36.062 0.692 -3.959 1 81.44 159 PRO B C 1
ATOM 3498 O O . PRO B 1 159 ? -35.281 0.493 -4.906 1 81.44 159 PRO B O 1
ATOM 3501 N N . VAL B 1 160 ? -35.719 0.832 -2.729 1 87.25 160 VAL B N 1
ATOM 3502 C CA . VAL B 1 160 ? -34.312 1.104 -2.488 1 87.25 160 VAL B CA 1
ATOM 3503 C C . VAL B 1 160 ? -33.656 -0.065 -1.736 1 87.25 160 VAL B C 1
ATOM 3505 O O . VAL B 1 160 ? -34.25 -0.56 -0.757 1 87.25 160 VAL B O 1
ATOM 3508 N N . ASN B 1 161 ? -32.531 -0.525 -2.248 1 91.56 161 ASN B N 1
ATOM 3509 C CA . ASN B 1 161 ? -31.797 -1.612 -1.604 1 91.56 161 ASN B CA 1
ATOM 3510 C C . ASN B 1 161 ? -31.188 -1.169 -0.279 1 91.56 161 ASN B C 1
ATOM 3512 O O . ASN B 1 161 ? -30.828 0.001 -0.112 1 91.56 161 ASN B O 1
ATOM 3516 N N . MET B 1 162 ? -30.984 -2.066 0.628 1 93.44 162 MET B N 1
ATOM 3517 C CA . MET B 1 162 ? -30.516 -1.807 1.983 1 93.44 162 MET B CA 1
ATOM 3518 C C . MET B 1 162 ? -29.125 -1.154 1.961 1 93.44 162 MET B C 1
ATOM 3520 O O . MET B 1 162 ? -28.875 -0.221 2.721 1 93.44 162 MET B O 1
ATOM 3524 N N . PRO B 1 163 ? -28.203 -1.637 1.082 1 94.88 163 PRO B N 1
ATOM 3525 C CA . PRO B 1 163 ? -26.875 -1 1.075 1 94.88 163 PRO B CA 1
ATOM 3526 C C . PRO B 1 163 ? -26.953 0.498 0.785 1 94.88 163 PRO B C 1
ATOM 3528 O O . PRO B 1 163 ? -26.172 1.277 1.349 1 94.88 163 PRO B O 1
ATOM 3531 N N . ILE B 1 164 ? -27.828 0.9 -0.042 1 95.25 164 ILE B N 1
ATOM 3532 C CA . ILE B 1 164 ? -27.984 2.303 -0.409 1 95.25 164 ILE B CA 1
ATOM 3533 C C . ILE B 1 164 ? -28.453 3.107 0.802 1 95.25 164 ILE B C 1
ATOM 3535 O O . ILE B 1 164 ? -27.906 4.18 1.087 1 95.25 164 ILE B O 1
ATOM 3539 N N . LEU B 1 165 ? -29.391 2.564 1.489 1 95.62 165 LEU B N 1
ATOM 3540 C CA . LEU B 1 165 ? -29.922 3.234 2.674 1 95.62 165 LEU B CA 1
ATOM 3541 C C . LEU B 1 165 ? -28.844 3.391 3.736 1 95.62 165 LEU B C 1
ATOM 3543 O O . LEU B 1 165 ? -28.703 4.457 4.34 1 95.62 165 LEU B O 1
ATOM 3547 N N . ILE B 1 166 ? -28.109 2.334 3.908 1 96.75 166 ILE B N 1
ATOM 3548 C CA . ILE B 1 166 ? -27.031 2.367 4.891 1 96.75 166 ILE B CA 1
ATOM 3549 C C . ILE B 1 166 ? -26 3.42 4.488 1 96.75 166 ILE B C 1
ATOM 3551 O O . ILE B 1 166 ? -25.531 4.195 5.328 1 96.75 166 ILE B O 1
ATOM 3555 N N . SER B 1 167 ? -25.641 3.424 3.221 1 97.06 167 SER B N 1
ATOM 3556 C CA . SER B 1 167 ? -24.625 4.355 2.744 1 97.06 167 SER B CA 1
ATOM 3557 C C . SER B 1 167 ? -25.078 5.801 2.885 1 97.06 167 SER B C 1
ATOM 3559 O O . SER B 1 167 ? -24.281 6.684 3.219 1 97.06 167 SER B O 1
ATOM 3561 N N . ILE B 1 168 ? -26.344 6.098 2.604 1 96.62 168 ILE B N 1
ATOM 3562 C CA . ILE B 1 168 ? -26.906 7.438 2.766 1 96.62 168 ILE B CA 1
ATOM 3563 C C . ILE B 1 168 ? -26.844 7.844 4.238 1 96.62 168 ILE B C 1
ATOM 3565 O O . ILE B 1 168 ? -26.469 8.969 4.562 1 96.62 168 ILE B O 1
ATOM 3569 N N . MET B 1 169 ? -27.203 6.93 5.059 1 97.81 169 MET B N 1
ATOM 3570 C CA . MET B 1 169 ? -27.156 7.195 6.496 1 97.81 169 MET B CA 1
ATOM 3571 C C . MET B 1 169 ? -25.75 7.543 6.941 1 97.81 169 MET B C 1
ATOM 3573 O O . MET B 1 169 ? -25.531 8.523 7.656 1 97.81 169 MET B O 1
ATOM 3577 N N . ILE B 1 170 ? -24.781 6.777 6.512 1 98.25 170 ILE B N 1
ATOM 3578 C CA . ILE B 1 170 ? -23.391 6.996 6.902 1 98.25 170 ILE B CA 1
ATOM 3579 C C . ILE B 1 170 ? -22.891 8.312 6.312 1 98.25 170 ILE B C 1
ATOM 3581 O O . ILE B 1 170 ? -22.141 9.047 6.957 1 98.25 170 ILE B O 1
ATOM 3585 N N . ALA B 1 171 ? -23.312 8.562 5.055 1 98 171 ALA B N 1
ATOM 3586 C CA . ALA B 1 171 ? -22.938 9.828 4.426 1 98 171 ALA B CA 1
ATOM 3587 C C . ALA B 1 171 ? -23.484 11.016 5.211 1 98 171 ALA B C 1
ATOM 3589 O O . ALA B 1 171 ? -22.781 12.008 5.414 1 98 171 ALA B O 1
ATOM 3590 N N . VAL B 1 172 ? -24.719 10.906 5.645 1 98 172 VAL B N 1
ATOM 3591 C CA . VAL B 1 172 ? -25.359 11.977 6.418 1 98 172 VAL B CA 1
ATOM 3592 C C . VAL B 1 172 ? -24.641 12.125 7.762 1 98 172 VAL B C 1
ATOM 3594 O O . VAL B 1 172 ? -24.328 13.234 8.188 1 98 172 VAL B O 1
ATOM 3597 N N . ILE B 1 173 ? -24.375 11.016 8.398 1 97.94 173 ILE B N 1
ATOM 3598 C CA . ILE B 1 173 ? -23.656 11.047 9.68 1 97.94 173 ILE B CA 1
ATOM 3599 C C . ILE B 1 173 ? -22.281 11.672 9.484 1 97.94 173 ILE B C 1
ATOM 3601 O O . ILE B 1 173 ? -21.875 12.539 10.266 1 97.94 173 ILE B O 1
ATOM 3605 N N . GLY B 1 174 ? -21.609 11.227 8.445 1 97.44 174 GLY B N 1
ATOM 3606 C CA . GLY B 1 174 ? -20.312 11.797 8.156 1 97.44 174 GLY B CA 1
ATOM 3607 C C . GLY B 1 174 ? -20.344 13.281 7.879 1 97.44 174 GLY B C 1
ATOM 3608 O O . GLY B 1 174 ? -19.484 14.031 8.344 1 97.44 174 GLY B O 1
ATOM 3609 N N . ALA B 1 175 ? -21.406 13.68 7.145 1 97.25 175 ALA B N 1
ATOM 3610 C CA . ALA B 1 175 ? -21.562 15.102 6.824 1 97.25 175 ALA B CA 1
ATOM 3611 C C . ALA B 1 175 ? -21.812 15.922 8.086 1 97.25 175 ALA B C 1
ATOM 3613 O O . ALA B 1 175 ? -21.234 17 8.258 1 97.25 175 ALA B O 1
ATOM 3614 N N . ILE B 1 176 ? -22.625 15.422 8.938 1 97.5 176 ILE B N 1
ATOM 3615 C CA . ILE B 1 176 ? -22.938 16.109 10.18 1 97.5 176 ILE B CA 1
ATOM 3616 C C . ILE B 1 176 ? -21.703 16.156 11.078 1 97.5 176 ILE B C 1
ATOM 3618 O O . ILE B 1 176 ? -21.359 17.203 11.625 1 97.5 176 ILE B O 1
ATOM 3622 N N . LEU B 1 177 ? -20.984 15.047 11.148 1 96.88 177 LEU B N 1
ATOM 3623 C CA . LEU B 1 177 ? -19.797 14.969 11.984 1 96.88 177 LEU B CA 1
ATOM 3624 C C . LEU B 1 177 ? -18.734 15.961 11.516 1 96.88 177 LEU B C 1
ATOM 3626 O O . LEU B 1 177 ? -18.141 16.672 12.328 1 96.88 177 LEU B O 1
ATOM 3630 N N . LEU B 1 178 ? -18.531 16.078 10.242 1 96.56 178 LEU B N 1
ATOM 3631 C CA . LEU B 1 178 ? -17.453 16.891 9.688 1 96.56 178 LEU B CA 1
ATOM 3632 C C . LEU B 1 178 ? -17.828 18.375 9.664 1 96.56 178 LEU B C 1
ATOM 3634 O O . LEU B 1 178 ? -17 19.234 9.977 1 96.56 178 LEU B O 1
ATOM 3638 N N . HIS B 1 179 ? -19.125 18.656 9.352 1 95.69 179 HIS B N 1
ATOM 3639 C CA . HIS B 1 179 ? -19.438 20.031 9.016 1 95.69 179 HIS B CA 1
ATOM 3640 C C . HIS B 1 179 ? -20.234 20.703 10.133 1 95.69 179 HIS B C 1
ATOM 3642 O O . HIS B 1 179 ? -20.344 21.938 10.172 1 95.69 179 HIS B O 1
ATOM 3648 N N . LYS B 1 180 ? -20.734 19.922 11.109 1 96.81 180 LYS B N 1
ATOM 3649 C CA . LYS B 1 180 ? -21.656 20.531 12.055 1 96.81 180 LYS B CA 1
ATOM 3650 C C . L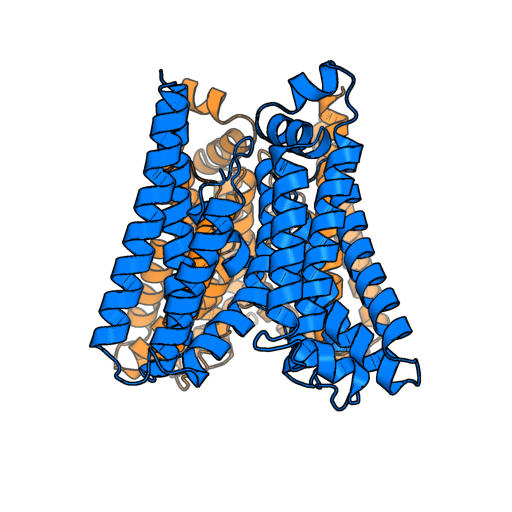YS B 1 180 ? -21.25 20.234 13.492 1 96.81 180 LYS B C 1
ATOM 3652 O O . LYS B 1 180 ? -21.953 20.609 14.43 1 96.81 180 LYS B O 1
ATOM 3657 N N . THR B 1 181 ? -20.172 19.562 13.742 1 97.19 181 THR B N 1
ATOM 3658 C CA . THR B 1 181 ? -19.812 19.203 15.109 1 97.19 181 THR B CA 1
ATOM 3659 C C . THR B 1 181 ? -18.406 19.719 15.453 1 97.19 181 THR B C 1
ATOM 3661 O O . THR B 1 181 ? -17.641 20.094 14.562 1 97.19 181 THR B O 1
ATOM 3664 N N . ARG B 1 182 ? -18.125 19.75 16.812 1 96.19 182 ARG B N 1
ATOM 3665 C CA . ARG B 1 182 ? -16.797 20.094 17.297 1 96.19 182 ARG B CA 1
ATOM 3666 C C . ARG B 1 182 ? -15.766 19.062 16.844 1 96.19 182 ARG B C 1
ATOM 3668 O O . ARG B 1 182 ? -14.609 19.406 16.594 1 96.19 182 ARG B O 1
ATOM 3675 N N . PHE B 1 183 ? -16.266 17.875 16.75 1 96.5 183 PHE B N 1
ATOM 3676 C CA . PHE B 1 183 ? -15.391 16.797 16.312 1 96.5 183 PHE B CA 1
ATOM 3677 C C . PHE B 1 183 ? -14.82 17.078 14.93 1 96.5 183 PHE B C 1
ATOM 3679 O O . PHE B 1 183 ? -13.609 16.984 14.727 1 96.5 183 PHE B O 1
ATOM 3686 N N . GLY B 1 184 ? -15.695 17.406 14.023 1 96.06 184 GLY B N 1
ATOM 3687 C CA . GLY B 1 184 ? -15.25 17.734 12.68 1 96.06 184 GLY B CA 1
ATOM 3688 C C . GLY B 1 184 ? -14.32 18.922 12.625 1 96.06 184 GLY B C 1
ATOM 3689 O O . GLY B 1 184 ? -13.32 18.906 11.898 1 96.06 184 GLY B O 1
ATOM 3690 N N . ASN B 1 185 ? -14.594 19.906 13.422 1 96.25 185 ASN B N 1
ATOM 3691 C CA . ASN B 1 185 ? -13.75 21.094 13.484 1 96.25 185 ASN B CA 1
ATOM 3692 C C . ASN B 1 185 ? -12.352 20.766 14 1 96.25 185 ASN B C 1
ATOM 3694 O O . ASN B 1 185 ? -11.359 21.25 13.453 1 96.25 185 ASN B O 1
ATOM 3698 N N . TYR B 1 186 ? -12.344 20 14.969 1 96.25 186 TYR B N 1
ATOM 3699 C CA . TYR B 1 186 ? -11.047 19.609 15.523 1 96.25 186 TYR B CA 1
ATOM 3700 C C . TYR B 1 186 ? -10.258 18.766 14.531 1 96.25 186 TYR B C 1
ATOM 3702 O O . TYR B 1 186 ? -9.039 18.891 14.422 1 96.25 186 TYR B O 1
ATOM 3710 N N . CYS B 1 187 ? -10.953 17.938 13.773 1 95.31 187 CYS B N 1
ATOM 3711 C CA . CYS B 1 187 ? -10.289 17.141 12.75 1 95.31 187 CYS B CA 1
ATOM 3712 C C . CYS B 1 187 ? -9.648 18.031 11.688 1 95.31 187 CYS B C 1
ATOM 3714 O O . CYS B 1 187 ? -8.5 17.812 11.305 1 95.31 187 CYS B O 1
ATOM 3716 N N . LEU B 1 188 ? -10.391 19 11.273 1 96.19 188 LEU B N 1
ATOM 3717 C CA . LEU B 1 188 ? -9.891 19.922 10.266 1 96.19 188 LEU B CA 1
ATOM 3718 C C . LEU B 1 188 ? -8.695 20.703 10.789 1 96.19 188 LEU B C 1
ATOM 3720 O O . LEU B 1 188 ? -7.707 20.891 10.078 1 96.19 188 LEU B O 1
ATOM 3724 N N . PHE B 1 189 ? -8.719 21.047 12.023 1 95.69 189 PHE B N 1
ATOM 3725 C CA . PHE B 1 189 ? -7.645 21.828 12.609 1 95.69 189 PHE B CA 1
ATOM 3726 C C . PHE B 1 189 ? -6.41 20.984 12.859 1 95.69 189 PHE B C 1
ATOM 3728 O O . PHE B 1 189 ? -5.281 21.469 12.766 1 95.69 189 PHE B O 1
ATOM 3735 N N . ILE B 1 190 ? -6.641 19.734 13.188 1 96.31 190 ILE B N 1
ATOM 3736 C CA . ILE B 1 190 ? -5.508 18.828 13.305 1 96.31 190 ILE B CA 1
ATOM 3737 C C . ILE B 1 190 ? -4.738 18.797 11.984 1 96.31 190 ILE B C 1
ATOM 3739 O O . ILE B 1 190 ? -3.508 18.844 11.969 1 96.31 190 ILE B O 1
ATOM 3743 N N . GLY B 1 191 ? -5.484 18.75 10.93 1 94.44 191 GLY B N 1
ATOM 3744 C CA . GLY B 1 191 ? -4.875 18.703 9.609 1 94.44 191 GLY B CA 1
ATOM 3745 C C . GLY B 1 191 ? -4.188 20 9.227 1 94.44 191 GLY B C 1
ATOM 3746 O O . GLY B 1 191 ? -3.186 20 8.508 1 94.44 191 GLY B O 1
ATOM 3747 N N . SER B 1 192 ? -4.672 21.094 9.672 1 93.25 192 SER B N 1
ATOM 3748 C CA . SER B 1 192 ? -4.113 22.406 9.305 1 93.25 192 SER B CA 1
ATOM 3749 C C . SER B 1 192 ? -2.926 22.766 10.188 1 93.25 192 SER B C 1
ATOM 3751 O O . SER B 1 192 ? -1.865 23.141 9.68 1 93.25 192 SER B O 1
ATOM 3753 N N . ASN B 1 193 ? -3.211 22.688 11.492 1 94.44 193 ASN B N 1
ATOM 3754 C CA . ASN B 1 193 ? -2.166 23.031 12.445 1 94.44 193 ASN B CA 1
ATOM 3755 C C . ASN B 1 193 ? -2.332 22.281 13.758 1 94.44 193 ASN B C 1
ATOM 3757 O O . ASN B 1 193 ? -2.902 22.812 14.719 1 94.44 193 ASN B O 1
ATOM 3761 N N . GLU B 1 194 ? -1.691 21.203 13.781 1 94 194 GLU B N 1
ATOM 3762 C CA . GLU B 1 194 ? -1.81 20.312 14.93 1 94 194 GLU B CA 1
ATOM 3763 C C . GLU B 1 194 ? -1.245 20.969 16.188 1 94 194 GLU B C 1
ATOM 3765 O O . GLU B 1 194 ? -1.82 20.844 17.281 1 94 194 GLU B O 1
ATOM 3770 N N . ILE B 1 195 ? -0.172 21.641 16.109 1 92.69 195 ILE B N 1
ATOM 3771 C CA . ILE B 1 195 ? 0.519 22.25 17.234 1 92.69 195 ILE B CA 1
ATOM 3772 C C . ILE B 1 195 ? -0.353 23.344 17.844 1 92.69 195 ILE B C 1
ATOM 3774 O O . ILE B 1 195 ? -0.526 23.406 19.062 1 92.69 195 ILE B O 1
ATOM 3778 N N . ALA B 1 196 ? -0.895 24.141 16.969 1 93.19 196 ALA B N 1
ATOM 3779 C CA . ALA B 1 196 ? -1.753 25.219 17.422 1 93.19 196 ALA B CA 1
ATOM 3780 C C . ALA B 1 196 ? -2.98 24.688 18.156 1 93.19 196 ALA B C 1
ATOM 3782 O O . ALA B 1 196 ? -3.4 25.25 19.172 1 93.19 196 ALA B O 1
ATOM 3783 N N . LEU B 1 197 ? -3.488 23.594 17.703 1 94.81 197 LEU B N 1
ATOM 3784 C CA . LEU B 1 197 ? -4.668 23 18.328 1 94.81 197 LEU B CA 1
ATOM 3785 C C . LEU B 1 197 ? -4.328 22.438 19.703 1 94.81 197 LEU B C 1
ATOM 3787 O O . LEU B 1 197 ? -5.07 22.641 20.656 1 94.81 197 LEU B O 1
ATOM 3791 N N . ASN B 1 198 ? -3.217 21.766 19.766 1 93.12 198 ASN B N 1
ATOM 3792 C CA . ASN B 1 198 ? -2.777 21.203 21.047 1 93.12 198 ASN B CA 1
ATOM 3793 C C . ASN B 1 198 ? -2.537 22.297 22.078 1 93.12 198 ASN B C 1
ATOM 3795 O O . ASN B 1 198 ? -2.859 22.141 23.25 1 93.12 198 ASN B O 1
ATOM 3799 N N . ARG B 1 199 ? -2.053 23.359 21.641 1 93.88 199 ARG B N 1
ATOM 3800 C CA . ARG B 1 199 ? -1.766 24.5 22.516 1 93.88 199 ARG B CA 1
ATOM 3801 C C . ARG B 1 199 ? -3.053 25.172 22.984 1 93.88 199 ARG B C 1
ATOM 3803 O O . ARG B 1 199 ? -3.061 25.875 24 1 93.88 199 ARG B O 1
ATOM 3810 N N . SER B 1 200 ? -4.082 24.969 22.281 1 95.12 200 SER B N 1
ATOM 3811 C CA . SER B 1 200 ? -5.367 25.547 22.656 1 95.12 200 SER B CA 1
ATOM 3812 C C . SER B 1 200 ? -6.078 24.703 23.703 1 95.12 200 SER B C 1
ATOM 3814 O O . SER B 1 200 ? -7.195 25.016 24.109 1 95.12 200 SER B O 1
ATOM 3816 N N . GLY B 1 201 ? -5.477 23.562 24.125 1 94.88 201 GLY B N 1
ATOM 3817 C CA . GLY B 1 201 ? -6.004 22.75 25.219 1 94.88 201 GLY B CA 1
ATOM 3818 C C . GLY B 1 201 ? -6.762 21.531 24.734 1 94.88 201 GLY B C 1
ATOM 3819 O O . GLY B 1 201 ? -7.297 20.766 25.547 1 94.88 201 GLY B O 1
ATOM 3820 N N . VAL B 1 202 ? -6.812 21.422 23.484 1 95.94 202 VAL B N 1
ATOM 3821 C CA . VAL B 1 202 ? -7.527 20.266 22.922 1 95.94 202 VAL B CA 1
ATOM 3822 C C . VAL B 1 202 ? -6.598 19.062 22.875 1 95.94 202 VAL B C 1
ATOM 3824 O O . VAL B 1 202 ? -5.445 19.172 22.438 1 95.94 202 VAL B O 1
ATOM 3827 N N . ASN B 1 203 ? -7.094 17.906 23.344 1 97 203 ASN B N 1
ATOM 3828 C CA . ASN B 1 203 ? -6.312 16.672 23.281 1 97 203 ASN B CA 1
ATOM 3829 C C . ASN B 1 203 ? -6.32 16.078 21.875 1 97 203 ASN B C 1
ATOM 3831 O O . ASN B 1 203 ? -7.164 15.227 21.562 1 97 203 ASN B O 1
ATOM 3835 N N . VAL B 1 204 ? -5.379 16.406 21.141 1 97 204 VAL B N 1
ATOM 3836 C CA . VAL B 1 204 ? -5.285 16.016 19.734 1 97 204 VAL B CA 1
ATOM 3837 C C . VAL B 1 204 ? -5.211 14.5 19.609 1 97 204 VAL B C 1
ATOM 3839 O O . VAL B 1 204 ? -5.797 13.914 18.688 1 97 204 VAL B O 1
ATOM 3842 N N . ARG B 1 205 ? -4.531 13.836 20.531 1 97.38 205 ARG B N 1
ATOM 3843 C CA . ARG B 1 205 ? -4.348 12.391 20.5 1 97.38 205 ARG B CA 1
ATOM 3844 C C . ARG B 1 205 ? -5.684 11.664 20.578 1 97.38 205 ARG B C 1
ATOM 3846 O O . ARG B 1 205 ? -5.906 10.688 19.859 1 97.38 205 ARG B O 1
ATOM 3853 N N . LYS B 1 206 ? -6.496 12.156 21.359 1 97.81 206 LYS B N 1
ATOM 3854 C CA . LYS B 1 206 ? -7.816 11.555 21.516 1 97.81 206 LYS B CA 1
ATOM 3855 C C . LYS B 1 206 ? -8.609 11.617 20.219 1 97.81 206 LYS B C 1
ATOM 3857 O O . LYS B 1 206 ? -9.266 10.648 19.828 1 97.81 206 LYS B O 1
ATOM 3862 N N . TYR B 1 207 ? -8.555 12.672 19.562 1 97.75 207 TYR B N 1
ATOM 3863 C CA . TYR B 1 207 ? -9.344 12.867 18.359 1 97.75 207 TYR B CA 1
ATOM 3864 C C . TYR B 1 207 ? -8.766 12.062 17.203 1 97.75 207 TYR B C 1
ATOM 3866 O O . TYR B 1 207 ? -9.508 11.586 16.344 1 97.75 207 TYR B O 1
ATOM 3874 N N . LYS B 1 208 ? -7.453 11.914 17.156 1 97.94 208 LYS B N 1
ATOM 3875 C CA . LYS B 1 208 ? -6.855 11.023 16.156 1 97.94 208 LYS B CA 1
ATOM 3876 C C . LYS B 1 208 ? -7.359 9.594 16.328 1 97.94 208 LYS B C 1
ATOM 3878 O O . LYS B 1 208 ? -7.723 8.938 15.344 1 97.94 208 LYS B O 1
ATOM 3883 N N . VAL B 1 209 ? -7.391 9.227 17.578 1 98.56 209 VAL B N 1
ATOM 3884 C CA . VAL B 1 209 ? -7.855 7.875 17.859 1 98.56 209 VAL B CA 1
ATOM 3885 C C . VAL B 1 209 ? -9.305 7.723 17.422 1 98.56 209 VAL B C 1
ATOM 3887 O O . VAL B 1 209 ? -9.672 6.723 16.797 1 98.56 209 VAL B O 1
ATOM 3890 N N . MET B 1 210 ? -10.094 8.703 17.656 1 98.44 210 MET B N 1
ATOM 3891 C CA . MET B 1 210 ? -11.516 8.672 17.312 1 98.44 210 MET B CA 1
ATOM 3892 C C . MET B 1 210 ? -11.711 8.617 15.805 1 98.44 210 MET B C 1
ATOM 3894 O O . MET B 1 210 ? -12.578 7.891 15.312 1 98.44 210 MET B O 1
ATOM 3898 N N . VAL B 1 211 ? -10.938 9.367 15.141 1 98 211 VAL B N 1
ATOM 3899 C CA . VAL B 1 211 ? -11.062 9.445 13.695 1 98 211 VAL B CA 1
ATOM 3900 C C . VAL B 1 211 ? -10.742 8.086 13.078 1 98 211 VAL B C 1
ATOM 3902 O O . VAL B 1 211 ? -11.477 7.602 12.211 1 98 211 VAL B O 1
ATOM 3905 N N . PHE B 1 212 ? -9.703 7.422 13.539 1 98.81 212 PHE B N 1
ATOM 3906 C CA . PHE B 1 212 ? -9.336 6.105 13.039 1 98.81 212 PHE B CA 1
ATOM 3907 C C . PHE B 1 212 ? -10.367 5.059 13.438 1 98.81 212 PHE B C 1
ATOM 3909 O O . PHE B 1 212 ? -10.648 4.129 12.68 1 98.81 212 PHE B O 1
ATOM 3916 N N . THR B 1 213 ? -10.883 5.211 14.617 1 98.81 213 THR B N 1
ATOM 3917 C CA . THR B 1 213 ? -11.914 4.289 15.078 1 98.81 213 THR B CA 1
ATOM 3918 C C . THR B 1 213 ? -13.148 4.367 14.195 1 98.81 213 THR B C 1
ATOM 3920 O O . THR B 1 213 ? -13.688 3.342 13.781 1 98.81 213 THR B O 1
ATOM 3923 N N . PHE B 1 214 ? -13.531 5.578 13.914 1 98.62 214 PHE B N 1
ATOM 3924 C CA . PHE B 1 214 ? -14.688 5.781 13.047 1 98.62 214 PHE B CA 1
ATOM 3925 C C . PHE B 1 214 ? -14.422 5.223 11.656 1 98.62 214 PHE B C 1
ATOM 3927 O O . PHE B 1 214 ? -15.312 4.621 11.039 1 98.62 214 PHE B O 1
ATOM 3934 N N . CYS B 1 215 ? -13.25 5.441 11.133 1 98.69 215 CYS B N 1
ATOM 3935 C CA . CYS B 1 215 ? -12.875 4.918 9.82 1 98.69 215 CYS B CA 1
ATOM 3936 C C . CYS B 1 215 ? -12.922 3.396 9.812 1 98.69 215 CYS B C 1
ATOM 3938 O O . CYS B 1 215 ? -13.398 2.793 8.844 1 98.69 215 CYS B O 1
ATOM 3940 N N . GLY B 1 216 ? -12.438 2.793 10.922 1 98.75 216 GLY B N 1
ATOM 3941 C CA . GLY B 1 216 ? -12.531 1.35 11.055 1 98.75 216 GLY B CA 1
ATOM 3942 C C . GLY B 1 216 ? -13.961 0.844 11.062 1 98.75 216 GLY B C 1
ATOM 3943 O O . GLY B 1 216 ? -14.273 -0.175 10.445 1 98.75 216 GLY B O 1
ATOM 3944 N N . LEU B 1 217 ? -14.789 1.572 11.719 1 98.81 217 LEU B N 1
ATOM 3945 C CA . LEU B 1 217 ? -16.203 1.213 11.75 1 98.81 217 LEU B CA 1
ATOM 3946 C C . LEU B 1 217 ? -16.812 1.276 10.352 1 98.81 217 LEU B C 1
ATOM 3948 O O . LEU B 1 217 ? -17.562 0.38 9.961 1 98.81 217 LEU B O 1
ATOM 3952 N N . CYS B 1 218 ? -16.531 2.326 9.641 1 98.81 218 CYS B N 1
ATOM 3953 C CA . CYS B 1 218 ? -17 2.453 8.266 1 98.81 218 CYS B CA 1
ATOM 3954 C C . CYS B 1 218 ? -16.516 1.293 7.406 1 98.81 218 CYS B C 1
ATOM 3956 O O . CYS B 1 218 ? -17.266 0.741 6.609 1 98.81 218 CYS B O 1
ATOM 3958 N N . ALA B 1 219 ? -15.258 0.92 7.586 1 98.81 219 ALA B N 1
ATOM 3959 C CA . ALA B 1 219 ? -14.719 -0.223 6.859 1 98.81 219 ALA B CA 1
ATOM 3960 C C . ALA B 1 219 ? -15.461 -1.507 7.219 1 98.81 219 ALA B C 1
ATOM 3962 O O . ALA B 1 219 ? -15.727 -2.34 6.348 1 98.81 219 ALA B O 1
ATOM 3963 N N . GLY B 1 220 ? -15.773 -1.63 8.484 1 98.75 220 GLY B N 1
ATOM 3964 C CA . GLY B 1 220 ? -16.547 -2.781 8.906 1 98.75 220 GLY B CA 1
ATOM 3965 C C . GLY B 1 220 ? -17.922 -2.84 8.273 1 98.75 220 GLY B C 1
ATOM 3966 O O . GLY B 1 220 ? -18.375 -3.91 7.859 1 98.75 220 GLY B O 1
ATOM 3967 N N . ILE B 1 221 ? -18.562 -1.704 8.195 1 98.56 221 ILE B N 1
ATOM 3968 C CA . ILE B 1 221 ? -19.875 -1.622 7.574 1 98.56 221 ILE B CA 1
ATOM 3969 C C . ILE B 1 221 ? -19.781 -1.965 6.09 1 98.56 221 ILE B C 1
ATOM 3971 O O . ILE B 1 221 ? -20.609 -2.699 5.555 1 98.56 221 ILE B O 1
ATOM 3975 N N . ALA B 1 222 ? -18.766 -1.456 5.453 1 98.25 222 ALA B N 1
ATOM 3976 C CA . ALA B 1 222 ? -18.516 -1.81 4.059 1 98.25 222 ALA B CA 1
ATOM 3977 C C . ALA B 1 222 ? -18.297 -3.312 3.9 1 98.25 222 ALA B C 1
ATOM 3979 O O . ALA B 1 222 ? -18.797 -3.922 2.951 1 98.25 222 ALA B O 1
ATOM 3980 N N . GLY B 1 223 ? -17.531 -3.875 4.863 1 98.06 223 GLY B N 1
ATOM 3981 C CA . GLY B 1 223 ? -17.312 -5.312 4.844 1 98.06 223 GLY B CA 1
ATOM 3982 C C . GLY B 1 223 ? -18.594 -6.113 5.008 1 98.06 223 GLY B C 1
ATOM 3983 O O . GLY B 1 223 ? -18.781 -7.145 4.355 1 98.06 223 GLY B O 1
ATOM 3984 N N . MET B 1 224 ? -19.438 -5.617 5.832 1 97.69 224 MET B N 1
ATOM 3985 C CA . MET B 1 224 ? -20.734 -6.238 6.031 1 97.69 224 MET B CA 1
ATOM 3986 C C . MET B 1 224 ? -21.547 -6.238 4.738 1 97.69 224 MET B C 1
ATOM 3988 O O . MET B 1 224 ? -22.109 -7.262 4.352 1 97.69 224 MET B O 1
ATOM 3992 N N . ILE B 1 225 ? -21.547 -5.152 4.078 1 97 225 ILE B N 1
ATOM 3993 C CA . ILE B 1 225 ? -22.328 -5.008 2.852 1 97 225 ILE B CA 1
ATOM 3994 C C . ILE B 1 225 ? -21.75 -5.93 1.773 1 97 225 ILE B C 1
ATOM 3996 O O . ILE B 1 225 ? -22.5 -6.656 1.112 1 97 225 ILE B O 1
ATOM 4000 N N . VAL B 1 226 ? -20.453 -5.941 1.644 1 95.81 226 VAL B N 1
ATOM 4001 C CA . VAL B 1 226 ? -19.797 -6.746 0.619 1 95.81 226 VAL B CA 1
ATOM 4002 C C . VAL B 1 226 ? -20.094 -8.227 0.855 1 95.81 226 VAL B C 1
ATOM 4004 O O . VAL B 1 226 ? -20.453 -8.945 -0.076 1 95.81 226 VAL B O 1
ATOM 4007 N N . THR B 1 227 ? -19.938 -8.633 2.047 1 96.69 227 THR B N 1
ATOM 4008 C CA . THR B 1 227 ? -20.109 -10.031 2.4 1 96.69 227 THR B CA 1
ATOM 4009 C C . THR B 1 227 ? -21.562 -10.453 2.244 1 96.69 227 THR B C 1
ATOM 4011 O O . THR B 1 227 ? -21.859 -11.539 1.727 1 96.69 227 THR B O 1
ATOM 4014 N N . ALA B 1 228 ? -22.469 -9.633 2.641 1 95.88 228 ALA B N 1
ATOM 4015 C CA . ALA B 1 228 ? -23.891 -9.93 2.553 1 95.88 228 ALA B CA 1
ATOM 4016 C C . ALA B 1 228 ? -24.359 -9.977 1.1 1 95.88 228 ALA B C 1
ATOM 4018 O O . ALA B 1 228 ? -25.141 -10.836 0.722 1 95.88 228 ALA B O 1
ATOM 4019 N N . ARG B 1 229 ? -23.891 -9.055 0.351 1 92.69 229 ARG B N 1
ATOM 4020 C CA . ARG B 1 229 ? -24.281 -8.969 -1.052 1 92.69 229 ARG B CA 1
ATOM 4021 C C . ARG B 1 229 ? -23.812 -10.203 -1.824 1 92.69 229 ARG B C 1
ATOM 4023 O O . ARG B 1 229 ? -24.547 -10.719 -2.676 1 92.69 229 ARG B O 1
ATOM 4030 N N . LEU B 1 230 ? -22.656 -10.633 -1.529 1 91.44 230 LEU B N 1
ATOM 4031 C CA . LEU B 1 230 ? -22.078 -11.742 -2.268 1 91.44 230 LEU B CA 1
ATOM 4032 C C . LEU B 1 230 ? -22.438 -13.078 -1.618 1 91.44 230 LEU B C 1
ATOM 4034 O O . LEU B 1 230 ? -22.188 -14.141 -2.188 1 91.44 230 LEU B O 1
ATOM 4038 N N . ASN B 1 231 ? -23 -13.023 -0.498 1 94.69 231 ASN B N 1
ATOM 4039 C CA . ASN B 1 231 ? -23.234 -14.227 0.298 1 94.69 231 ASN B CA 1
ATOM 4040 C C . ASN B 1 231 ? -21.984 -15.102 0.383 1 94.69 231 ASN B C 1
ATOM 4042 O O . ASN B 1 231 ? -22.062 -16.328 0.275 1 94.69 231 ASN B O 1
ATOM 4046 N N . SER B 1 232 ? -20.891 -14.406 0.406 1 95.19 232 SER B N 1
ATOM 4047 C CA . SER B 1 232 ? -19.578 -15.039 0.47 1 95.19 232 SER B CA 1
ATOM 4048 C C . SER B 1 232 ? -18.547 -14.125 1.121 1 95.19 232 SER B C 1
ATOM 4050 O O . SER B 1 232 ? -18.484 -12.93 0.812 1 95.19 232 SER B O 1
ATOM 4052 N N . ALA B 1 233 ? -17.891 -14.656 2.08 1 95.81 233 ALA B N 1
ATOM 4053 C CA . ALA B 1 233 ? -16.734 -13.961 2.662 1 95.81 233 ALA B CA 1
ATOM 4054 C C . ALA B 1 233 ? -15.438 -14.406 1.998 1 95.81 233 ALA B C 1
ATOM 4056 O O . ALA B 1 233 ? -15.031 -15.562 2.119 1 95.81 233 ALA B O 1
ATOM 4057 N N . GLU B 1 234 ? -14.852 -13.492 1.32 1 95.69 234 GLU B N 1
ATOM 4058 C CA . GLU B 1 234 ? -13.648 -13.805 0.55 1 95.69 234 GLU B CA 1
ATOM 4059 C C . GLU B 1 234 ? -12.398 -13.289 1.251 1 95.69 234 GLU B C 1
ATOM 4061 O O . GLU B 1 234 ? -12.391 -12.172 1.776 1 95.69 234 GLU B O 1
ATOM 4066 N N . PRO B 1 235 ? -11.352 -14.094 1.231 1 93 235 PRO B N 1
ATOM 4067 C CA . PRO B 1 235 ? -10.117 -13.688 1.903 1 93 235 PRO B CA 1
ATOM 4068 C C . PRO B 1 235 ? -9.531 -12.398 1.326 1 93 235 PRO B C 1
ATOM 4070 O O . PRO B 1 235 ? -8.922 -11.617 2.057 1 93 235 PRO B O 1
ATOM 4073 N N . LEU B 1 236 ? -9.727 -12.133 0.068 1 91.31 236 LEU B N 1
ATOM 4074 C CA . LEU B 1 236 ? -9.125 -10.969 -0.569 1 91.31 236 LEU B CA 1
ATOM 4075 C C . LEU B 1 236 ? -10.156 -9.852 -0.743 1 91.31 236 LEU B C 1
ATOM 4077 O O . LEU B 1 236 ? -9.898 -8.875 -1.445 1 91.31 236 LEU B O 1
ATOM 4081 N N . ALA B 1 237 ? -11.305 -10.031 -0.052 1 95 237 ALA B N 1
ATOM 4082 C CA . ALA B 1 237 ? -12.32 -8.984 -0.14 1 95 237 ALA B CA 1
ATOM 4083 C C . ALA B 1 237 ? -11.758 -7.641 0.313 1 95 237 ALA B C 1
ATOM 4085 O O . ALA B 1 237 ? -11.031 -7.566 1.306 1 95 237 ALA B O 1
ATOM 4086 N N . GLY B 1 238 ? -12.062 -6.621 -0.457 1 94.81 238 GLY B N 1
ATOM 4087 C CA . GLY B 1 238 ? -11.68 -5.27 -0.085 1 94.81 238 GLY B CA 1
ATOM 4088 C C . GLY B 1 238 ? -10.305 -4.875 -0.593 1 94.81 238 GLY B C 1
ATOM 4089 O O . GLY B 1 238 ? -9.859 -3.744 -0.384 1 94.81 238 GLY B O 1
ATOM 4090 N N . GLN B 1 239 ? -9.594 -5.793 -1.232 1 91.12 239 GLN B N 1
ATOM 4091 C CA . GLN B 1 239 ? -8.281 -5.461 -1.78 1 91.12 239 GLN B CA 1
ATOM 4092 C C . GLN B 1 239 ? -8.383 -4.336 -2.807 1 91.12 239 GLN B C 1
ATOM 4094 O O . GLN B 1 239 ? -9.148 -4.434 -3.766 1 91.12 239 GLN B O 1
ATOM 4099 N N . GLY B 1 240 ? -7.691 -3.277 -2.576 1 89 240 GLY B N 1
ATOM 4100 C CA . GLY B 1 240 ? -7.68 -2.168 -3.518 1 89 240 GLY B CA 1
ATOM 4101 C C . GLY B 1 240 ? -8.719 -1.108 -3.199 1 89 240 GLY B C 1
ATOM 4102 O O . GLY B 1 240 ? -8.656 0.004 -3.727 1 89 240 GLY B O 1
ATOM 4103 N N . TYR B 1 241 ? -9.609 -1.431 -2.236 1 94 241 TYR B N 1
ATOM 4104 C CA . TYR B 1 241 ? -10.664 -0.479 -1.906 1 94 241 TYR B CA 1
ATOM 4105 C C . TYR B 1 241 ? -10.094 0.741 -1.192 1 94 241 TYR B C 1
ATOM 4107 O O . TYR B 1 241 ? -10.688 1.821 -1.225 1 94 241 TYR B O 1
ATOM 4115 N N . GLU B 1 242 ? -9 0.508 -0.497 1 94.12 242 GLU B N 1
ATOM 4116 C CA . GLU B 1 242 ? -8.352 1.644 0.152 1 94.12 242 GLU B CA 1
ATOM 4117 C C . GLU B 1 242 ? -7.91 2.686 -0.872 1 94.12 242 GLU B C 1
ATOM 4119 O O . GLU B 1 242 ? -8.023 3.889 -0.63 1 94.12 242 GLU B O 1
ATOM 4124 N N . MET B 1 243 ? -7.438 2.213 -2.039 1 92.62 243 MET B N 1
ATOM 4125 C CA . MET B 1 243 ? -7.012 3.131 -3.09 1 92.62 243 MET B CA 1
ATOM 4126 C C . MET B 1 243 ? -8.203 3.879 -3.678 1 92.62 243 MET B C 1
ATOM 4128 O O . MET B 1 243 ? -8.117 5.074 -3.957 1 92.62 243 MET B O 1
ATOM 4132 N N . ASP B 1 244 ? -9.281 3.158 -3.838 1 94.38 244 ASP B N 1
ATOM 4133 C CA . ASP B 1 244 ? -10.508 3.771 -4.355 1 94.38 244 ASP B CA 1
ATOM 4134 C C . ASP B 1 244 ? -11.016 4.852 -3.404 1 94.38 244 ASP B C 1
ATOM 4136 O O . ASP B 1 244 ? -11.406 5.938 -3.842 1 94.38 244 ASP B O 1
ATOM 4140 N N . ALA B 1 245 ? -10.992 4.473 -2.182 1 96.69 245 ALA B N 1
ATOM 4141 C CA . ALA B 1 245 ? -11.492 5.41 -1.179 1 96.69 245 ALA B CA 1
ATOM 4142 C C . ALA B 1 245 ? -10.617 6.66 -1.112 1 96.69 245 ALA B C 1
ATOM 4144 O O . ALA B 1 245 ? -11.133 7.777 -1.005 1 96.69 245 ALA B O 1
ATOM 4145 N N . ILE B 1 246 ? -9.359 6.496 -1.157 1 95.75 246 ILE B N 1
ATOM 4146 C CA . ILE B 1 246 ? -8.438 7.625 -1.121 1 95.75 246 ILE B CA 1
ATOM 4147 C C . ILE B 1 246 ? -8.625 8.484 -2.371 1 95.75 246 ILE B C 1
ATOM 4149 O O . ILE B 1 246 ? -8.734 9.711 -2.279 1 95.75 246 ILE B O 1
ATOM 4153 N N . ALA B 1 247 ? -8.719 7.785 -3.508 1 95.31 247 ALA B N 1
ATOM 4154 C CA . ALA B 1 247 ? -8.891 8.5 -4.773 1 95.31 247 ALA B CA 1
ATOM 4155 C C . ALA B 1 247 ? -10.172 9.312 -4.773 1 95.31 247 ALA B C 1
ATOM 4157 O O . ALA B 1 247 ? -10.172 10.484 -5.152 1 95.31 247 ALA B O 1
ATOM 4158 N N . ALA B 1 248 ? -11.211 8.703 -4.309 1 96.5 248 ALA B N 1
ATOM 4159 C CA . ALA B 1 248 ? -12.5 9.391 -4.277 1 96.5 248 ALA B CA 1
ATOM 4160 C C . ALA B 1 248 ? -12.469 10.578 -3.324 1 96.5 248 ALA B C 1
ATOM 4162 O O . ALA B 1 248 ? -12.992 11.648 -3.641 1 96.5 248 ALA B O 1
ATOM 4163 N N . THR B 1 249 ? -11.883 10.391 -2.176 1 97.19 249 THR B N 1
ATOM 4164 C CA . THR B 1 249 ? -11.844 11.43 -1.148 1 97.19 249 THR B CA 1
ATOM 4165 C C . THR B 1 249 ? -11.047 12.633 -1.632 1 97.19 249 THR B C 1
ATOM 4167 O O . THR B 1 249 ? -11.492 13.7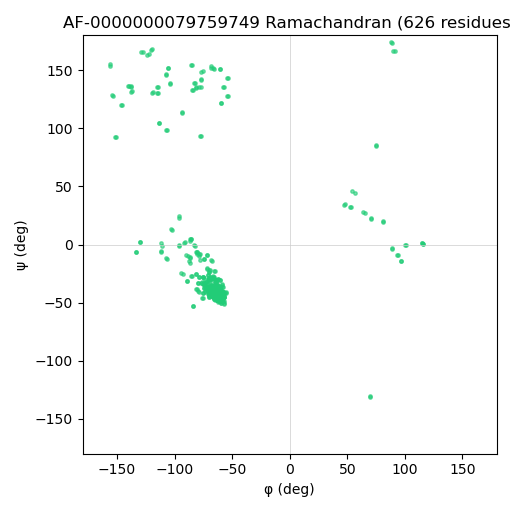73 -1.487 1 97.19 249 THR B O 1
ATOM 4170 N N . ILE B 1 250 ? -9.922 12.375 -2.248 1 95.19 250 ILE B N 1
ATOM 4171 C CA . ILE B 1 250 ? -9.07 13.469 -2.691 1 95.19 250 ILE B CA 1
ATOM 4172 C C . ILE B 1 250 ? -9.672 14.125 -3.934 1 95.19 250 ILE B C 1
ATOM 4174 O O . ILE B 1 250 ? -9.703 15.352 -4.043 1 95.19 250 ILE B O 1
ATOM 4178 N N . LEU B 1 251 ? -10.164 13.281 -4.801 1 95.12 251 LEU B N 1
ATOM 4179 C CA . LEU B 1 251 ? -10.859 13.812 -5.969 1 95.12 251 LEU B CA 1
ATOM 4180 C C . LEU B 1 251 ? -12.047 14.68 -5.551 1 95.12 251 LEU B C 1
ATOM 4182 O O . LEU B 1 251 ? -12.359 15.672 -6.211 1 95.12 251 LEU B O 1
ATOM 4186 N N . GLY B 1 252 ? -12.641 14.281 -4.492 1 96.06 252 GLY B N 1
ATOM 4187 C CA . GLY B 1 252 ? -13.82 14.969 -3.99 1 96.06 252 GLY B CA 1
ATOM 4188 C C . GLY B 1 252 ? -13.5 16.328 -3.387 1 96.06 252 GLY B C 1
ATOM 4189 O O . GLY B 1 252 ? -14.406 17.062 -2.996 1 96.06 252 GLY B O 1
ATOM 4190 N N . GLY B 1 253 ? -12.234 16.641 -3.219 1 93.88 253 GLY B N 1
ATOM 4191 C CA . GLY B 1 253 ? -11.891 17.984 -2.777 1 93.88 253 GLY B CA 1
ATOM 4192 C C . GLY B 1 253 ? -11.227 18.016 -1.411 1 93.88 253 GLY B C 1
ATOM 4193 O O . GLY B 1 253 ? -10.938 19.078 -0.878 1 93.88 253 GLY B O 1
ATOM 4194 N N . THR B 1 254 ? -11.062 16.875 -0.862 1 94.25 254 THR B N 1
ATOM 4195 C CA . THR B 1 254 ? -10.359 16.812 0.412 1 94.25 254 THR B CA 1
ATOM 4196 C C . THR B 1 254 ? -8.852 16.922 0.201 1 94.25 254 THR B C 1
ATOM 4198 O O . THR B 1 254 ? -8.297 16.312 -0.719 1 94.25 254 THR B O 1
ATOM 4201 N N . SER B 1 255 ? -8.234 17.734 1.038 1 92.44 255 SER B N 1
ATOM 4202 C CA . SER B 1 255 ? -6.801 17.969 0.885 1 92.44 255 SER B CA 1
ATOM 4203 C C . SER B 1 255 ? -5.98 16.844 1.51 1 92.44 255 SER B C 1
ATOM 4205 O O . SER B 1 255 ? -6.219 16.453 2.652 1 92.44 255 SER B O 1
ATOM 4207 N N . MET B 1 256 ? -5.047 16.484 0.775 1 88.62 256 MET B N 1
ATOM 4208 C CA . MET B 1 256 ? -4.176 15.414 1.258 1 88.62 256 MET B CA 1
ATOM 4209 C C . MET B 1 256 ? -3.365 15.875 2.463 1 88.62 256 MET B C 1
ATOM 4211 O O . MET B 1 256 ? -2.992 15.07 3.314 1 88.62 256 MET B O 1
ATOM 4215 N N . GLN B 1 257 ? -3.064 17.109 2.586 1 89.5 257 GLN B N 1
ATOM 4216 C CA . GLN B 1 257 ? -2.277 17.672 3.678 1 89.5 257 GLN B CA 1
ATOM 4217 C C . GLN B 1 257 ? -3.135 17.891 4.922 1 89.5 257 GLN B C 1
ATOM 4219 O O . GLN B 1 257 ? -2.613 18.188 6 1 89.5 257 GLN B O 1
ATOM 4224 N N . GLY B 1 258 ? -4.414 17.672 4.742 1 92.56 258 GLY B N 1
ATOM 4225 C CA . GLY B 1 258 ? -5.324 17.891 5.855 1 92.56 258 GLY B CA 1
ATOM 4226 C C . GLY B 1 258 ? -5.867 19.312 5.91 1 92.56 258 GLY B C 1
ATOM 4227 O O . GLY B 1 258 ? -5.445 20.172 5.133 1 92.56 258 GLY B O 1
ATOM 4228 N N . GLY B 1 259 ? -6.879 19.531 6.695 1 94.38 259 GLY B N 1
ATOM 4229 C CA . GLY B 1 259 ? -7.391 20.859 6.973 1 94.38 259 GLY B CA 1
ATOM 4230 C C . GLY B 1 259 ? -8.578 21.234 6.113 1 94.38 259 GLY B C 1
ATOM 4231 O O . GLY B 1 259 ? -9.25 22.234 6.367 1 94.38 259 GLY B O 1
ATOM 4232 N N . LYS B 1 260 ? -8.797 20.484 5.098 1 94.56 260 LYS B N 1
ATOM 4233 C CA . LYS B 1 260 ? -9.953 20.719 4.234 1 94.56 260 LYS B CA 1
ATOM 4234 C C . LYS B 1 260 ? -10.617 19.406 3.854 1 94.56 260 LYS B C 1
ATOM 4236 O O . LYS B 1 260 ? -9.945 18.422 3.529 1 94.56 260 LYS B O 1
ATOM 4241 N N . GLY B 1 261 ? -11.914 19.375 3.914 1 93.94 261 GLY B N 1
ATOM 4242 C CA . GLY B 1 261 ? -12.648 18.188 3.539 1 93.94 261 GLY B CA 1
ATOM 4243 C C . GLY B 1 261 ? -14.078 18.469 3.113 1 93.94 261 GLY B C 1
ATOM 4244 O O . GLY B 1 261 ? -14.648 19.484 3.492 1 93.94 261 GLY B O 1
ATOM 4245 N N . SER B 1 262 ? -14.578 17.594 2.299 1 95.44 262 SER B N 1
ATOM 4246 C CA . SER B 1 262 ? -15.953 17.719 1.825 1 95.44 262 SER B CA 1
ATOM 4247 C C . SER B 1 262 ? -16.609 16.344 1.631 1 95.44 262 SER B C 1
ATOM 4249 O O . SER B 1 262 ? -16.172 15.57 0.78 1 95.44 262 SER B O 1
ATOM 4251 N N . ILE B 1 263 ? -17.672 16.172 2.377 1 97 263 ILE B N 1
ATOM 4252 C CA . ILE B 1 263 ? -18.375 14.906 2.242 1 97 263 ILE B CA 1
ATOM 4253 C C . ILE B 1 263 ? -19.156 14.891 0.933 1 97 263 ILE B C 1
ATOM 4255 O O . ILE B 1 263 ? -19.203 13.867 0.242 1 97 263 ILE B O 1
ATOM 4259 N N . ILE B 1 264 ? -19.703 15.969 0.558 1 95.69 264 ILE B N 1
ATOM 4260 C CA . ILE B 1 264 ? -20.484 16.047 -0.672 1 95.69 264 ILE B CA 1
ATOM 4261 C C . ILE B 1 264 ? -19.578 15.789 -1.874 1 95.69 264 ILE B C 1
ATOM 4263 O O . ILE B 1 264 ? -19.953 15.047 -2.789 1 95.69 264 ILE B O 1
ATOM 4267 N N . GLY B 1 265 ? -18.422 16.422 -1.876 1 96.25 265 GLY B N 1
ATOM 4268 C CA . GLY B 1 265 ? -17.453 16.156 -2.932 1 96.25 265 GLY B CA 1
ATOM 4269 C C . GLY B 1 265 ? -17.062 14.688 -3.01 1 96.25 265 GLY B C 1
ATOM 4270 O O . GLY B 1 265 ? -16.969 14.125 -4.102 1 96.25 265 GLY B O 1
ATOM 4271 N N . THR B 1 266 ? -16.859 14.133 -1.854 1 97.25 266 THR B N 1
ATOM 4272 C CA . THR B 1 266 ? -16.484 12.727 -1.778 1 97.25 266 THR B CA 1
ATOM 4273 C C . THR B 1 266 ? -17.578 11.836 -2.355 1 97.25 266 THR B C 1
ATOM 4275 O O . THR B 1 266 ? -17.297 10.883 -3.088 1 97.25 266 THR B O 1
ATOM 4278 N N . VAL B 1 267 ? -18.781 12.148 -2.041 1 97.06 267 VAL B N 1
ATOM 4279 C CA . VAL B 1 267 ? -19.906 11.375 -2.531 1 97.06 267 VAL B CA 1
ATOM 4280 C C . VAL B 1 267 ? -19.969 11.438 -4.055 1 97.06 267 VAL B C 1
ATOM 4282 O O . VAL B 1 267 ? -20.078 10.406 -4.723 1 97.06 267 VAL B O 1
ATOM 4285 N N . ILE B 1 268 ? -19.812 12.555 -4.629 1 96.75 268 ILE B N 1
ATOM 4286 C CA . ILE B 1 268 ? -19.844 12.727 -6.078 1 96.75 268 ILE B CA 1
ATOM 4287 C C . ILE B 1 268 ? -18.688 11.969 -6.715 1 96.75 268 ILE B C 1
ATOM 4289 O O . ILE B 1 268 ? -18.859 11.266 -7.707 1 96.75 268 ILE B O 1
ATOM 4293 N N . ALA B 1 269 ? -17.547 12.117 -6.105 1 97 269 ALA B N 1
ATOM 4294 C CA . ALA B 1 269 ? -16.344 11.453 -6.617 1 97 269 ALA B CA 1
ATOM 4295 C C . ALA B 1 269 ? -16.5 9.938 -6.562 1 97 269 ALA B C 1
ATOM 4297 O O . ALA B 1 269 ? -16 9.227 -7.441 1 97 269 ALA B O 1
ATOM 4298 N N . CYS B 1 270 ? -17.109 9.469 -5.539 1 96.56 270 CYS B N 1
ATOM 4299 C CA . CYS B 1 270 ? -17.375 8.039 -5.438 1 96.56 270 CYS B CA 1
ATOM 4300 C C . CYS B 1 270 ? -18.219 7.551 -6.613 1 96.56 270 CYS B C 1
ATOM 4302 O O . CYS B 1 270 ? -17.938 6.496 -7.184 1 96.56 270 CYS B O 1
ATOM 4304 N N . PHE B 1 271 ? -19.172 8.305 -6.93 1 96.75 271 PHE B N 1
ATOM 4305 C CA . PHE B 1 271 ? -20.016 7.941 -8.062 1 96.75 271 PHE B CA 1
ATOM 4306 C C . PHE B 1 271 ? -19.219 7.992 -9.367 1 96.75 271 PHE B C 1
ATOM 4308 O O . PHE B 1 271 ? -19.391 7.141 -10.234 1 96.75 271 PHE B O 1
ATOM 4315 N N . ILE B 1 272 ? -18.375 8.969 -9.477 1 95.69 272 ILE B N 1
ATOM 4316 C CA . ILE B 1 272 ? -17.547 9.078 -10.672 1 95.69 272 ILE B CA 1
ATOM 4317 C C . ILE B 1 272 ? -16.703 7.82 -10.836 1 95.69 272 ILE B C 1
ATOM 4319 O O . ILE B 1 272 ? -16.703 7.199 -11.906 1 95.69 272 ILE B O 1
ATOM 4323 N N . LEU B 1 273 ? -16.062 7.422 -9.789 1 94.81 273 LEU B N 1
ATOM 4324 C CA . LEU B 1 273 ? -15.172 6.27 -9.859 1 94.81 273 LEU B CA 1
ATOM 4325 C C . LEU B 1 273 ? -15.961 4.988 -10.109 1 94.81 273 LEU B C 1
ATOM 4327 O O . LEU B 1 273 ? -15.555 4.152 -10.922 1 94.81 273 LEU B O 1
ATOM 4331 N N . ASN B 1 274 ? -17.031 4.914 -9.469 1 94.31 274 ASN B N 1
ATOM 4332 C CA . ASN B 1 274 ? -17.797 3.68 -9.594 1 94.31 274 ASN B CA 1
ATOM 4333 C C . ASN B 1 274 ? -18.484 3.586 -10.953 1 94.31 274 ASN B C 1
ATOM 4335 O O . ASN B 1 274 ? -18.625 2.496 -11.508 1 94.31 274 ASN B O 1
ATOM 4339 N N . ILE B 1 275 ? -19.016 4.668 -11.43 1 95.06 275 ILE B N 1
ATOM 4340 C CA . ILE B 1 275 ? -19.625 4.68 -12.75 1 95.06 275 ILE B CA 1
ATOM 4341 C C . ILE B 1 275 ? -18.578 4.363 -13.812 1 95.06 275 ILE B C 1
ATOM 4343 O O . ILE B 1 275 ? -18.859 3.654 -14.781 1 95.06 275 ILE B O 1
ATOM 4347 N N . MET B 1 276 ? -17.391 4.867 -13.594 1 93.88 276 MET B N 1
ATOM 4348 C CA . MET B 1 276 ? -16.297 4.543 -14.492 1 93.88 276 MET B CA 1
ATOM 4349 C C . MET B 1 276 ? -16.016 3.041 -14.492 1 93.88 276 MET B C 1
ATOM 4351 O O . MET B 1 276 ? -15.906 2.43 -15.562 1 93.88 276 MET B O 1
ATOM 4355 N N . LYS B 1 277 ? -15.945 2.482 -13.344 1 93.44 277 LYS B N 1
ATOM 4356 C CA . LYS B 1 277 ? -15.68 1.053 -13.219 1 93.44 277 LYS B CA 1
ATOM 4357 C C . LYS B 1 277 ? -16.812 0.229 -13.828 1 93.44 277 LYS B C 1
ATOM 4359 O O . LYS B 1 277 ? -16.562 -0.744 -14.547 1 93.44 277 LYS B O 1
ATOM 4364 N N . ASN B 1 278 ? -18.031 0.618 -13.539 1 92.94 278 ASN B N 1
ATOM 4365 C CA . ASN B 1 278 ? -19.188 -0.058 -14.109 1 92.94 278 ASN B CA 1
ATOM 4366 C C . ASN B 1 278 ? -19.219 0.053 -15.633 1 92.94 278 ASN B C 1
ATOM 4368 O O . ASN B 1 278 ? -19.547 -0.908 -16.328 1 92.94 278 ASN B O 1
ATOM 4372 N N . GLY B 1 279 ? -18.938 1.2 -16.109 1 92 279 GLY B N 1
ATOM 4373 C CA . GLY B 1 279 ? -18.906 1.41 -17.547 1 92 279 GLY B CA 1
ATOM 4374 C C . GLY B 1 279 ? -17.922 0.499 -18.266 1 92 279 GLY B C 1
ATOM 4375 O O . GLY B 1 279 ? -18.234 -0.06 -19.312 1 92 279 GLY B O 1
ATOM 4376 N N . LEU B 1 280 ? -16.797 0.332 -17.688 1 90.12 280 LEU B N 1
ATOM 4377 C CA . LEU B 1 280 ? -15.805 -0.563 -18.281 1 90.12 280 LEU B CA 1
ATOM 4378 C C . LEU B 1 280 ? -16.312 -2 -18.297 1 90.12 280 LEU B C 1
ATOM 4380 O O . LEU B 1 280 ? -16.109 -2.725 -19.281 1 90.12 280 LEU B O 1
ATOM 4384 N N . THR B 1 281 ? -16.922 -2.309 -17.219 1 88.94 281 THR B N 1
ATOM 4385 C CA . THR B 1 281 ? -17.5 -3.648 -17.141 1 88.94 281 THR B CA 1
ATOM 4386 C C . THR B 1 281 ? -18.594 -3.83 -18.203 1 88.94 281 THR B C 1
ATOM 4388 O O . THR B 1 281 ? -18.656 -4.859 -18.875 1 88.94 281 THR B O 1
ATOM 4391 N N . LEU B 1 282 ? -19.406 -2.875 -18.375 1 89.19 282 LEU B N 1
ATOM 4392 C CA . LEU B 1 282 ? -20.5 -2.928 -19.344 1 89.19 282 LEU B CA 1
ATOM 4393 C C . LEU B 1 282 ? -19.953 -3.051 -20.766 1 89.19 282 LEU B C 1
ATOM 4395 O O . LEU B 1 282 ? -20.562 -3.711 -21.625 1 89.19 282 LEU B O 1
ATOM 4399 N N . LEU B 1 283 ? -18.859 -2.412 -21 1 90.88 283 LEU B N 1
ATOM 4400 C CA . LEU B 1 283 ? -18.266 -2.408 -22.344 1 90.88 283 LEU B CA 1
ATOM 4401 C C . LEU B 1 283 ? -17.359 -3.623 -22.531 1 90.88 283 LEU B C 1
ATOM 4403 O O . LEU B 1 283 ? -16.641 -3.713 -23.531 1 90.88 283 LEU B O 1
ATOM 4407 N N . SER B 1 284 ? -17.297 -4.578 -21.484 1 88.19 284 SER B N 1
ATOM 4408 C CA . SER B 1 284 ? -16.547 -5.824 -21.5 1 88.19 284 SER B CA 1
ATOM 4409 C C . SER B 1 284 ? -15.047 -5.562 -21.594 1 88.19 284 SER B C 1
ATOM 4411 O O . SER B 1 284 ? -14.312 -6.297 -22.266 1 88.19 284 SER B O 1
ATOM 4413 N N . ILE B 1 285 ? -14.789 -4.434 -21.062 1 86.62 285 ILE B N 1
ATOM 4414 C CA . ILE B 1 285 ? -13.367 -4.125 -20.922 1 86.62 285 ILE B CA 1
ATOM 4415 C C . ILE B 1 285 ? -12.82 -4.773 -19.656 1 86.62 285 ILE B C 1
ATOM 4417 O O . ILE B 1 285 ? -13.5 -4.797 -18.625 1 86.62 285 ILE B O 1
ATOM 4421 N N . SER B 1 286 ? -11.617 -5.328 -19.734 1 85.06 286 SER B N 1
ATOM 4422 C CA . SER B 1 286 ? -11.008 -6.031 -18.609 1 85.06 286 SER B CA 1
ATOM 4423 C C . SER B 1 286 ? -10.969 -5.148 -17.375 1 85.06 286 SER B C 1
ATOM 4425 O O . SER B 1 286 ? -10.734 -3.943 -17.469 1 85.06 286 SER B O 1
ATOM 4427 N N . THR B 1 287 ? -11.18 -5.754 -16.219 1 81.75 287 THR B N 1
ATOM 4428 C CA . THR B 1 287 ? -11.195 -5.051 -14.938 1 81.75 287 THR B CA 1
ATOM 4429 C C . THR B 1 287 ? -9.805 -4.535 -14.586 1 81.75 287 THR B C 1
ATOM 4431 O O . THR B 1 287 ? -9.664 -3.654 -13.734 1 81.75 287 THR B O 1
ATOM 4434 N N . HIS B 1 288 ? -8.828 -5.043 -15.312 1 85.25 288 HIS B N 1
ATOM 4435 C CA . HIS B 1 288 ? -7.465 -4.609 -15.023 1 85.25 288 HIS B CA 1
ATOM 4436 C C . HIS B 1 288 ? -7.254 -3.154 -15.422 1 85.25 288 HIS B C 1
ATOM 4438 O O . HIS B 1 288 ? -6.414 -2.461 -14.844 1 85.25 288 HIS B O 1
ATOM 4444 N N . TYR B 1 289 ? -8.102 -2.672 -16.328 1 89 289 TYR B N 1
ATOM 4445 C CA . TYR B 1 289 ? -8.039 -1.273 -16.734 1 89 289 TYR B CA 1
ATOM 4446 C C . TYR B 1 289 ? -8.516 -0.355 -15.617 1 89 289 TYR B C 1
ATOM 4448 O O . TYR B 1 289 ? -8.125 0.812 -15.555 1 89 289 TYR B O 1
ATOM 4456 N N . GLN B 1 290 ? -9.359 -0.908 -14.773 1 90 290 GLN B N 1
ATOM 4457 C CA . GLN B 1 290 ? -9.891 -0.117 -13.672 1 90 290 GLN B CA 1
ATOM 4458 C C . GLN B 1 290 ? -8.789 0.291 -12.703 1 90 290 GLN B C 1
ATOM 4460 O O . GLN B 1 290 ? -8.797 1.405 -12.18 1 90 290 GLN B O 1
ATOM 4465 N N . GLU B 1 291 ? -7.824 -0.594 -12.531 1 89.88 291 GLU B N 1
ATOM 4466 C CA . GLU B 1 291 ? -6.703 -0.297 -11.641 1 89.88 291 GLU B CA 1
ATOM 4467 C C . GLU B 1 291 ? -5.852 0.843 -12.188 1 89.88 291 GLU B C 1
ATOM 4469 O O . GLU B 1 291 ? -5.43 1.728 -11.438 1 89.88 291 GLU B O 1
ATOM 4474 N N . ILE B 1 292 ? -5.66 0.786 -13.461 1 93.56 292 ILE B N 1
ATOM 4475 C CA . ILE B 1 292 ? -4.871 1.826 -14.109 1 93.56 292 ILE B CA 1
ATOM 4476 C C . ILE B 1 292 ? -5.574 3.174 -13.961 1 93.56 292 ILE B C 1
ATOM 4478 O O . ILE B 1 292 ? -4.957 4.16 -13.547 1 93.56 292 ILE B O 1
ATOM 4482 N N . LEU B 1 293 ? -6.836 3.174 -14.203 1 92.75 293 LEU B N 1
ATOM 4483 C CA . LEU B 1 293 ? -7.598 4.418 -14.164 1 92.75 293 LEU B CA 1
ATOM 4484 C C . LEU B 1 293 ? -7.684 4.957 -12.734 1 92.75 293 LEU B C 1
ATOM 4486 O O . LEU B 1 293 ? -7.539 6.16 -12.516 1 92.75 293 LEU B O 1
ATOM 4490 N N . THR B 1 294 ? -7.934 4.07 -11.812 1 91.69 294 THR B N 1
ATOM 4491 C CA . THR B 1 294 ? -7.973 4.492 -10.422 1 91.69 294 THR B CA 1
ATOM 4492 C C . THR B 1 294 ? -6.641 5.098 -10 1 91.69 294 THR B C 1
ATOM 4494 O O . THR B 1 294 ? -6.605 6.141 -9.344 1 91.69 294 THR B O 1
ATOM 4497 N N . GLY B 1 295 ? -5.551 4.414 -10.375 1 93.88 295 GLY B N 1
ATOM 4498 C CA . GLY B 1 295 ? -4.23 4.949 -10.078 1 93.88 295 GLY B CA 1
ATOM 4499 C C . GLY B 1 295 ? -3.986 6.312 -10.703 1 93.88 295 GLY B C 1
ATOM 4500 O O . GLY B 1 295 ? -3.443 7.211 -10.055 1 93.88 295 GLY B O 1
ATOM 4501 N N . LEU B 1 296 ? -4.426 6.465 -11.922 1 95.69 296 LEU B N 1
ATOM 4502 C CA . LEU B 1 296 ? -4.258 7.73 -12.625 1 95.69 296 LEU B CA 1
ATOM 4503 C C . LEU B 1 296 ? -5.098 8.828 -11.98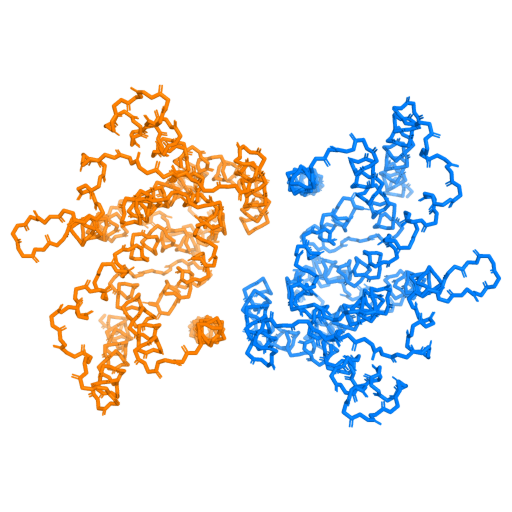4 1 95.69 296 LEU B C 1
ATOM 4505 O O . LEU B 1 296 ? -4.625 9.953 -11.812 1 95.69 296 LEU B O 1
ATOM 4509 N N . ILE B 1 297 ? -6.293 8.492 -11.648 1 93.56 297 ILE B N 1
ATOM 4510 C CA . ILE B 1 297 ? -7.18 9.461 -11.008 1 93.56 297 ILE B CA 1
ATOM 4511 C C . ILE B 1 297 ? -6.594 9.891 -9.672 1 93.56 297 ILE B C 1
ATOM 4513 O O . ILE B 1 297 ? -6.594 11.078 -9.336 1 93.56 297 ILE B O 1
ATOM 4517 N N . LEU B 1 298 ? -6.109 8.914 -8.93 1 92.88 298 LEU B N 1
ATOM 4518 C CA . LEU B 1 298 ? -5.473 9.234 -7.66 1 92.88 298 LEU B CA 1
ATOM 4519 C C . LEU B 1 298 ? -4.293 10.18 -7.867 1 92.88 298 LEU B C 1
ATOM 4521 O O . LEU B 1 298 ? -4.203 11.219 -7.207 1 92.88 298 LEU B O 1
ATOM 4525 N N . LEU B 1 299 ? -3.471 9.891 -8.766 1 94.56 299 LEU B N 1
ATOM 4526 C CA . LEU B 1 299 ? -2.271 10.68 -9.016 1 94.56 299 LEU B CA 1
ATOM 4527 C C . LEU B 1 299 ? -2.635 12.094 -9.469 1 94.56 299 LEU B C 1
ATOM 4529 O O . LEU B 1 299 ? -2.098 13.07 -8.945 1 94.56 299 LEU B O 1
ATOM 4533 N N . ILE B 1 300 ? -3.559 12.188 -10.375 1 94.25 300 ILE B N 1
ATOM 4534 C CA . ILE B 1 300 ? -3.963 13.484 -10.914 1 94.25 300 ILE B CA 1
ATOM 4535 C C . ILE B 1 300 ? -4.664 14.297 -9.828 1 94.25 300 ILE B C 1
ATOM 4537 O O . ILE B 1 300 ? -4.426 15.492 -9.695 1 94.25 300 ILE B O 1
ATOM 4541 N N . SER B 1 301 ? -5.504 13.617 -9.078 1 92.62 301 SER B N 1
ATOM 4542 C CA . SER B 1 301 ? -6.227 14.297 -8.008 1 92.62 301 SER B CA 1
ATOM 4543 C C . SER B 1 301 ? -5.27 14.875 -6.969 1 92.62 301 SER B C 1
ATOM 4545 O O . SER B 1 301 ? -5.465 16 -6.5 1 92.62 301 SER B O 1
ATOM 4547 N N . VAL B 1 302 ? -4.297 14.133 -6.633 1 92.12 302 VAL B N 1
ATOM 4548 C CA . VAL B 1 302 ? -3.334 14.594 -5.637 1 92.12 302 VAL B CA 1
ATOM 4549 C C . VAL B 1 302 ? -2.514 15.75 -6.211 1 92.12 302 VAL B C 1
ATOM 4551 O O . VAL B 1 302 ? -2.195 16.703 -5.5 1 92.12 302 VAL B O 1
ATOM 4554 N N . LEU B 1 303 ? -2.152 15.711 -7.449 1 92.69 303 LEU B N 1
ATOM 4555 C CA . LEU B 1 303 ? -1.403 16.781 -8.109 1 92.69 303 LEU B CA 1
ATOM 4556 C C . LEU B 1 303 ? -2.197 18.078 -8.117 1 92.69 303 LEU B C 1
ATOM 4558 O O . LEU B 1 303 ? -1.654 19.141 -7.824 1 92.69 303 LEU B O 1
ATOM 4562 N N . ILE B 1 304 ? -3.428 17.938 -8.383 1 89.62 304 ILE B N 1
ATOM 4563 C CA . ILE B 1 304 ? -4.297 19.109 -8.422 1 89.62 304 ILE B CA 1
ATOM 4564 C C . ILE B 1 304 ? -4.48 19.656 -7.012 1 89.62 304 ILE B C 1
ATOM 4566 O O . ILE B 1 304 ? -4.402 20.875 -6.797 1 89.62 304 ILE B O 1
ATOM 4570 N N . SER B 1 305 ? -4.723 18.75 -6.098 1 88.19 305 SER B N 1
ATOM 4571 C CA . SER B 1 305 ? -4.938 19.156 -4.711 1 88.19 305 SER B CA 1
ATOM 4572 C C . SER B 1 305 ? -3.732 19.906 -4.164 1 88.19 305 SER B C 1
ATOM 4574 O O . SER B 1 305 ? -3.889 20.969 -3.537 1 88.19 305 SER B O 1
ATOM 4576 N N . GLU B 1 306 ? -2.557 19.391 -4.457 1 87.69 306 GLU B N 1
ATOM 4577 C CA . GLU B 1 306 ? -1.336 20 -3.934 1 87.69 306 GLU B CA 1
ATOM 4578 C C . GLU B 1 306 ? -1.028 21.312 -4.637 1 87.69 306 GLU B C 1
ATOM 4580 O O . GLU B 1 306 ? -0.511 22.25 -4.02 1 87.69 306 GLU B O 1
ATOM 4585 N N . SER B 1 307 ? -1.28 21.391 -5.871 1 87.25 307 SER B N 1
ATOM 4586 C CA . SER B 1 307 ? -1.037 22.625 -6.621 1 87.25 307 SER B CA 1
ATOM 4587 C C . SER B 1 307 ? -1.926 23.766 -6.125 1 87.25 307 SER B C 1
ATOM 4589 O O . SER B 1 307 ? -1.481 24.906 -6.023 1 87.25 307 SER B O 1
ATOM 4591 N N . ASN B 1 308 ? -3.105 23.422 -5.801 1 83.06 308 ASN B N 1
ATOM 4592 C CA . ASN B 1 308 ? -4.035 24.422 -5.281 1 83.06 308 ASN B CA 1
ATOM 4593 C C . ASN B 1 308 ? -3.611 24.906 -3.898 1 83.06 308 ASN B C 1
ATOM 4595 O O . ASN B 1 308 ? -3.76 26.094 -3.586 1 83.06 308 ASN B O 1
ATOM 4599 N N . GLN B 1 309 ? -3.078 24.078 -3.133 1 81.56 309 GLN B N 1
ATOM 4600 C CA . GLN B 1 309 ? -2.631 24.438 -1.795 1 81.56 309 GLN B CA 1
ATOM 4601 C C . GLN B 1 309 ? -1.395 25.344 -1.856 1 81.56 309 GLN B C 1
ATOM 4603 O O . GLN B 1 309 ? -1.239 26.25 -1.043 1 81.56 309 GLN B O 1
ATOM 4608 N N . ARG B 1 310 ? -0.544 25.078 -2.793 1 80.62 310 ARG B N 1
ATOM 4609 C CA . ARG B 1 310 ? 0.665 25.875 -2.961 1 80.62 310 ARG B CA 1
ATOM 4610 C C . ARG B 1 310 ? 0.325 27.297 -3.42 1 80.62 310 ARG B C 1
ATOM 4612 O O . ARG B 1 310 ? 0.947 28.266 -2.979 1 80.62 310 ARG B O 1
ATOM 4619 N N . ARG B 1 311 ? -0.581 27.422 -4.18 1 77.88 311 ARG B N 1
ATOM 4620 C CA . ARG B 1 311 ? -0.98 28.734 -4.684 1 77.88 311 ARG B CA 1
ATOM 4621 C C . ARG B 1 311 ? -1.592 29.594 -3.574 1 77.88 311 ARG B C 1
ATOM 4623 O O . ARG B 1 311 ? -1.36 30.797 -3.512 1 77.88 311 ARG B O 1
ATOM 4630 N N . LYS B 1 312 ? -2.164 28.953 -2.633 1 74.19 312 LYS B N 1
ATOM 4631 C CA . LYS B 1 312 ? -2.807 29.656 -1.531 1 74.19 312 LYS B CA 1
ATOM 4632 C C . LYS B 1 312 ? -1.779 30.125 -0.505 1 74.19 312 LYS B C 1
ATOM 4634 O O . LYS B 1 312 ? -1.953 31.172 0.122 1 74.19 312 LYS B O 1
ATOM 4639 N N . SER B 1 313 ? -0.764 29.328 -0.379 1 69.38 313 SER B N 1
ATOM 4640 C CA . SER B 1 313 ? 0.262 29.688 0.592 1 69.38 313 SER B CA 1
ATOM 4641 C C . SER B 1 313 ? 1.136 30.828 0.072 1 69.38 313 SER B C 1
ATOM 4643 O O . SER B 1 313 ? 1.789 31.531 0.854 1 69.38 313 SER B O 1
ATOM 4645 N N . GLU B 1 314 ? 1.289 30.969 -1.158 1 63.28 314 GLU B N 1
ATOM 4646 C CA . GLU B 1 314 ? 2.092 32.031 -1.74 1 63.28 314 GLU B CA 1
ATOM 4647 C C . GLU B 1 314 ? 1.329 33.344 -1.742 1 63.28 314 GLU B C 1
ATOM 4649 O O . GLU B 1 314 ? 1.935 34.438 -1.809 1 63.28 314 GLU B O 1
ATOM 4654 N N . VAL B 1 315 ? 0.091 33.438 -1.467 1 56.66 315 VAL B N 1
ATOM 4655 C CA . VAL B 1 315 ? -0.635 34.688 -1.4 1 56.66 315 VAL B CA 1
ATOM 4656 C C . VAL B 1 315 ? -0.851 35.094 0.058 1 56.66 315 VAL B C 1
ATOM 4658 O O . VAL B 1 315 ? -1.109 34.219 0.909 1 56.66 315 VAL B O 1
#

Nearest PDB structures (foldseek):
  2nq2-assembly1_A  TM=5.444E-01  e=4.144E-03  Haemophilus influenzae
  5b58-assembly1_B  TM=5.618E-01  e=1.763E-02  Burkholderia cenocepacia J2315
  2nq2-assembly1_B  TM=4.678E-01  e=5.160E-03  Haemophilus influenzae
  7lb8-assembly1_B  TM=5.204E-01  e=7.180E-02  Escherichia coli K-12
  5c6n-assembly1_A  TM=2.002E-01  e=1.191E+00  Halalkalibacterium halodurans C-125

Radius of gyration: 24.51 Å; Cα contacts (8 Å, |Δi|>4): 1209; chains: 2; bounding box: 72×66×56 Å

Secondary structure (DSSP, 8-state):
-HHHHHHHHHHHHHHHHHHHHHHHHHHH-TTTT-HHHHHHHHHHHHHHHHHHHHHHHHHHTT---TTHHHHHHHHHHHHHHHHHTT--HHHHHHHHHHHHHHHHHHHHHHHHHHT--HHHHHHHHHHHHHHHHHHHHTT--EE--HHHHHHHHH-EETTEEHHHHHHHHHHHHHHHHHHHSHHHHHHHHHHHHHHHHHHTT--HHHHHHHHHHHHHHHHHHHHHHHHHHHTEE-TTTTTTHHHHHHHHHHHTT--TTSS---HHHHHHHHHHHHHHHHHHHHTT--THHHHHHHHHHHHHHHHHHHHHHHHHHH-/-HHHHHHHHHHHHHHHHHHHHHHHHHHH-TTTT-HHHHHHHHHHHHHHHHHHHHHHHHHHTT---TTHHHHHHHHHHHHHHHHHTT--HHHHHHHHHHHHHHHHHHHHHHHHHHT--HHHHHHHHHHHHHHHHHHHHTT--EE--HHHHHHHHH-EETTEEHHHHHHHHHHHHHHHHHHHSHHHHHHHHHHHHHHHHHHTT--HHHHHHHHHHHHHHHHHHHHHHHHHHHTEE-TTTTTTHHHHHHHHHHHTT--TTSS---HHHHHHHHHHHHHHHHHHHHTT--THHHHHHHHHHHHHHHHHHHHHHHHHHH-

Organism: Clostridium scindens (strain ATCC 35704 / DSM 5676 / VPI 13733 / 19) (NCBI:txid411468)

Sequence (630 aa):
MKKNLKNYSYTVILVIVLAVLVGVLAAASPYFFSWKNCRNILNQSAIYLVLSVGMTLVICAGQIDLSVGAVIGFSGMSMGMLIKAGLPASAAILLGLAIAAFIGLVNGWIVAYGRINSFIVTLSTMTIIRGIILVLTNSKSVFGFGPEFGFIGSGKVGPVNMPILISIMIAVIGAILLHKTRFGNYCLFIGSNEIALNRSGVNVRKYKVMVFTFCGLCAGIAGMIVTARLNSAEPLAGQGYEMDAIAATILGGTSMQGGKGSIIGTVIACFILNIMKNGLTLLSISTHYQEILTGLILLISVLISESNQRRKSEVMKKNLKNYSYTVILVIVLAVLVGVLAAASPYFFSWKNCRNILNQSAIYLVLSVGMTLVICAGQIDLSVGAVIGFSGMSMGMLIKAGLPASAAILLGLAIAAFIGLVNGWIVAYGRINSFIVTLSTMTIIRGIILVLTNSKSVFGFGPEFGFIGSGKVGPVNMPILISIMIAVIGAILLHKTRFGNYCLFIGSNEIALNRSGVNVRKYKVMVFTFCGLCAGIAGMIVTARLNSAEPLAGQGYEMDAIAATILGGTSMQGGKGSIIGTVIACFILNIMKNGLTLLSISTHYQEILTGLILLISVLISESNQRRKSEV

Foldseek 3Di:
DVVVVVLVVLLVVLVVLLVVLLVVLVVVDVCCPPPVNVQVLLLVLLLLLLLLLLQQLQLQLLAAALQLLLLLLLLLLQLLVVLVVPDDSVVSLVVSLVVLLVLLLVLLLCCLVVVDHSVVSNVVVNVVSLVVLCVVQVQDKGFDNDVVLLQCQANDDPSHRNSNVVSVVSLVVSQCCQPPDPLNVLSLCSLVPVPVSVVVVDSNSVSSSVSSSSSSSSSSSSSSNVCSNVRMRGSSGSPCSSLLSLLLFLSLPRASSHNDGDSSSSSSSSSSLSSVQSSCVSSVHDSVVSSVVSVVSSVVSNVVRVVVVVVVVVD/DVVVVVLVVLLVVLVVLLVVLLVVLVVVDVCCPPPVNVQVLLLVLLLLLLLLLLQQLQLQLLAAALQLLLLLLLLLLQLLVCLVVPDDSVVSLVVSLVVLLVLLLVLLLCCLVVVDHSVVSNVVVNVVSLVVLCVVQVQDKGADNDDVLLQCQANDDPSHRNSNVVSVVSLVVSQCCQPPDPLNVLSLCSLVPVPVSVVVVDSNSVSSSVSSSSSSSSSSSSSSNVCSNVRMRGSSGSPCSSLLSLLLFLSLPRASSHNDGDSSSSSSSSSSLSSVQSSCVSSVHDSVVSSVVSVVSSVVSNVVRVVVVVVVVVD

InterPro domains:
  IPR001851 ABC transporter, permease [PF02653] (40-301)

Solvent-accessible surface area (backbone atoms only — not comparable to full-atom values): 28717 Å² total; per-residue (Å²): 116,68,68,60,50,55,56,52,47,49,51,50,47,51,50,48,53,39,50,51,51,52,50,52,42,46,72,73,32,89,59,50,84,33,70,70,44,48,51,48,49,44,47,56,29,17,40,46,38,24,32,18,42,20,44,36,52,27,21,12,34,43,40,49,68,52,22,39,12,32,33,12,13,44,15,14,37,47,22,48,51,35,32,71,72,68,40,54,54,69,58,17,49,54,50,17,33,47,51,14,22,46,52,15,32,52,50,13,42,44,28,42,76,55,68,41,64,35,54,59,51,19,44,19,47,22,35,26,44,42,16,49,41,29,58,76,41,71,68,42,69,46,67,73,67,55,66,77,39,30,33,45,29,65,25,64,63,82,94,41,45,36,35,40,55,53,22,50,51,47,45,52,50,42,36,44,40,48,74,70,36,70,66,20,49,50,31,25,36,40,14,63,38,46,66,63,42,42,72,70,71,45,65,59,48,61,52,43,19,47,34,28,19,49,27,18,32,24,14,10,52,26,9,45,36,52,21,22,52,62,44,35,21,38,58,68,37,40,69,64,44,34,56,52,22,50,25,16,20,33,55,16,58,20,28,78,67,19,40,34,65,39,59,67,30,21,50,53,27,30,46,42,54,41,50,50,47,48,45,36,52,73,71,69,39,65,70,37,54,46,38,27,50,50,16,49,48,30,44,52,27,50,52,51,46,43,52,55,52,51,58,55,68,74,99,115,69,70,60,50,55,56,49,47,51,50,49,48,51,51,48,52,39,49,50,51,51,50,53,42,46,72,72,32,89,60,51,83,32,69,71,43,48,49,49,49,46,48,56,31,18,40,46,37,24,34,18,42,22,44,36,51,26,22,11,34,43,39,48,66,54,22,39,13,31,32,13,14,43,15,16,36,48,22,47,52,36,33,72,72,66,41,54,54,70,59,18,47,54,49,17,33,48,50,14,23,46,53,15,32,52,51,13,42,45,28,42,75,55,68,40,66,36,54,59,53,18,45,20,48,20,36,27,45,43,15,48,40,28,59,75,43,71,68,42,68,46,67,73,67,55,67,78,39,30,34,46,28,65,23,65,64,82,94,42,44,34,35,40,54,52,21,50,50,45,44,49,51,41,38,44,40,49,75,70,37,70,65,20,48,50,30,26,38,39,14,63,38,44,65,62,43,42,72,71,70,45,64,58,48,59,51,43,18,48,36,30,19,48,25,18,32,25,14,11,52,26,9,45,36,53,20,20,52,62,46,35,19,41,59,66,35,39,69,65,45,33,56,51,22,50,26,17,19,32,56,15,58,21,27,77,67,18,39,34,65,39,59,67,29,21,49,52,28,29,46,41,54,41,50,50,48,48,45,36,51,73,70,70,40,66,72,38,55,46,37,28,49,50,16,48,49,30,43,52,26,50,51,52,46,42,52,55,52,52,57,54,70,75,100